Protein AF-A0A932LD20-F1 (afdb_monomer_lite)

Structure (mmCIF, N/CA/C/O backbone):
data_AF-A0A932LD20-F1
#
_entry.id   AF-A0A932LD20-F1
#
loop_
_atom_site.group_PDB
_atom_site.id
_atom_site.type_symbol
_atom_site.label_atom_id
_atom_site.label_alt_id
_atom_site.label_comp_id
_atom_site.label_asym_id
_atom_site.label_entity_id
_atom_site.label_seq_id
_atom_site.pdbx_PDB_ins_code
_atom_site.Cartn_x
_atom_site.Cartn_y
_atom_site.Cartn_z
_atom_site.occupancy
_atom_site.B_iso_or_equiv
_atom_site.auth_seq_id
_atom_site.auth_comp_id
_atom_site.auth_asym_id
_atom_site.auth_atom_id
_atom_site.pdbx_PDB_model_num
ATOM 1 N N . MET A 1 1 ? 28.870 -29.590 10.818 1.00 48.44 1 MET A N 1
ATOM 2 C CA . MET A 1 1 ? 28.335 -29.252 9.477 1.00 48.44 1 MET A CA 1
ATOM 3 C C . MET A 1 1 ? 27.866 -30.476 8.700 1.00 48.44 1 MET A C 1
ATOM 5 O O . MET A 1 1 ? 26.671 -30.563 8.490 1.00 48.44 1 MET A O 1
ATOM 9 N N . LYS A 1 2 ? 28.723 -31.451 8.339 1.00 45.91 2 LYS A N 1
ATOM 10 C CA . LYS A 1 2 ? 28.284 -32.659 7.595 1.00 45.91 2 LYS A CA 1
ATOM 11 C C . LYS A 1 2 ? 27.189 -33.480 8.302 1.00 45.91 2 LYS A C 1
ATOM 13 O O . LYS A 1 2 ? 26.287 -33.968 7.638 1.00 45.91 2 LYS A O 1
ATOM 18 N N . SER A 1 3 ? 27.247 -33.603 9.631 1.00 48.91 3 SER A N 1
ATOM 19 C CA . SER A 1 3 ? 26.226 -34.289 10.442 1.00 48.91 3 SER A CA 1
ATOM 20 C C . SER A 1 3 ? 24.898 -33.526 10.516 1.00 48.91 3 SER A C 1
ATOM 22 O O . SER A 1 3 ? 23.847 -34.132 10.358 1.00 48.91 3 SER A O 1
ATOM 24 N N . PHE A 1 4 ? 24.949 -32.200 10.691 1.00 53.12 4 PHE A N 1
ATOM 25 C CA . PHE A 1 4 ? 23.773 -31.322 10.639 1.00 53.12 4 PHE A CA 1
ATOM 26 C C . PHE A 1 4 ? 23.124 -31.344 9.248 1.00 53.12 4 PHE A C 1
ATOM 28 O O . PHE A 1 4 ? 21.914 -31.482 9.153 1.00 53.12 4 PHE A O 1
ATOM 35 N N . TRP A 1 5 ? 23.939 -31.305 8.184 1.00 52.16 5 TRP A N 1
ATOM 36 C CA . TRP A 1 5 ? 23.488 -31.414 6.796 1.00 52.16 5 TRP A CA 1
ATOM 37 C C . TRP A 1 5 ? 22.756 -32.728 6.557 1.00 52.16 5 TRP A C 1
ATOM 39 O O . TRP A 1 5 ? 21.576 -32.709 6.248 1.00 52.16 5 TRP A O 1
ATOM 49 N N . LYS A 1 6 ? 23.406 -33.864 6.826 1.00 54.16 6 LYS A N 1
ATOM 50 C CA . LYS A 1 6 ? 22.803 -35.186 6.626 1.00 54.16 6 LYS A CA 1
ATOM 51 C C . LYS A 1 6 ? 21.483 -35.344 7.396 1.00 54.16 6 LYS A C 1
ATOM 53 O O . LYS A 1 6 ? 20.482 -35.741 6.820 1.00 54.16 6 LYS A O 1
ATOM 58 N N . SER A 1 7 ? 21.448 -34.911 8.658 1.00 53.44 7 SER A N 1
ATOM 59 C CA . SER A 1 7 ? 20.243 -34.989 9.496 1.00 53.44 7 SER A CA 1
ATOM 60 C C . SER A 1 7 ? 19.108 -34.049 9.055 1.00 53.44 7 SER A C 1
ATOM 62 O O . SER A 1 7 ? 17.938 -34.351 9.289 1.00 53.44 7 SER A O 1
ATOM 64 N N . ALA A 1 8 ? 19.424 -32.908 8.440 1.00 48.00 8 ALA A N 1
ATOM 65 C CA . ALA A 1 8 ? 18.433 -31.958 7.935 1.00 48.00 8 ALA A CA 1
ATOM 66 C C . ALA A 1 8 ? 17.959 -32.301 6.504 1.00 48.00 8 ALA A C 1
ATOM 68 O O . ALA A 1 8 ? 16.807 -32.028 6.168 1.00 48.00 8 ALA A O 1
ATOM 69 N N . THR A 1 9 ? 18.788 -32.967 5.685 1.00 50.56 9 THR A N 1
ATOM 70 C CA . THR A 1 9 ? 18.402 -33.470 4.353 1.00 50.56 9 THR A CA 1
ATOM 71 C C . THR A 1 9 ? 17.476 -34.673 4.501 1.00 50.56 9 THR A C 1
ATOM 73 O O . THR A 1 9 ? 16.457 -34.746 3.823 1.00 50.56 9 THR A O 1
ATOM 76 N N . ASP A 1 10 ? 17.776 -35.560 5.455 1.00 48.78 10 ASP A N 1
ATOM 77 C CA . ASP A 1 10 ? 16.987 -36.766 5.729 1.00 48.78 10 ASP A CA 1
ATOM 78 C C . ASP A 1 10 ? 15.620 -36.459 6.384 1.00 48.78 10 ASP A C 1
ATOM 80 O O . ASP A 1 10 ? 14.705 -37.275 6.311 1.00 48.78 10 ASP A O 1
ATOM 84 N N . SER A 1 11 ? 15.453 -35.285 7.009 1.00 49.19 11 SER A N 1
ATOM 85 C CA . SER A 1 11 ? 14.200 -34.863 7.668 1.00 49.19 11 SER A CA 1
ATOM 86 C C . SER A 1 11 ? 13.316 -33.940 6.820 1.00 49.19 11 SER A C 1
ATOM 88 O O . SER A 1 11 ? 12.209 -33.613 7.242 1.00 49.19 11 SER A O 1
ATOM 90 N N . GLY A 1 12 ? 13.781 -33.496 5.644 1.00 43.22 12 GLY A N 1
ATOM 91 C CA . GLY A 1 12 ? 13.049 -32.564 4.774 1.00 43.22 12 GLY A CA 1
ATOM 92 C C . GLY A 1 12 ? 12.851 -31.158 5.361 1.00 43.22 12 GLY A C 1
ATOM 93 O O . GLY A 1 12 ? 12.130 -30.353 4.785 1.00 43.22 12 GLY A O 1
ATOM 94 N N . GLN A 1 13 ? 13.488 -30.834 6.491 1.00 49.88 13 GLN A N 1
ATOM 95 C CA . GLN A 1 13 ? 13.299 -29.575 7.225 1.00 49.88 13 GLN A CA 1
ATOM 96 C C . GLN A 1 13 ? 14.339 -28.498 6.870 1.00 49.88 13 GLN A C 1
ATOM 98 O O . GLN A 1 13 ? 14.758 -27.732 7.747 1.00 49.88 13 GLN A O 1
ATOM 103 N N . PHE A 1 14 ? 14.809 -28.462 5.621 1.00 53.81 14 PHE A N 1
ATOM 104 C CA . PHE A 1 14 ? 15.771 -27.449 5.162 1.00 53.81 14 PHE A CA 1
ATOM 105 C C . PHE A 1 14 ? 15.110 -26.139 4.741 1.00 53.81 14 PHE A C 1
ATOM 107 O O . PHE A 1 14 ? 15.659 -25.062 4.982 1.00 53.81 14 PHE A O 1
ATOM 114 N N . GLU A 1 15 ? 13.913 -26.250 4.184 1.00 48.50 15 GLU A N 1
ATOM 115 C CA . GLU A 1 15 ? 13.065 -25.143 3.782 1.00 48.50 15 GLU A CA 1
ATOM 116 C C . GLU A 1 15 ? 11.715 -25.335 4.463 1.00 48.50 15 GLU A C 1
ATOM 118 O O . GLU A 1 15 ? 11.069 -26.371 4.314 1.00 48.50 15 GLU A O 1
ATOM 123 N N . VAL A 1 16 ? 11.299 -24.348 5.248 1.00 46.00 16 VAL A N 1
ATOM 124 C CA . VAL A 1 16 ? 9.926 -24.259 5.752 1.00 46.00 16 VAL A CA 1
ATOM 125 C C . VAL A 1 16 ? 9.313 -23.069 5.033 1.00 46.00 16 VAL A C 1
ATOM 127 O O . VAL A 1 16 ? 9.874 -21.978 5.105 1.00 46.00 16 VAL A O 1
ATOM 130 N N . ASP A 1 17 ? 8.244 -23.302 4.266 1.00 41.03 17 ASP A N 1
ATOM 131 C CA . ASP A 1 17 ? 7.638 -22.296 3.377 1.00 41.03 17 ASP A CA 1
ATOM 132 C C . ASP A 1 17 ? 8.687 -21.532 2.537 1.00 41.03 17 ASP A C 1
ATOM 134 O O . ASP A 1 17 ? 8.712 -20.303 2.482 1.00 41.03 17 ASP A O 1
ATOM 138 N N . ASN A 1 18 ? 9.582 -22.275 1.869 1.00 41.72 18 ASN A N 1
ATOM 139 C CA . ASN A 1 18 ? 10.506 -21.733 0.863 1.00 41.72 18 ASN A CA 1
ATOM 140 C C . ASN A 1 18 ? 11.560 -20.735 1.412 1.00 41.72 18 ASN A C 1
ATOM 142 O O . ASN A 1 18 ? 12.103 -19.927 0.654 1.00 41.72 18 ASN A O 1
ATOM 146 N N . ARG A 1 19 ? 11.856 -20.778 2.725 1.00 48.31 19 ARG A N 1
ATOM 147 C CA . ARG A 1 19 ? 12.926 -20.002 3.382 1.00 48.31 19 ARG A CA 1
ATOM 148 C C . ARG A 1 19 ? 14.000 -20.927 3.960 1.00 48.31 19 ARG A C 1
ATOM 150 O O . ARG A 1 19 ? 13.699 -21.829 4.744 1.00 48.31 19 ARG A O 1
ATOM 157 N N . SER A 1 20 ? 15.259 -20.688 3.590 1.00 56.72 20 SER A N 1
ATOM 158 C CA . SER A 1 20 ? 16.406 -21.454 4.091 1.00 56.72 20 SER A CA 1
ATOM 159 C C . SER A 1 20 ? 16.676 -21.137 5.562 1.00 56.72 20 SER A C 1
ATOM 161 O O . SER A 1 20 ? 16.836 -19.980 5.946 1.00 56.72 20 SER A O 1
ATOM 163 N N . ARG A 1 21 ? 16.807 -22.175 6.394 1.00 65.44 21 ARG A N 1
ATOM 164 C CA . ARG A 1 21 ? 17.239 -22.052 7.803 1.00 65.44 21 ARG A CA 1
ATOM 165 C C . ARG A 1 21 ? 18.740 -21.771 7.956 1.00 65.44 21 ARG A C 1
ATOM 167 O O . ARG A 1 21 ? 19.246 -21.724 9.077 1.00 65.44 21 ARG A O 1
ATOM 174 N N . LEU A 1 22 ? 19.465 -21.647 6.845 1.00 68.62 22 LEU A N 1
ATOM 175 C CA . LEU A 1 22 ? 20.904 -21.433 6.800 1.00 68.62 22 LEU A CA 1
ATOM 176 C C . LEU A 1 22 ? 21.203 -20.028 6.270 1.00 68.62 22 LEU A C 1
ATOM 178 O O . LEU A 1 22 ? 20.947 -19.736 5.104 1.00 68.62 22 LEU A O 1
ATOM 182 N N . LEU A 1 23 ? 21.792 -19.184 7.117 1.00 72.69 23 LEU A N 1
ATOM 183 C CA . LEU A 1 23 ? 22.270 -17.862 6.720 1.00 72.69 23 LEU A CA 1
ATOM 184 C C . LEU A 1 23 ? 23.720 -17.959 6.236 1.00 72.69 23 LEU A C 1
ATOM 186 O O . LEU A 1 23 ? 24.591 -18.483 6.936 1.00 72.69 23 LEU A O 1
ATOM 190 N N . ASN A 1 24 ? 23.986 -17.441 5.039 1.00 78.31 24 ASN A N 1
ATOM 191 C CA . ASN A 1 24 ? 25.315 -17.444 4.440 1.00 78.31 24 ASN A CA 1
ATOM 192 C C . ASN A 1 24 ? 26.065 -16.149 4.779 1.00 78.31 24 ASN A C 1
ATOM 194 O O . ASN A 1 24 ? 25.955 -15.170 4.053 1.00 78.31 24 ASN A O 1
ATOM 198 N N . VAL A 1 25 ? 26.819 -16.128 5.878 1.00 82.94 25 VAL A N 1
ATOM 199 C CA . VAL A 1 25 ? 27.599 -14.949 6.296 1.00 82.94 25 VAL A CA 1
ATOM 200 C C . VAL A 1 25 ? 29.045 -15.060 5.820 1.00 82.94 25 VAL A C 1
ATOM 202 O O . VAL A 1 25 ? 29.770 -15.970 6.227 1.00 82.94 25 VAL A O 1
ATOM 205 N N . ILE A 1 26 ? 29.484 -14.117 4.983 1.00 81.69 26 ILE A N 1
ATOM 206 C CA . ILE A 1 26 ? 30.801 -14.132 4.342 1.00 81.69 26 ILE A CA 1
ATOM 207 C C . ILE A 1 26 ? 31.624 -12.936 4.816 1.00 81.69 26 ILE A C 1
ATOM 209 O O . ILE A 1 26 ? 31.438 -11.809 4.364 1.00 81.69 26 ILE A O 1
ATOM 213 N N . LYS A 1 27 ? 32.592 -13.203 5.698 1.00 79.19 27 LYS A N 1
ATOM 214 C CA . LYS A 1 27 ? 33.587 -12.208 6.128 1.00 79.19 27 LYS A CA 1
ATOM 215 C C . LYS A 1 27 ? 34.735 -12.059 5.130 1.00 79.19 27 LYS A C 1
ATOM 217 O O . LYS A 1 27 ? 35.137 -10.949 4.804 1.00 79.19 27 LYS A O 1
ATOM 222 N N . THR A 1 28 ? 35.223 -13.185 4.617 1.00 78.25 28 THR A N 1
ATOM 223 C CA . THR A 1 28 ? 36.258 -13.233 3.582 1.00 78.25 28 THR A CA 1
ATOM 224 C C . THR A 1 28 ? 35.813 -14.236 2.526 1.00 78.25 28 THR A C 1
ATOM 226 O O . THR A 1 28 ? 35.531 -15.383 2.884 1.00 78.25 28 THR A O 1
ATOM 229 N N . PRO A 1 29 ? 35.720 -13.844 1.245 1.00 75.56 29 PRO A N 1
ATOM 230 C CA . PRO A 1 29 ? 35.284 -14.758 0.205 1.00 75.56 29 PRO A CA 1
ATOM 231 C C . PRO A 1 29 ? 36.322 -15.863 0.004 1.00 75.56 29 PRO A C 1
ATOM 233 O O . PRO A 1 29 ? 37.531 -15.623 0.001 1.00 75.56 29 PRO A O 1
ATOM 236 N N . VAL A 1 30 ? 35.831 -17.086 -0.164 1.00 77.25 30 VAL A N 1
ATOM 237 C CA . VAL A 1 30 ? 36.640 -18.262 -0.483 1.00 77.25 30 VAL A CA 1
ATOM 238 C C . VAL A 1 30 ? 36.437 -18.575 -1.958 1.00 77.25 30 VAL A C 1
ATOM 240 O O . VAL A 1 30 ? 35.303 -18.565 -2.435 1.00 77.25 30 VAL A O 1
ATOM 243 N N . ASP A 1 31 ? 37.521 -18.864 -2.681 1.00 74.81 31 ASP A N 1
ATOM 244 C CA . ASP A 1 31 ? 37.426 -19.253 -4.089 1.00 74.81 31 ASP A CA 1
ATOM 245 C C . ASP A 1 31 ? 36.501 -20.462 -4.241 1.00 74.81 31 ASP A C 1
ATOM 247 O O . ASP A 1 31 ? 36.675 -21.476 -3.558 1.00 74.81 31 ASP A O 1
ATOM 251 N N . ALA A 1 32 ? 35.544 -20.373 -5.167 1.00 67.19 32 ALA A N 1
ATOM 252 C CA . ALA A 1 32 ? 34.554 -21.424 -5.384 1.00 67.19 32 ALA A CA 1
ATOM 253 C C . ALA A 1 32 ? 35.216 -22.787 -5.645 1.00 67.19 32 ALA A C 1
ATOM 255 O O . ALA A 1 32 ? 34.735 -23.805 -5.155 1.00 67.19 32 ALA A O 1
ATOM 256 N N . ASP A 1 33 ? 36.366 -22.802 -6.324 1.00 76.62 33 ASP A N 1
ATOM 257 C CA . ASP A 1 33 ? 37.132 -24.012 -6.639 1.00 76.62 33 ASP A CA 1
ATOM 258 C C . ASP A 1 33 ? 37.762 -24.702 -5.430 1.00 76.62 33 ASP A C 1
ATOM 260 O O . ASP A 1 33 ? 38.037 -25.900 -5.478 1.00 76.62 33 ASP A O 1
ATOM 264 N N . LYS A 1 34 ? 37.919 -23.978 -4.319 1.00 78.19 34 LYS A N 1
ATOM 265 C CA . LYS A 1 34 ? 38.377 -24.525 -3.038 1.00 78.19 34 LYS A CA 1
ATOM 266 C C . LYS A 1 34 ? 37.230 -25.097 -2.204 1.00 78.19 34 LYS A C 1
ATOM 268 O O . LYS A 1 34 ? 37.487 -25.779 -1.213 1.00 78.19 34 LYS A O 1
ATOM 273 N N . LEU A 1 35 ? 35.975 -24.844 -2.588 1.00 74.31 35 LEU A N 1
ATOM 274 C CA . LEU A 1 35 ? 34.811 -25.421 -1.925 1.00 74.31 35 LEU A CA 1
ATOM 275 C C . LEU A 1 35 ? 34.514 -26.820 -2.488 1.00 74.31 35 LEU A C 1
ATOM 277 O O . LEU A 1 35 ? 34.422 -26.980 -3.715 1.00 74.31 35 LEU A O 1
ATOM 281 N N . PRO A 1 36 ? 34.303 -27.824 -1.613 1.00 82.06 36 PRO A N 1
ATOM 282 C CA . PRO A 1 36 ? 33.769 -29.121 -2.011 1.00 82.06 36 PRO A CA 1
ATOM 283 C C . PRO A 1 36 ? 32.476 -28.968 -2.833 1.00 82.06 36 PRO A C 1
ATOM 285 O O . PRO A 1 36 ? 31.682 -28.080 -2.509 1.00 82.06 36 PRO A O 1
ATOM 288 N N . PRO A 1 37 ? 32.222 -29.825 -3.841 1.00 74.50 37 PRO A N 1
ATOM 289 C CA . PRO A 1 37 ? 31.077 -29.685 -4.749 1.00 74.50 37 PRO A CA 1
ATOM 290 C C . PRO A 1 37 ? 29.729 -29.535 -4.032 1.00 74.50 37 PRO A C 1
ATOM 292 O O . PRO A 1 37 ? 28.962 -28.631 -4.352 1.00 74.50 37 PRO A O 1
ATOM 295 N N . ASP A 1 38 ? 29.491 -30.345 -2.997 1.00 67.81 38 ASP A N 1
ATOM 296 C CA . ASP A 1 38 ? 28.244 -30.322 -2.220 1.00 67.81 38 ASP A CA 1
ATOM 297 C C . ASP A 1 38 ? 28.040 -28.993 -1.474 1.00 67.81 38 ASP A C 1
ATOM 299 O O . ASP A 1 38 ? 26.930 -28.473 -1.399 1.00 67.81 38 ASP A O 1
ATOM 303 N N . LEU A 1 39 ? 29.121 -28.409 -0.943 1.00 69.38 39 LEU A N 1
ATOM 304 C CA . LEU A 1 39 ? 29.068 -27.109 -0.266 1.00 69.38 39 LEU A CA 1
ATOM 305 C C . LEU A 1 39 ? 28.945 -25.964 -1.269 1.00 69.38 39 LEU A C 1
ATOM 307 O O . LEU A 1 39 ? 28.263 -24.985 -0.992 1.00 69.38 39 LEU A O 1
ATOM 311 N N . ARG A 1 40 ? 29.574 -26.085 -2.441 1.00 72.62 40 ARG A N 1
ATOM 312 C CA . ARG A 1 40 ? 29.444 -25.103 -3.520 1.00 72.62 40 ARG A CA 1
ATOM 313 C C . ARG A 1 40 ? 27.988 -24.985 -3.961 1.00 72.62 40 ARG A C 1
ATOM 315 O O . ARG A 1 40 ? 27.459 -23.882 -3.952 1.00 72.62 40 ARG A O 1
ATOM 322 N N . ALA A 1 41 ? 27.337 -26.114 -4.249 1.00 67.94 41 ALA A N 1
ATOM 323 C CA . ALA A 1 41 ? 25.922 -26.156 -4.612 1.00 67.94 41 ALA A CA 1
ATOM 324 C C . ALA A 1 41 ? 25.023 -25.557 -3.516 1.00 67.94 41 ALA A C 1
ATOM 326 O O . ALA A 1 41 ? 24.123 -24.779 -3.822 1.00 67.94 41 ALA A O 1
ATOM 327 N N . LEU A 1 42 ? 25.316 -25.856 -2.244 1.00 65.75 42 LEU A N 1
ATOM 328 C CA . LEU A 1 42 ? 24.611 -25.285 -1.096 1.00 65.75 42 LEU A CA 1
ATOM 329 C C . LEU A 1 42 ? 24.725 -23.756 -1.041 1.00 65.75 42 LEU A C 1
ATOM 331 O O . LEU A 1 42 ? 23.716 -23.069 -0.941 1.00 65.75 42 LEU A O 1
ATOM 335 N N . TYR A 1 43 ? 25.940 -23.212 -1.115 1.00 68.00 43 TYR A N 1
ATOM 336 C CA . TYR A 1 43 ? 26.156 -21.770 -0.994 1.00 68.00 43 TYR A CA 1
ATOM 337 C C . TYR A 1 43 ? 25.659 -20.978 -2.209 1.00 68.00 43 TYR A C 1
ATOM 339 O O . TYR A 1 43 ? 25.248 -19.835 -2.040 1.00 68.00 43 TYR A O 1
ATOM 347 N N . THR A 1 44 ? 25.646 -21.565 -3.413 1.00 66.38 44 THR A N 1
ATOM 348 C CA . THR A 1 44 ? 25.092 -20.916 -4.618 1.00 66.38 44 THR A CA 1
ATOM 349 C C . THR A 1 44 ? 23.585 -20.663 -4.512 1.00 66.38 44 THR A C 1
ATOM 351 O O . THR A 1 44 ? 23.092 -19.712 -5.109 1.00 66.38 44 THR A O 1
ATOM 354 N N . GLY A 1 45 ? 22.856 -21.476 -3.742 1.00 60.53 45 GLY A N 1
ATOM 355 C CA . GLY A 1 45 ? 21.420 -21.298 -3.512 1.00 60.53 45 GLY A CA 1
ATOM 356 C C . GLY A 1 45 ? 21.059 -20.288 -2.415 1.00 60.53 45 GLY A C 1
ATOM 357 O O . GLY A 1 45 ? 19.877 -20.035 -2.203 1.00 60.53 45 GLY A O 1
ATOM 358 N N . LEU A 1 46 ? 22.038 -19.722 -1.699 1.00 64.25 46 LEU A N 1
ATOM 359 C CA . LEU A 1 46 ? 21.804 -18.844 -0.548 1.00 64.25 46 LEU A CA 1
ATOM 360 C C . LEU A 1 46 ? 22.190 -17.404 -0.863 1.00 64.25 46 LEU A C 1
ATOM 362 O O . LEU A 1 46 ? 23.269 -17.147 -1.395 1.00 64.25 46 LEU A O 1
ATOM 366 N N . VAL A 1 47 ? 21.354 -16.458 -0.436 1.00 69.06 47 VAL A N 1
ATOM 367 C CA . VAL A 1 47 ? 21.695 -15.032 -0.467 1.00 69.06 47 VAL A CA 1
ATOM 368 C C . VAL A 1 47 ? 22.827 -14.773 0.541 1.00 69.06 47 VAL A C 1
ATOM 370 O O . VAL A 1 47 ? 22.667 -15.101 1.721 1.00 69.06 47 VAL A O 1
ATOM 373 N N . PRO A 1 48 ? 23.985 -14.240 0.107 1.00 76.56 48 PRO A N 1
ATOM 374 C CA . PRO A 1 48 ? 25.107 -13.997 0.998 1.00 76.56 48 PRO A CA 1
ATOM 375 C C . PRO A 1 48 ? 24.975 -12.664 1.745 1.00 76.56 48 PRO A C 1
ATOM 377 O O . PRO A 1 48 ? 24.701 -11.618 1.162 1.00 76.56 48 PRO A O 1
ATOM 380 N N . TYR A 1 49 ? 25.288 -12.695 3.035 1.00 79.00 49 TYR A N 1
ATOM 381 C CA . TYR A 1 49 ? 25.613 -11.533 3.849 1.00 79.00 49 TYR A CA 1
ATOM 382 C C . TYR A 1 49 ? 27.105 -11.240 3.720 1.00 79.00 49 TYR A C 1
ATOM 384 O O . TYR A 1 49 ? 27.929 -11.798 4.448 1.00 79.00 49 TYR A O 1
ATOM 392 N N . GLU A 1 50 ? 27.461 -10.393 2.759 1.00 84.31 50 GLU A N 1
ATOM 393 C CA . GLU A 1 50 ? 28.846 -9.996 2.510 1.00 84.31 50 GLU A CA 1
ATOM 394 C C . GLU A 1 50 ? 29.270 -8.885 3.482 1.00 84.31 50 GLU A C 1
ATOM 396 O O . GLU A 1 50 ? 28.742 -7.774 3.460 1.00 84.31 50 GLU A O 1
ATOM 401 N N . PHE A 1 51 ? 30.248 -9.186 4.338 1.00 85.38 51 PHE A N 1
ATOM 402 C CA . PHE A 1 51 ? 30.894 -8.228 5.246 1.00 85.38 51 PHE A CA 1
ATOM 403 C C . PHE A 1 51 ? 32.135 -7.600 4.600 1.00 85.38 51 PHE A C 1
ATOM 405 O O . PHE A 1 51 ? 33.149 -7.341 5.248 1.00 85.38 51 PHE A O 1
ATOM 412 N N . PHE A 1 52 ? 32.078 -7.408 3.290 1.00 82.81 52 PHE A N 1
ATOM 413 C CA . PHE A 1 52 ? 33.123 -6.792 2.497 1.00 82.81 52 PHE A CA 1
ATOM 414 C C . PHE A 1 52 ? 32.497 -6.118 1.280 1.00 82.81 52 PHE A C 1
ATOM 416 O O . PHE A 1 52 ? 31.399 -6.463 0.854 1.00 82.81 52 PHE A O 1
ATOM 423 N N . GLU A 1 53 ? 33.230 -5.194 0.677 1.00 80.12 53 GLU A N 1
ATOM 424 C CA . GLU A 1 53 ? 32.894 -4.616 -0.617 1.00 80.12 53 GLU A CA 1
ATOM 425 C C . GLU A 1 53 ? 34.035 -4.817 -1.610 1.00 80.12 53 GLU A C 1
ATOM 427 O O . GLU A 1 53 ? 35.201 -4.987 -1.240 1.00 80.12 53 GLU A O 1
ATOM 432 N N . ARG A 1 54 ? 33.707 -4.788 -2.900 1.00 80.12 54 ARG A N 1
ATOM 433 C CA . ARG A 1 54 ? 34.705 -4.693 -3.964 1.00 80.12 54 ARG A CA 1
ATOM 434 C C . ARG A 1 54 ? 34.853 -3.232 -4.341 1.00 80.12 54 ARG A C 1
ATOM 436 O O . ARG A 1 54 ? 33.883 -2.598 -4.741 1.00 80.12 54 ARG A O 1
ATOM 443 N N . ASP A 1 55 ? 36.072 -2.721 -4.238 1.00 74.50 55 ASP A N 1
ATOM 444 C CA . ASP A 1 55 ? 36.412 -1.404 -4.757 1.00 74.50 55 ASP A CA 1
ATOM 445 C C . ASP A 1 55 ? 36.146 -1.375 -6.278 1.00 74.50 55 ASP A C 1
ATOM 447 O O . ASP A 1 55 ? 36.773 -2.149 -7.009 1.00 74.50 55 ASP A O 1
ATOM 451 N N . PRO A 1 56 ? 35.251 -0.502 -6.777 1.00 68.25 56 PRO A N 1
ATOM 452 C CA . PRO A 1 56 ? 34.886 -0.461 -8.192 1.00 68.25 56 PRO A CA 1
ATOM 453 C C . PRO A 1 56 ? 36.050 -0.118 -9.130 1.00 68.25 56 PRO A C 1
ATOM 455 O O . PRO A 1 56 ? 35.997 -0.450 -10.310 1.00 68.25 56 PRO A O 1
ATOM 458 N N . GLN A 1 57 ? 37.088 0.561 -8.630 1.00 73.56 57 GLN A N 1
ATOM 459 C CA . GLN A 1 57 ? 38.225 1.015 -9.434 1.00 73.56 57 GLN A CA 1
ATOM 460 C C . GLN A 1 57 ? 39.386 0.025 -9.400 1.00 73.56 57 GLN A C 1
ATOM 462 O O . GLN A 1 57 ? 40.019 -0.229 -10.421 1.00 73.56 57 GLN A O 1
ATOM 467 N N . SER A 1 58 ? 39.686 -0.528 -8.222 1.00 79.69 58 SER A N 1
ATOM 468 C CA . SER A 1 58 ? 40.835 -1.424 -8.048 1.00 79.69 58 SER A CA 1
ATOM 469 C C . SER A 1 58 ? 40.472 -2.909 -8.074 1.00 79.69 58 SER A C 1
ATOM 471 O O . SER A 1 58 ? 41.366 -3.754 -8.123 1.00 79.69 58 SER A O 1
ATOM 473 N N . GLY A 1 59 ? 39.180 -3.247 -7.992 1.00 73.94 59 GLY A N 1
ATOM 474 C CA . GLY A 1 59 ? 38.687 -4.618 -7.849 1.00 73.94 59 GLY A CA 1
ATOM 475 C C . GLY A 1 59 ? 39.087 -5.282 -6.528 1.00 73.94 59 GLY A C 1
ATOM 476 O O . GLY A 1 59 ? 38.790 -6.459 -6.315 1.00 73.94 59 GLY A O 1
ATOM 477 N N . ARG A 1 60 ? 39.778 -4.556 -5.637 1.00 77.69 60 ARG A N 1
ATOM 478 C CA . ARG A 1 60 ? 40.254 -5.089 -4.363 1.00 77.69 60 ARG A CA 1
ATOM 479 C C . ARG A 1 60 ? 39.096 -5.249 -3.396 1.00 77.69 60 ARG A C 1
ATOM 481 O O . ARG A 1 60 ? 38.247 -4.371 -3.262 1.00 77.69 60 ARG A O 1
ATOM 488 N N . LEU A 1 61 ? 39.118 -6.369 -2.690 1.00 78.88 61 LEU A N 1
ATOM 489 C CA . LEU A 1 61 ? 38.200 -6.641 -1.597 1.00 78.88 61 LEU A CA 1
ATOM 490 C C . LEU A 1 61 ? 38.593 -5.796 -0.388 1.00 78.88 61 LEU A C 1
ATOM 492 O O . LEU A 1 61 ? 39.757 -5.789 0.019 1.00 78.88 61 LEU A O 1
ATOM 496 N N . ARG A 1 62 ? 37.615 -5.105 0.184 1.00 76.00 62 ARG A N 1
ATOM 497 C CA . ARG A 1 62 ? 37.744 -4.350 1.426 1.00 76.00 62 ARG A CA 1
ATOM 498 C C . ARG A 1 62 ? 36.763 -4.935 2.426 1.00 76.00 62 ARG A C 1
ATOM 500 O O . ARG A 1 62 ? 35.558 -4.811 2.239 1.00 76.00 62 ARG A O 1
ATOM 507 N N . ALA A 1 63 ? 37.275 -5.607 3.451 1.00 78.12 63 ALA A N 1
ATOM 508 C CA . ALA A 1 63 ? 36.437 -6.080 4.545 1.00 78.12 63 ALA A CA 1
ATOM 509 C C . ALA A 1 63 ? 35.882 -4.885 5.330 1.00 78.12 63 ALA A C 1
ATOM 511 O O . ALA A 1 63 ? 36.574 -3.880 5.505 1.00 78.12 63 ALA A O 1
ATOM 512 N N . PHE A 1 64 ? 34.648 -5.004 5.808 1.00 75.25 64 PHE A N 1
ATOM 513 C CA . PHE A 1 64 ? 34.120 -4.097 6.815 1.00 75.25 64 PHE A CA 1
ATOM 514 C C . PHE A 1 64 ? 34.788 -4.460 8.136 1.00 75.25 64 PHE A C 1
ATOM 516 O O . PHE A 1 64 ? 34.547 -5.527 8.703 1.00 75.25 64 PHE A O 1
ATOM 523 N N . ASP A 1 65 ? 35.698 -3.603 8.570 1.00 68.44 65 ASP A N 1
ATOM 524 C CA . ASP A 1 65 ? 36.462 -3.775 9.794 1.00 68.44 65 ASP A CA 1
ATOM 525 C C . ASP A 1 65 ? 36.444 -2.442 10.547 1.00 68.44 65 ASP A C 1
ATOM 527 O O . ASP A 1 65 ? 36.682 -1.372 9.976 1.00 68.44 65 ASP A O 1
ATOM 531 N N . GLU A 1 66 ? 36.096 -2.531 11.829 1.00 60.25 66 GLU A N 1
ATOM 532 C CA . GLU A 1 66 ? 35.921 -1.415 12.759 1.00 60.25 66 GLU A CA 1
ATOM 533 C C . GLU A 1 66 ? 37.194 -0.556 12.873 1.00 60.25 66 GLU A C 1
ATOM 535 O O . GLU A 1 66 ? 37.120 0.633 13.176 1.00 60.25 66 GLU A O 1
ATOM 540 N N . ALA A 1 67 ? 38.363 -1.125 12.558 1.00 62.12 67 ALA A N 1
ATOM 541 C CA . ALA A 1 67 ? 39.651 -0.442 12.602 1.00 62.12 67 ALA A CA 1
ATOM 542 C C . ALA A 1 67 ? 39.900 0.550 11.443 1.00 62.12 67 ALA A C 1
ATOM 544 O O . ALA A 1 67 ? 40.876 1.299 11.494 1.00 62.12 67 ALA A O 1
ATOM 545 N N . PHE A 1 68 ? 39.055 0.579 10.400 1.00 61.62 68 PHE A N 1
ATOM 546 C CA . PHE A 1 68 ? 39.274 1.390 9.185 1.00 61.62 68 PHE A CA 1
ATOM 547 C C . PHE A 1 68 ? 38.443 2.688 9.115 1.00 61.62 68 PHE A C 1
ATOM 549 O O . PHE A 1 68 ? 38.396 3.331 8.063 1.00 61.62 68 PHE A O 1
ATOM 556 N N . GLY A 1 69 ? 37.839 3.109 10.233 1.00 68.56 69 GLY A N 1
ATOM 557 C CA . GLY A 1 69 ? 37.158 4.402 10.389 1.00 68.56 69 GLY A CA 1
ATOM 558 C C . GLY A 1 69 ? 35.626 4.335 10.358 1.00 68.56 69 GLY A C 1
ATOM 559 O O . GLY A 1 69 ? 35.032 3.295 10.071 1.00 68.56 69 GLY A O 1
ATOM 560 N N . ASP A 1 70 ? 34.983 5.472 10.640 1.00 68.62 70 ASP A N 1
ATOM 561 C CA . ASP A 1 70 ? 33.544 5.566 10.951 1.00 68.62 70 ASP A CA 1
ATOM 562 C C . ASP A 1 70 ? 32.623 5.011 9.849 1.00 68.62 70 ASP A C 1
ATOM 564 O O . ASP A 1 70 ? 31.626 4.353 10.140 1.00 68.62 70 ASP A O 1
ATOM 568 N N . THR A 1 71 ? 32.976 5.194 8.573 1.00 69.44 71 THR A N 1
ATOM 569 C CA . THR A 1 71 ? 32.194 4.673 7.436 1.00 69.44 71 THR A CA 1
ATOM 570 C C . THR A 1 71 ? 32.220 3.143 7.354 1.00 69.44 71 THR A C 1
ATOM 572 O O . THR A 1 71 ? 31.218 2.521 7.002 1.00 69.44 71 THR A O 1
ATOM 575 N N . ALA A 1 72 ? 33.361 2.516 7.661 1.00 67.44 72 ALA A N 1
ATOM 576 C CA . ALA A 1 72 ? 33.486 1.058 7.664 1.00 67.44 72 ALA A CA 1
ATOM 577 C C . ALA A 1 72 ? 32.754 0.450 8.869 1.00 67.44 72 ALA A C 1
ATOM 579 O O . ALA A 1 72 ? 32.072 -0.564 8.720 1.00 67.44 72 ALA A O 1
ATOM 580 N N . LEU A 1 73 ? 32.826 1.122 10.024 1.00 69.50 73 LEU A N 1
ATOM 581 C CA . LEU A 1 73 ? 32.086 0.764 11.234 1.00 69.50 73 LEU A CA 1
ATOM 582 C C . LEU A 1 73 ? 30.568 0.843 11.022 1.00 69.50 73 LEU A C 1
ATOM 584 O O . LEU A 1 73 ? 29.844 -0.083 11.380 1.00 69.50 73 LEU A O 1
ATOM 588 N N . GLN A 1 74 ? 30.078 1.907 10.381 1.00 70.62 74 GLN A N 1
ATOM 589 C CA . GLN A 1 74 ? 28.656 2.042 10.065 1.00 70.62 74 GLN A CA 1
ATOM 590 C C . GLN A 1 74 ? 28.162 0.890 9.178 1.00 70.62 74 GLN A C 1
ATOM 592 O O . GLN A 1 74 ? 27.169 0.243 9.504 1.00 70.62 74 GLN A O 1
ATOM 597 N N . ARG A 1 75 ? 28.881 0.583 8.093 1.00 72.31 75 ARG A N 1
ATOM 598 C CA . ARG A 1 75 ? 28.532 -0.519 7.178 1.00 72.31 75 ARG A CA 1
ATOM 599 C C . ARG A 1 75 ? 28.588 -1.886 7.854 1.00 72.31 75 ARG A C 1
ATOM 601 O O . ARG A 1 75 ? 27.764 -2.753 7.570 1.00 72.31 75 ARG A O 1
ATOM 608 N N . PHE A 1 76 ? 29.542 -2.077 8.764 1.00 76.00 76 PHE A N 1
ATOM 609 C CA . PHE A 1 76 ? 29.610 -3.272 9.594 1.00 76.00 76 PHE A CA 1
ATOM 610 C C . PHE A 1 76 ? 28.352 -3.408 10.464 1.00 76.00 76 PHE A C 1
ATOM 612 O O . PHE A 1 76 ? 27.709 -4.455 10.434 1.00 76.00 76 PHE A O 1
ATOM 619 N N . HIS A 1 77 ? 27.948 -2.349 11.172 1.00 71.56 77 HIS A N 1
ATOM 620 C CA . HIS A 1 77 ? 26.737 -2.355 11.999 1.00 71.56 77 HIS A CA 1
ATOM 621 C C . HIS A 1 77 ? 25.455 -2.570 11.189 1.00 71.56 77 HIS A C 1
ATOM 623 O O . HIS A 1 77 ? 24.581 -3.307 11.641 1.00 71.56 77 HIS A O 1
ATOM 629 N N . GLU A 1 78 ? 25.352 -1.988 9.993 1.00 70.25 78 GLU A N 1
ATOM 630 C CA . GLU A 1 78 ? 24.235 -2.233 9.073 1.00 70.25 78 GLU A CA 1
ATOM 631 C C . GLU A 1 78 ? 24.139 -3.727 8.724 1.00 70.25 78 GLU A C 1
ATOM 633 O O . GLU A 1 78 ? 23.089 -4.338 8.905 1.00 70.25 78 GLU A O 1
ATOM 638 N N . ARG A 1 79 ? 25.257 -4.365 8.352 1.00 74.19 79 ARG A N 1
ATOM 639 C CA . ARG A 1 79 ? 25.289 -5.811 8.067 1.00 74.19 79 ARG A CA 1
ATOM 640 C C . ARG A 1 79 ? 25.018 -6.684 9.293 1.00 74.19 79 ARG A C 1
ATOM 642 O O . ARG A 1 79 ? 24.361 -7.714 9.166 1.00 74.19 79 ARG A O 1
ATOM 649 N N . VAL A 1 80 ? 25.505 -6.305 10.477 1.00 75.56 80 VAL A N 1
ATOM 650 C CA . VAL A 1 80 ? 25.187 -7.009 11.734 1.00 75.56 80 VAL A CA 1
ATOM 651 C C . VAL A 1 80 ? 23.691 -6.934 12.024 1.00 75.56 80 VAL A C 1
ATOM 653 O O . VAL A 1 80 ? 23.100 -7.944 12.406 1.00 75.56 80 VAL A O 1
ATOM 656 N N . TYR A 1 81 ? 23.079 -5.765 11.826 1.00 67.00 81 TYR A N 1
ATOM 657 C CA . TYR A 1 81 ? 21.645 -5.583 12.009 1.00 67.00 81 TYR A CA 1
ATOM 658 C C . TYR A 1 81 ? 20.847 -6.459 11.039 1.00 67.00 81 TYR A C 1
ATOM 660 O O . TYR A 1 81 ? 19.957 -7.179 11.488 1.00 67.00 81 TYR A O 1
ATOM 668 N N . ASP A 1 82 ? 21.218 -6.475 9.754 1.00 62.41 82 ASP A N 1
ATOM 669 C CA . ASP A 1 82 ? 20.579 -7.310 8.728 1.00 62.41 82 ASP A CA 1
ATOM 670 C C . ASP A 1 82 ? 20.609 -8.804 9.123 1.00 62.41 82 ASP A C 1
ATOM 672 O O . ASP A 1 82 ? 19.584 -9.488 9.126 1.00 62.41 82 ASP A O 1
ATOM 676 N N . VAL A 1 83 ? 21.771 -9.306 9.563 1.00 74.56 83 VAL A N 1
ATOM 677 C CA . VAL A 1 83 ? 21.927 -10.703 10.009 1.00 74.56 83 VAL A CA 1
ATOM 678 C C . VAL A 1 83 ? 21.117 -10.992 11.276 1.00 74.56 83 VAL A C 1
ATOM 680 O O . VAL A 1 83 ? 20.455 -12.027 11.370 1.00 74.56 83 VAL A O 1
ATOM 683 N N . ALA A 1 84 ? 21.169 -10.105 12.271 1.00 67.94 84 ALA A N 1
ATOM 684 C CA . ALA A 1 84 ? 20.442 -10.275 13.527 1.00 67.94 84 ALA A CA 1
ATOM 685 C C . ALA A 1 84 ? 18.923 -10.277 13.303 1.00 67.94 84 ALA A C 1
ATOM 687 O O . ALA A 1 84 ? 18.200 -11.061 13.927 1.00 67.94 84 ALA A O 1
ATOM 688 N N . TYR A 1 85 ? 18.452 -9.435 12.384 1.00 62.94 85 TYR A N 1
ATOM 689 C CA . TYR A 1 85 ? 17.057 -9.371 11.987 1.00 62.94 85 TYR A CA 1
ATOM 690 C C . TYR A 1 85 ? 16.593 -10.703 11.398 1.00 62.94 85 TYR A C 1
ATOM 692 O O . TYR A 1 85 ? 15.631 -11.288 11.902 1.00 62.94 85 TYR A O 1
ATOM 700 N N . ASP A 1 86 ? 17.317 -11.238 10.419 1.00 62.31 86 ASP A N 1
ATOM 701 C CA . ASP A 1 86 ? 16.964 -12.499 9.767 1.00 62.31 86 ASP A CA 1
ATOM 702 C C . ASP A 1 86 ? 17.029 -13.701 10.710 1.00 62.31 86 ASP A C 1
ATOM 704 O O . ASP A 1 86 ? 16.143 -14.559 10.689 1.00 62.31 86 ASP A O 1
ATOM 708 N N . ILE A 1 87 ? 18.014 -13.738 11.613 1.00 70.56 87 ILE A N 1
ATOM 709 C CA . ILE A 1 87 ? 18.062 -14.743 12.683 1.00 70.56 87 ILE A CA 1
ATOM 710 C C . ILE A 1 87 ? 16.807 -14.648 13.554 1.00 70.56 87 ILE A C 1
ATOM 712 O O . ILE A 1 87 ? 16.206 -15.674 13.874 1.00 70.56 87 ILE A O 1
ATOM 716 N N . SER A 1 88 ? 16.372 -13.439 13.918 1.00 62.88 88 SER A N 1
ATOM 717 C CA . SER A 1 88 ? 15.166 -13.255 14.732 1.00 62.88 88 SER A CA 1
ATOM 718 C C . SER A 1 88 ? 13.903 -13.750 14.023 1.00 62.88 88 SER A C 1
ATOM 720 O O . SER A 1 88 ? 13.031 -14.328 14.671 1.00 62.88 88 SER A O 1
ATOM 722 N N . GLN A 1 89 ? 13.816 -13.578 12.700 1.00 59.91 89 GLN A N 1
ATOM 723 C CA . GLN A 1 89 ? 12.709 -14.104 11.907 1.00 59.91 89 GLN A CA 1
ATOM 724 C C . GLN A 1 89 ? 12.741 -15.629 11.927 1.00 59.91 89 GLN A C 1
ATOM 726 O O . GLN A 1 89 ? 11.762 -16.249 12.333 1.00 59.91 89 GLN A O 1
ATOM 731 N N . VAL A 1 90 ? 13.882 -16.241 11.592 1.00 65.19 90 VAL A N 1
ATOM 732 C CA . VAL A 1 90 ? 14.046 -17.704 11.607 1.00 65.19 90 VAL A CA 1
ATOM 733 C C . VAL A 1 90 ? 13.715 -18.290 12.985 1.00 65.19 90 VAL A C 1
ATOM 735 O O . VAL A 1 90 ? 13.037 -19.310 13.063 1.00 65.19 90 VAL A O 1
ATOM 738 N N . LEU A 1 91 ? 14.125 -17.643 14.079 1.00 64.56 91 LEU A N 1
ATOM 739 C CA . LEU A 1 91 ? 13.825 -18.098 15.439 1.00 64.56 91 LEU A CA 1
ATOM 740 C C . LEU A 1 91 ? 12.344 -17.962 15.813 1.00 64.56 91 LEU A C 1
ATOM 742 O O . LEU A 1 91 ? 11.824 -18.859 16.472 1.00 64.56 91 LEU A O 1
ATOM 746 N N . LYS A 1 92 ? 11.652 -16.902 15.376 1.00 59.72 92 LYS A N 1
ATOM 747 C CA . LYS A 1 92 ? 10.193 -16.772 15.550 1.00 59.72 92 LYS A CA 1
ATOM 748 C C . LYS A 1 92 ? 9.460 -17.900 14.822 1.00 59.72 92 LYS A C 1
ATOM 750 O O . LYS A 1 92 ? 8.668 -18.601 15.439 1.00 59.72 92 LYS A O 1
ATOM 755 N N . TYR A 1 93 ? 9.832 -18.168 13.569 1.00 53.19 93 TYR A N 1
ATOM 756 C CA . TYR A 1 93 ? 9.269 -19.280 12.794 1.00 53.19 93 TYR A CA 1
ATOM 757 C C . TYR A 1 93 ? 9.565 -20.658 13.409 1.00 53.19 93 TYR A C 1
ATOM 759 O O . TYR A 1 93 ? 8.742 -21.564 13.314 1.00 53.19 93 TYR A O 1
ATOM 767 N N . LEU A 1 94 ? 10.723 -20.841 14.055 1.00 58.06 94 LEU A N 1
ATOM 768 C CA . LEU A 1 94 ? 11.055 -22.086 14.758 1.00 58.06 94 LEU A CA 1
ATOM 769 C C . LEU A 1 94 ? 10.355 -22.219 16.118 1.00 58.06 94 LEU A C 1
ATOM 771 O O . LEU A 1 94 ? 10.097 -23.343 16.543 1.00 58.06 94 LEU A O 1
ATOM 775 N N . GLY A 1 95 ? 10.029 -21.106 16.779 1.00 49.34 95 GLY A N 1
ATOM 776 C CA . GLY A 1 95 ? 9.193 -21.083 17.984 1.00 49.34 95 GLY A CA 1
ATOM 777 C C . GLY A 1 95 ? 7.743 -21.501 17.717 1.00 49.34 95 GLY A C 1
ATOM 778 O O . GLY A 1 95 ? 7.111 -22.088 18.591 1.00 49.34 95 GLY A O 1
ATOM 779 N N . ASP A 1 96 ? 7.267 -21.293 16.487 1.00 48.09 96 ASP A N 1
ATOM 780 C CA . ASP A 1 96 ? 5.921 -21.655 16.025 1.00 48.09 96 ASP A CA 1
ATOM 781 C C . ASP A 1 96 ? 5.825 -23.083 15.444 1.00 48.09 96 ASP A C 1
ATOM 783 O O . ASP A 1 96 ? 4.755 -23.521 15.014 1.00 48.09 96 ASP A O 1
ATOM 787 N N . ALA A 1 97 ? 6.919 -23.856 15.446 1.00 42.62 97 ALA A N 1
ATOM 788 C CA . ALA A 1 97 ? 6.961 -25.215 14.906 1.00 42.62 97 ALA A CA 1
ATOM 789 C C . ALA A 1 97 ? 6.344 -26.257 15.864 1.00 42.62 97 ALA A C 1
ATOM 791 O O . ALA A 1 97 ? 7.018 -27.164 16.355 1.00 42.62 97 ALA A O 1
ATOM 792 N N . SER A 1 98 ? 5.030 -26.166 16.081 1.00 34.25 98 SER A N 1
ATOM 793 C CA . SER A 1 98 ? 4.192 -27.318 16.426 1.00 34.25 98 SER A CA 1
ATOM 794 C C . SER A 1 98 ? 3.335 -27.676 15.201 1.00 34.25 98 SER A C 1
ATOM 796 O O . SER A 1 98 ? 2.598 -26.823 14.704 1.00 34.25 98 SER A O 1
ATOM 798 N N . PRO A 1 99 ? 3.424 -28.902 14.651 1.00 44.47 99 PRO A N 1
ATOM 799 C CA . PRO A 1 99 ? 2.769 -29.241 13.395 1.00 44.47 99 PRO A CA 1
ATOM 800 C C . PRO A 1 99 ? 1.311 -29.659 13.636 1.00 44.47 99 PRO A C 1
ATOM 802 O O . PRO A 1 99 ? 1.020 -30.840 13.801 1.00 44.47 99 PRO A O 1
ATOM 805 N N . ALA A 1 100 ? 0.386 -28.695 13.634 1.00 38.34 100 ALA A N 1
ATOM 806 C CA . ALA A 1 100 ? -1.048 -28.933 13.431 1.00 38.34 100 ALA A CA 1
ATOM 807 C C . ALA A 1 100 ? -1.776 -27.637 13.014 1.00 38.34 100 ALA A C 1
ATOM 809 O O . ALA A 1 100 ? -2.122 -26.812 13.852 1.00 38.34 100 ALA A O 1
ATOM 810 N N . GLY A 1 101 ? -2.040 -27.497 11.708 1.00 39.56 101 GLY A N 1
ATOM 811 C CA . GLY A 1 101 ? -2.966 -26.517 11.125 1.00 39.56 101 GLY A CA 1
ATOM 812 C C . GLY A 1 101 ? -2.402 -25.103 10.949 1.00 39.56 101 GLY A C 1
ATOM 813 O O . GLY A 1 101 ? -2.374 -24.329 11.901 1.00 39.56 101 GLY A O 1
ATOM 814 N N . LYS A 1 102 ? -2.055 -24.711 9.709 1.00 44.00 102 LYS A N 1
ATOM 815 C CA . LYS A 1 102 ? -1.986 -23.283 9.343 1.00 44.00 102 LYS A CA 1
ATOM 816 C C . LYS A 1 102 ? -3.348 -22.676 9.714 1.00 44.00 102 LYS A C 1
ATOM 818 O O . LYS A 1 102 ? -4.348 -22.978 9.060 1.00 44.00 102 LYS A O 1
ATOM 823 N N . LYS A 1 103 ? -3.412 -21.886 10.792 1.00 49.41 103 LYS A N 1
ATOM 824 C CA . LYS A 1 103 ? -4.602 -21.104 11.139 1.00 49.41 103 LYS A CA 1
ATOM 825 C C . LYS A 1 103 ? -4.778 -20.065 10.033 1.00 49.41 103 LYS A C 1
ATOM 827 O O . LYS A 1 103 ? -4.142 -19.019 10.067 1.00 49.41 103 LYS A O 1
ATOM 832 N N . ARG A 1 104 ? -5.598 -20.376 9.024 1.00 57.72 104 ARG A N 1
ATOM 833 C CA . ARG A 1 104 ? -6.172 -19.343 8.153 1.00 57.72 104 ARG A CA 1
ATOM 834 C C . ARG A 1 104 ? -6.812 -18.292 9.056 1.00 57.72 104 ARG A C 1
ATOM 836 O O . ARG A 1 104 ? -7.432 -18.664 10.055 1.00 57.72 104 ARG A O 1
ATOM 843 N N . THR A 1 105 ? -6.636 -17.018 8.719 1.00 65.50 105 THR A N 1
ATOM 844 C CA . THR A 1 105 ? -7.278 -15.922 9.446 1.00 65.50 105 THR A CA 1
ATOM 845 C C . THR A 1 105 ? -8.774 -16.205 9.589 1.00 65.50 105 THR A C 1
ATOM 847 O O . THR A 1 105 ? -9.427 -16.661 8.647 1.00 65.50 105 THR A O 1
ATOM 850 N N . THR A 1 106 ? -9.320 -15.961 10.777 1.00 70.31 106 THR A N 1
ATOM 851 C CA . THR A 1 106 ? -10.766 -16.030 11.032 1.00 70.31 106 THR A CA 1
ATOM 852 C C . THR A 1 106 ? -11.499 -14.824 10.443 1.00 70.31 106 THR A C 1
ATOM 854 O O . THR A 1 106 ? -12.718 -14.864 10.305 1.00 70.31 106 THR A O 1
ATOM 857 N N . ASN A 1 107 ? -10.758 -13.782 10.046 1.00 80.25 107 ASN A N 1
ATOM 858 C CA . ASN A 1 107 ? -11.269 -12.561 9.438 1.00 80.25 107 ASN A CA 1
ATOM 859 C C . ASN A 1 107 ? -10.571 -12.309 8.083 1.00 80.25 107 ASN A C 1
ATOM 861 O O . ASN A 1 107 ? -9.551 -11.605 8.033 1.00 80.25 107 ASN A O 1
ATOM 865 N N . PRO A 1 108 ? -11.028 -12.955 6.991 1.00 87.25 108 PRO A N 1
ATOM 866 C CA . PRO A 1 108 ? -10.469 -12.740 5.662 1.00 87.25 108 PRO A CA 1
ATOM 867 C C . PRO A 1 108 ? -10.731 -11.301 5.212 1.00 87.25 108 PRO A C 1
ATOM 869 O O . PRO A 1 108 ? -11.785 -10.738 5.484 1.00 87.25 108 PRO A O 1
ATOM 872 N N . LYS A 1 109 ? -9.755 -10.719 4.512 1.00 90.06 109 LYS A N 1
ATOM 873 C CA . LYS A 1 109 ? -9.832 -9.354 3.978 1.00 90.06 109 LYS A CA 1
ATOM 874 C C . LYS A 1 109 ? -9.554 -9.365 2.485 1.00 90.06 109 LYS A C 1
ATOM 876 O O . LYS A 1 109 ? -8.732 -10.169 2.040 1.00 90.06 109 LYS A O 1
ATOM 881 N N . THR A 1 110 ? -10.164 -8.450 1.750 1.00 95.19 110 THR A N 1
ATOM 882 C CA . THR A 1 110 ? -9.840 -8.144 0.359 1.00 95.19 110 THR A CA 1
ATOM 883 C C . THR A 1 110 ? -8.795 -7.037 0.323 1.00 95.19 110 THR A C 1
ATOM 885 O O . THR A 1 110 ? -9.010 -5.928 0.804 1.00 95.19 110 THR A O 1
ATOM 888 N N . ILE A 1 111 ? -7.633 -7.335 -0.241 1.00 97.00 111 ILE A N 1
ATOM 889 C CA . ILE A 1 111 ? -6.472 -6.452 -0.262 1.00 97.00 111 ILE A CA 1
ATOM 890 C C . ILE A 1 111 ? -6.223 -6.025 -1.701 1.00 97.00 111 ILE A C 1
ATOM 892 O O . ILE A 1 111 ? -5.869 -6.848 -2.549 1.00 97.00 111 ILE A O 1
ATOM 896 N N . PHE A 1 112 ? -6.362 -4.729 -1.971 1.00 98.31 112 PHE A N 1
ATOM 897 C CA . PHE A 1 112 ? -5.860 -4.156 -3.211 1.00 98.31 112 PHE A CA 1
ATOM 898 C C . PHE A 1 112 ? -4.338 -4.044 -3.118 1.00 98.31 112 PHE A C 1
ATOM 900 O O . PHE A 1 112 ? -3.815 -3.217 -2.378 1.00 98.31 112 PHE A O 1
ATOM 907 N N . LEU A 1 113 ? -3.618 -4.887 -3.850 1.00 97.44 113 LEU A N 1
ATOM 908 C CA . LEU A 1 113 ? -2.164 -4.854 -3.946 1.00 97.44 113 LEU A CA 1
ATOM 909 C C . LEU A 1 113 ? -1.778 -4.273 -5.305 1.00 97.44 113 LEU A C 1
ATOM 911 O O . LEU A 1 113 ? -1.894 -4.944 -6.333 1.00 97.44 113 LEU A O 1
ATOM 915 N N . ALA A 1 114 ? -1.345 -3.014 -5.301 1.00 97.81 114 ALA A N 1
ATOM 916 C CA . ALA A 1 114 ? -1.073 -2.261 -6.517 1.00 97.81 114 ALA A CA 1
ATOM 917 C C . ALA A 1 114 ? 0.034 -2.910 -7.362 1.00 97.81 114 ALA A C 1
ATOM 919 O O . ALA A 1 114 ? 1.005 -3.461 -6.835 1.00 97.81 114 ALA A O 1
ATOM 920 N N . ALA A 1 115 ? -0.082 -2.793 -8.686 1.00 93.31 115 ALA A N 1
ATOM 921 C CA . ALA A 1 115 ? 0.983 -3.185 -9.601 1.00 93.31 115 ALA A CA 1
ATOM 922 C C . ALA A 1 115 ? 2.232 -2.315 -9.389 1.00 93.31 115 ALA A C 1
ATOM 924 O O . ALA A 1 115 ? 2.121 -1.123 -9.087 1.00 93.31 115 ALA A O 1
ATOM 925 N N . THR A 1 116 ? 3.401 -2.919 -9.591 1.00 93.06 116 THR A N 1
ATOM 926 C CA . THR A 1 116 ? 4.722 -2.340 -9.316 1.00 93.06 116 THR A CA 1
ATOM 927 C C . THR A 1 116 ? 5.585 -2.256 -10.562 1.00 93.06 116 THR A C 1
ATOM 929 O O . THR A 1 116 ? 5.229 -2.754 -11.628 1.00 93.06 116 THR A O 1
ATOM 932 N N . THR A 1 117 ? 6.732 -1.601 -10.421 1.00 90.19 117 THR A N 1
ATOM 933 C CA . THR A 1 117 ? 7.843 -1.701 -11.361 1.00 90.19 117 THR A CA 1
ATOM 934 C C . THR A 1 117 ? 8.668 -2.963 -11.101 1.00 90.19 117 THR A C 1
ATOM 936 O O . THR A 1 117 ? 8.610 -3.557 -10.023 1.00 90.19 117 THR A O 1
ATOM 939 N N . SER A 1 118 ? 9.467 -3.360 -12.092 1.00 83.25 118 SER A N 1
ATOM 940 C CA . SER A 1 118 ? 10.227 -4.616 -12.082 1.00 83.25 118 SER A CA 1
ATOM 941 C C . SER A 1 118 ? 11.217 -4.757 -10.922 1.00 83.25 118 SER A C 1
ATOM 943 O O . SER A 1 118 ? 11.545 -5.871 -10.532 1.00 83.25 118 SER A O 1
ATOM 945 N N . ASP A 1 119 ? 11.702 -3.646 -10.366 1.00 86.75 119 ASP A N 1
ATOM 946 C CA . ASP A 1 119 ? 12.592 -3.622 -9.199 1.00 86.75 119 ASP A CA 1
ATOM 947 C C . ASP A 1 119 ? 11.905 -4.052 -7.895 1.00 86.75 119 ASP A C 1
ATOM 949 O O . ASP A 1 119 ? 12.587 -4.527 -6.988 1.00 86.75 119 ASP A O 1
ATOM 953 N N . LEU A 1 120 ? 10.574 -3.929 -7.810 1.00 90.19 120 LEU A N 1
ATOM 954 C CA . LEU A 1 120 ? 9.784 -4.307 -6.632 1.00 90.19 120 LEU A CA 1
ATOM 955 C C . LEU A 1 120 ? 8.836 -5.491 -6.871 1.00 90.19 120 LEU A C 1
ATOM 957 O O . LEU A 1 120 ? 8.164 -5.930 -5.935 1.00 90.19 120 LEU A O 1
ATOM 961 N N . ASP A 1 121 ? 8.777 -6.028 -8.092 1.00 80.50 121 ASP A N 1
ATOM 962 C CA . ASP A 1 121 ? 7.947 -7.193 -8.418 1.00 80.50 121 ASP A CA 1
ATOM 963 C C . ASP A 1 121 ? 8.228 -8.412 -7.516 1.00 80.50 121 ASP A C 1
ATOM 965 O O . ASP A 1 121 ? 7.258 -8.993 -7.020 1.00 80.50 121 ASP A O 1
ATOM 969 N N . PRO A 1 122 ? 9.492 -8.787 -7.215 1.00 81.06 122 PRO A N 1
ATOM 970 C CA . PRO A 1 122 ? 9.769 -9.903 -6.307 1.00 81.06 122 PRO A CA 1
ATOM 971 C C . PRO A 1 122 ? 9.178 -9.698 -4.904 1.00 81.06 122 PRO A C 1
ATOM 973 O O . PRO A 1 122 ? 8.578 -10.612 -4.339 1.00 81.06 122 PRO A O 1
ATOM 976 N N . GLN A 1 123 ? 9.305 -8.487 -4.356 1.00 85.62 123 GLN A N 1
ATOM 977 C CA . GLN A 1 123 ? 8.800 -8.094 -3.041 1.00 85.62 123 GLN A CA 1
ATOM 978 C C . GLN A 1 123 ? 7.268 -8.082 -3.017 1.00 85.62 123 GLN A C 1
ATOM 980 O O . GLN A 1 123 ? 6.657 -8.584 -2.069 1.00 85.62 123 GLN A O 1
ATOM 985 N N . ARG A 1 124 ? 6.638 -7.551 -4.074 1.00 92.44 124 ARG A N 1
ATOM 986 C CA . ARG A 1 124 ? 5.179 -7.551 -4.228 1.00 92.44 124 ARG A CA 1
ATOM 987 C C . ARG A 1 124 ? 4.639 -8.976 -4.308 1.00 92.44 124 ARG A C 1
ATOM 989 O O . ARG A 1 124 ? 3.666 -9.299 -3.629 1.00 92.44 124 ARG A O 1
ATOM 996 N N . ASP A 1 125 ? 5.262 -9.837 -5.108 1.00 77.88 125 ASP A N 1
ATOM 997 C CA . ASP A 1 125 ? 4.832 -11.227 -5.278 1.00 77.88 125 ASP A CA 1
ATOM 998 C C . ASP A 1 125 ? 5.050 -12.058 -4.011 1.00 77.88 125 ASP A C 1
ATOM 1000 O O . ASP A 1 125 ? 4.214 -12.903 -3.682 1.00 77.88 125 ASP A O 1
ATOM 1004 N N . GLN A 1 126 ? 6.123 -11.790 -3.263 1.00 80.00 126 GLN A N 1
ATOM 1005 C CA . GLN A 1 126 ? 6.330 -12.378 -1.944 1.00 80.00 126 GLN A CA 1
ATOM 1006 C C . GLN A 1 126 ? 5.191 -11.997 -0.991 1.00 80.00 126 GLN A C 1
ATOM 1008 O O . GLN A 1 126 ? 4.566 -12.886 -0.411 1.00 80.00 126 GLN A O 1
ATOM 1013 N N . LEU A 1 127 ? 4.876 -10.701 -0.867 1.00 83.38 127 LEU A N 1
ATOM 1014 C CA . LEU A 1 127 ? 3.770 -10.249 -0.022 1.00 83.38 127 LEU A CA 1
ATOM 1015 C C . LEU A 1 127 ? 2.442 -10.862 -0.486 1.00 83.38 127 LEU A C 1
ATOM 1017 O O . LEU A 1 127 ? 1.696 -11.388 0.328 1.00 83.38 127 LEU A O 1
ATOM 1021 N N . ARG A 1 128 ? 2.166 -10.880 -1.795 1.00 84.31 128 ARG A N 1
ATOM 1022 C CA . ARG A 1 128 ? 0.956 -11.494 -2.361 1.00 84.31 128 ARG A CA 1
ATOM 1023 C C . ARG A 1 128 ? 0.775 -12.945 -1.914 1.00 84.31 128 ARG A C 1
ATOM 1025 O O . ARG A 1 128 ? -0.330 -13.312 -1.523 1.00 84.31 128 ARG A O 1
ATOM 1032 N N . ARG A 1 129 ? 1.825 -13.770 -1.996 1.00 79.12 129 ARG A N 1
ATOM 1033 C CA . ARG A 1 129 ? 1.769 -15.185 -1.585 1.00 79.12 129 ARG A CA 1
ATOM 1034 C C . ARG A 1 129 ? 1.477 -15.312 -0.095 1.00 79.12 129 ARG A C 1
ATOM 1036 O O . ARG A 1 129 ? 0.555 -16.032 0.265 1.00 79.12 129 ARG A O 1
ATOM 1043 N N . GLU A 1 130 ? 2.184 -14.550 0.737 1.00 80.12 130 GLU A N 1
ATOM 1044 C CA . GLU A 1 130 ? 1.983 -14.540 2.191 1.00 80.12 130 GLU A CA 1
ATOM 1045 C C . GLU A 1 130 ? 0.542 -14.142 2.562 1.00 80.12 130 GLU A C 1
ATOM 1047 O O . GLU A 1 130 ? -0.101 -14.815 3.364 1.00 80.12 130 GLU A O 1
ATOM 1052 N N . LEU A 1 131 ? -0.016 -13.109 1.920 1.00 83.94 131 LEU A N 1
ATOM 1053 C CA . LEU A 1 131 ? -1.403 -12.679 2.136 1.00 83.94 131 LEU A CA 1
ATOM 1054 C C . LEU A 1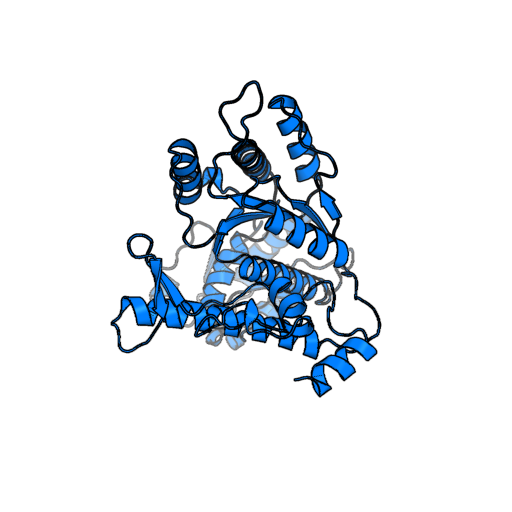 131 ? -2.422 -13.766 1.764 1.00 83.94 131 LEU A C 1
ATOM 1056 O O . LEU A 1 131 ? -3.361 -14.017 2.520 1.00 83.94 131 LEU A O 1
ATOM 1060 N N . ILE A 1 132 ? -2.224 -14.435 0.625 1.00 80.69 132 ILE A N 1
ATOM 1061 C CA . ILE A 1 132 ? -3.094 -15.529 0.172 1.00 80.69 132 ILE A CA 1
ATOM 1062 C C . ILE A 1 132 ? -2.992 -16.734 1.115 1.00 80.69 132 ILE A C 1
ATOM 1064 O O . ILE A 1 132 ? -4.009 -17.341 1.453 1.00 80.69 132 ILE A O 1
ATOM 1068 N N . GLU A 1 133 ? -1.785 -17.082 1.566 1.00 77.00 133 GLU A N 1
ATOM 1069 C CA . GLU A 1 133 ? -1.561 -18.185 2.506 1.00 77.00 133 GLU A CA 1
ATOM 1070 C C . GLU A 1 133 ? -2.225 -17.946 3.863 1.00 77.00 133 GLU A C 1
ATOM 1072 O O . GLU A 1 133 ? -2.795 -18.876 4.441 1.00 77.00 133 GLU A O 1
ATOM 1077 N N . LEU A 1 134 ? -2.218 -16.697 4.334 1.00 77.69 134 LEU A N 1
ATOM 1078 C CA . LEU A 1 134 ? -2.936 -16.278 5.536 1.00 77.69 134 LEU A CA 1
ATOM 1079 C C . LEU A 1 134 ? -4.462 -16.320 5.364 1.00 77.69 134 LEU A C 1
ATOM 1081 O O . LEU A 1 134 ? -5.176 -16.330 6.363 1.00 77.69 134 LEU A O 1
ATOM 1085 N N . GLY A 1 135 ? -4.969 -16.425 4.131 1.00 80.00 135 GLY A N 1
ATOM 1086 C CA . GLY A 1 135 ? -6.395 -16.536 3.816 1.00 80.00 135 GLY A CA 1
ATOM 1087 C C . GLY A 1 135 ? -7.053 -15.233 3.358 1.00 80.00 135 GLY A C 1
ATOM 1088 O O . GLY A 1 135 ? -8.279 -15.182 3.288 1.00 80.00 135 GLY A O 1
ATOM 1089 N N . HIS A 1 136 ? -6.273 -14.197 3.042 1.00 88.12 136 HIS A N 1
ATOM 1090 C CA . HIS A 1 136 ? -6.784 -12.961 2.449 1.00 88.12 136 HIS A CA 1
ATOM 1091 C C . HIS A 1 136 ? -6.987 -13.106 0.936 1.00 88.12 136 HIS A C 1
ATOM 1093 O O . HIS A 1 136 ? -6.299 -13.871 0.254 1.00 88.12 136 HIS A O 1
ATOM 1099 N N . GLU A 1 137 ? -7.918 -12.332 0.390 1.00 90.69 137 GLU A N 1
ATOM 1100 C CA . GLU A 1 137 ? -8.103 -12.189 -1.047 1.00 90.69 137 GLU A CA 1
ATOM 1101 C C . GLU A 1 137 ? -7.238 -11.036 -1.562 1.00 90.69 137 GLU A C 1
ATOM 1103 O O . GLU A 1 137 ? -7.252 -9.951 -0.995 1.00 90.69 137 GLU A O 1
ATOM 1108 N N . VAL A 1 138 ? -6.481 -11.249 -2.644 1.00 89.88 138 VAL A N 1
ATOM 1109 C CA . VAL A 1 138 ? -5.647 -10.200 -3.251 1.00 89.88 138 VAL A CA 1
ATOM 1110 C C . VAL A 1 138 ? -6.180 -9.835 -4.633 1.00 89.88 138 VAL A C 1
ATOM 1112 O O . VAL A 1 138 ? -6.304 -10.695 -5.511 1.00 89.88 138 VAL A O 1
ATOM 1115 N N . VAL A 1 139 ? -6.451 -8.546 -4.830 1.00 90.88 139 VAL A N 1
ATOM 1116 C CA . VAL A 1 139 ? -6.894 -7.933 -6.091 1.00 90.88 139 VAL A CA 1
ATOM 1117 C C . VAL A 1 139 ? -5.880 -6.869 -6.546 1.00 90.88 139 VAL A C 1
ATOM 1119 O O . VAL A 1 139 ? -5.182 -6.316 -5.699 1.00 90.88 139 VAL A O 1
ATOM 1122 N N . PRO A 1 140 ? -5.755 -6.557 -7.850 1.00 89.69 140 PRO A N 1
ATOM 1123 C CA . PRO A 1 140 ? -6.458 -7.156 -8.983 1.00 89.69 140 PRO A CA 1
ATOM 1124 C C . PRO A 1 140 ? -5.972 -8.582 -9.307 1.00 89.69 140 PRO A C 1
ATOM 1126 O O . PRO A 1 140 ? -4.804 -8.944 -9.133 1.00 89.69 140 PRO A O 1
ATOM 1129 N N . LYS A 1 141 ? -6.891 -9.419 -9.806 1.00 79.62 141 LYS A N 1
ATOM 1130 C CA . LYS A 1 141 ? -6.602 -10.807 -10.228 1.00 79.62 141 LYS A CA 1
ATOM 1131 C C . LYS A 1 141 ? -6.127 -10.919 -11.678 1.00 79.62 141 LYS A C 1
ATOM 1133 O O . LYS A 1 141 ? -5.617 -11.965 -12.065 1.00 79.62 141 LYS A O 1
ATOM 1138 N N . GLN A 1 142 ? -6.285 -9.850 -12.452 1.00 74.81 142 GLN A N 1
ATOM 1139 C CA . GLN A 1 142 ? -5.910 -9.760 -13.860 1.00 74.81 142 GLN A CA 1
ATOM 1140 C C . GLN A 1 142 ? -4.835 -8.684 -14.067 1.00 74.81 142 GLN A C 1
ATOM 1142 O O . GLN A 1 142 ? -4.755 -7.755 -13.257 1.00 74.81 142 GLN A O 1
ATOM 1147 N N . PRO A 1 143 ? -4.021 -8.784 -15.134 1.00 78.38 143 PRO A N 1
ATOM 1148 C CA . PRO A 1 143 ? -3.131 -7.703 -15.539 1.00 78.38 143 PRO A CA 1
ATOM 1149 C C . PRO A 1 143 ? -3.902 -6.398 -15.753 1.00 78.38 143 PRO A C 1
ATOM 1151 O O . PRO A 1 143 ? -5.049 -6.414 -16.205 1.00 78.38 143 PRO A O 1
ATOM 1154 N N . LEU A 1 144 ? -3.270 -5.268 -15.437 1.00 85.12 144 LEU A N 1
ATOM 1155 C CA . LEU A 1 144 ? -3.883 -3.962 -15.654 1.00 85.12 144 LEU A CA 1
ATOM 1156 C C . LEU A 1 144 ? -3.860 -3.590 -17.148 1.00 85.12 144 LEU A C 1
ATOM 1158 O O . LEU A 1 144 ? -2.834 -3.804 -17.801 1.00 85.12 144 LEU A O 1
ATOM 1162 N N . PRO A 1 145 ? -4.952 -3.015 -17.686 1.00 86.38 145 PRO A N 1
ATOM 1163 C CA . PRO A 1 145 ? -4.981 -2.475 -19.041 1.00 86.38 145 PRO A CA 1
ATOM 1164 C C . PRO A 1 145 ? -3.922 -1.393 -19.266 1.00 86.38 145 PRO A C 1
ATOM 1166 O O . PRO A 1 145 ? -3.530 -0.683 -18.339 1.00 86.38 145 PRO A O 1
ATOM 1169 N N . LEU A 1 146 ? -3.501 -1.229 -20.521 1.00 90.69 146 LEU A N 1
ATOM 1170 C CA . LEU A 1 146 ? -2.528 -0.205 -20.918 1.00 90.69 146 LEU A CA 1
ATOM 1171 C C . LEU A 1 146 ? -3.172 1.103 -21.386 1.00 90.69 146 LEU A C 1
ATOM 1173 O O . LEU A 1 146 ? -2.458 2.016 -21.779 1.00 90.69 146 LEU A O 1
ATOM 1177 N N . VAL A 1 147 ? -4.497 1.219 -21.305 1.00 96.44 147 VAL A N 1
ATOM 1178 C CA . VAL A 1 147 ? -5.244 2.448 -21.590 1.00 96.44 147 VAL A CA 1
ATOM 1179 C C . VAL A 1 147 ? -5.680 3.071 -20.267 1.00 96.44 147 VAL A C 1
ATOM 1181 O O . VAL A 1 147 ? -6.280 2.389 -19.432 1.00 96.44 147 VAL A O 1
ATOM 1184 N N . ALA A 1 148 ? -5.402 4.363 -20.060 1.00 97.62 148 ALA A N 1
ATOM 1185 C CA . ALA A 1 148 ? -5.621 5.019 -18.770 1.00 97.62 148 ALA A CA 1
ATOM 1186 C C . ALA A 1 148 ? -7.066 4.902 -18.259 1.00 97.62 148 ALA A C 1
ATOM 1188 O O . ALA A 1 148 ? -7.270 4.578 -17.092 1.00 97.62 148 ALA A O 1
ATOM 1189 N N . SER A 1 149 ? -8.071 5.120 -19.112 1.00 97.94 149 SER A N 1
ATOM 1190 C CA . SER A 1 149 ? -9.485 5.042 -18.717 1.00 97.94 149 SER A CA 1
ATOM 1191 C C . SER A 1 149 ? -9.899 3.645 -18.251 1.00 97.94 149 SER A C 1
ATOM 1193 O O . SER A 1 149 ? -10.621 3.513 -17.266 1.00 97.94 149 SER A O 1
ATOM 1195 N N . GLU A 1 150 ? -9.421 2.600 -18.927 1.00 97.62 150 GLU A N 1
ATOM 1196 C CA . GLU A 1 150 ? -9.714 1.208 -18.571 1.00 97.62 150 GLU A CA 1
ATOM 1197 C C . GLU A 1 150 ? -8.991 0.797 -17.287 1.00 97.62 150 GLU A C 1
ATOM 1199 O O . GLU A 1 150 ? -9.585 0.165 -16.415 1.00 97.62 150 GLU A O 1
ATOM 1204 N N . LEU A 1 151 ? -7.727 1.208 -17.130 1.00 97.44 151 LEU A N 1
ATOM 1205 C CA . LEU A 1 151 ? -6.970 1.000 -15.899 1.00 97.44 151 LEU A CA 1
ATOM 1206 C C . LEU A 1 151 ? -7.678 1.658 -14.712 1.00 97.44 151 LEU A C 1
ATOM 1208 O O . LEU A 1 151 ? -7.868 1.003 -13.688 1.00 97.44 151 LEU A O 1
ATOM 1212 N N . ILE A 1 152 ? -8.104 2.920 -14.853 1.00 98.44 152 ILE A N 1
ATOM 1213 C CA . ILE A 1 152 ? -8.845 3.646 -13.811 1.00 98.44 152 ILE A CA 1
ATOM 1214 C C . ILE A 1 152 ? -10.100 2.865 -13.411 1.00 98.44 152 ILE A C 1
ATOM 1216 O O . ILE A 1 152 ? -10.300 2.643 -12.219 1.00 98.44 152 ILE A O 1
ATOM 1220 N N . ALA A 1 153 ? -10.895 2.398 -14.378 1.00 97.19 153 ALA A N 1
ATOM 1221 C CA . ALA A 1 153 ? -12.113 1.637 -14.102 1.00 97.19 153 ALA A CA 1
ATOM 1222 C C . ALA A 1 153 ? -11.826 0.327 -13.344 1.00 97.19 153 ALA A C 1
ATOM 1224 O O . ALA A 1 153 ? -12.502 0.017 -12.363 1.00 97.19 153 ALA A O 1
ATOM 1225 N N . VAL A 1 154 ? -10.789 -0.420 -13.747 1.00 94.62 154 VAL A N 1
ATOM 1226 C CA . VAL A 1 154 ? -10.376 -1.654 -13.055 1.00 94.62 154 VAL A CA 1
ATOM 1227 C C . VAL A 1 154 ? -9.925 -1.362 -11.625 1.00 94.62 154 VAL A C 1
ATOM 1229 O O . VAL A 1 154 ? -10.318 -2.075 -10.701 1.00 94.62 154 VAL A O 1
ATOM 1232 N N . VAL A 1 155 ? -9.113 -0.322 -11.425 1.00 97.81 155 VAL A N 1
ATOM 1233 C CA . VAL A 1 155 ? -8.615 0.058 -10.096 1.00 97.81 155 VAL A CA 1
ATOM 1234 C C . VAL A 1 155 ? -9.763 0.519 -9.202 1.00 97.81 155 VAL A C 1
ATOM 1236 O O . VAL A 1 155 ? -9.856 0.042 -8.077 1.00 97.81 155 VAL A O 1
ATOM 1239 N N . GLN A 1 156 ? -10.670 1.369 -9.692 1.00 97.75 156 GLN A N 1
ATOM 1240 C CA . GLN A 1 156 ? -11.847 1.811 -8.935 1.00 97.75 156 GLN A CA 1
ATOM 1241 C C . GLN A 1 156 ? -12.713 0.630 -8.489 1.00 97.75 156 GLN A C 1
ATOM 1243 O O . GLN A 1 156 ? -12.986 0.508 -7.298 1.00 97.75 156 GLN A O 1
ATOM 1248 N N . GLY A 1 157 ? -13.044 -0.290 -9.402 1.00 95.69 157 GLY A N 1
ATOM 1249 C CA . GLY A 1 157 ? -13.836 -1.474 -9.059 1.00 95.69 157 GLY A CA 1
ATOM 1250 C C . GLY A 1 157 ? -13.150 -2.394 -8.039 1.00 95.69 157 GLY A C 1
ATOM 1251 O O . GLY A 1 157 ? -13.820 -2.999 -7.203 1.00 95.69 157 GLY A O 1
ATOM 1252 N N . CYS A 1 158 ? -11.813 -2.479 -8.057 1.00 95.12 158 CYS A N 1
ATOM 1253 C CA . CYS A 1 158 ? -11.072 -3.208 -7.024 1.00 95.12 158 CYS A CA 1
ATOM 1254 C C . CYS A 1 158 ? -11.109 -2.492 -5.667 1.00 95.12 158 CYS A C 1
ATOM 1256 O O . CYS A 1 158 ? -11.260 -3.154 -4.645 1.00 95.12 158 CYS A O 1
ATOM 1258 N N . LEU A 1 159 ? -10.957 -1.163 -5.649 1.00 96.75 159 LEU A N 1
ATOM 1259 C CA . LEU A 1 159 ? -10.935 -0.366 -4.419 1.00 96.75 159 LEU A CA 1
ATOM 1260 C C . LEU A 1 159 ? -12.294 -0.347 -3.711 1.00 96.75 159 LEU A C 1
ATOM 1262 O O . LEU A 1 159 ? -12.320 -0.400 -2.489 1.00 96.75 159 LEU A O 1
ATOM 1266 N N . GLU A 1 160 ? -13.403 -0.344 -4.459 1.00 96.00 160 GLU A N 1
ATOM 1267 C CA . GLU A 1 160 ? -14.771 -0.405 -3.911 1.00 96.00 160 GLU A CA 1
ATOM 1268 C C . GLU A 1 160 ? -15.024 -1.621 -3.009 1.00 96.00 160 GLU A C 1
ATOM 1270 O O . GLU A 1 160 ? -15.855 -1.557 -2.108 1.00 96.00 160 GLU A O 1
ATOM 1275 N N . HIS A 1 161 ? -14.306 -2.721 -3.243 1.00 91.31 161 HIS A N 1
ATOM 1276 C CA . HIS A 1 161 ? -14.477 -3.983 -2.524 1.00 91.31 161 HIS A CA 1
ATOM 1277 C C . HIS A 1 161 ? -13.284 -4.323 -1.620 1.00 91.31 161 HIS A C 1
ATOM 1279 O O . HIS A 1 161 ? -13.258 -5.400 -1.026 1.00 91.31 161 HIS A O 1
ATOM 1285 N N . ALA A 1 162 ? -12.274 -3.452 -1.551 1.00 95.31 162 ALA A N 1
ATOM 1286 C CA . ALA A 1 162 ? -11.077 -3.680 -0.755 1.00 95.31 162 ALA A CA 1
ATOM 1287 C C . ALA A 1 162 ? -11.264 -3.183 0.685 1.00 95.31 162 ALA A C 1
ATOM 1289 O O . ALA A 1 162 ? -11.798 -2.106 0.922 1.00 95.31 162 ALA A O 1
ATOM 1290 N N . ASP A 1 163 ? -10.737 -3.930 1.653 1.00 94.31 163 ASP A N 1
ATOM 1291 C CA . ASP A 1 163 ? -10.635 -3.504 3.054 1.00 94.31 163 ASP A CA 1
ATOM 1292 C C . ASP A 1 163 ? -9.394 -2.633 3.299 1.00 94.31 163 ASP A C 1
ATOM 1294 O O . ASP A 1 163 ? -9.329 -1.841 4.246 1.00 94.31 163 ASP A O 1
ATOM 1298 N N . ILE A 1 164 ? -8.361 -2.823 2.475 1.00 95.31 164 ILE A N 1
ATOM 1299 C CA . ILE A 1 164 ? -7.097 -2.091 2.533 1.00 95.31 164 ILE A CA 1
ATOM 1300 C C . ILE A 1 164 ? -6.432 -2.071 1.155 1.00 95.31 164 ILE A C 1
ATOM 1302 O O . ILE A 1 164 ? -6.473 -3.051 0.409 1.00 95.31 164 ILE A O 1
ATOM 1306 N N . ALA A 1 165 ? -5.782 -0.956 0.836 1.00 97.81 165 ALA A N 1
ATOM 1307 C CA . ALA A 1 165 ? -4.989 -0.790 -0.375 1.00 97.81 165 ALA A CA 1
ATOM 1308 C C . ALA A 1 165 ? -3.504 -0.608 -0.039 1.00 97.81 165 ALA A C 1
ATOM 1310 O O . ALA A 1 165 ? -3.135 0.216 0.792 1.00 97.81 165 ALA A O 1
ATOM 1311 N N . ILE A 1 166 ? -2.637 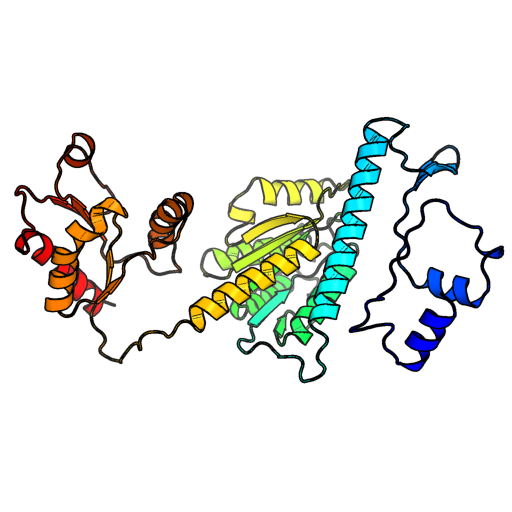-1.377 -0.690 1.00 97.94 166 ILE A N 1
ATOM 1312 C CA . ILE A 1 166 ? -1.192 -1.385 -0.469 1.00 97.94 166 ILE A CA 1
ATOM 1313 C C . ILE A 1 166 ? -0.503 -1.017 -1.779 1.00 97.94 166 ILE A C 1
ATOM 1315 O O . ILE A 1 166 ? -0.645 -1.702 -2.794 1.00 97.94 166 ILE A O 1
ATOM 1319 N N . HIS A 1 167 ? 0.262 0.066 -1.739 1.00 98.25 167 HIS A N 1
ATOM 1320 C CA . HIS A 1 167 ? 1.054 0.582 -2.844 1.00 98.25 167 HIS A CA 1
ATOM 1321 C C . HIS A 1 167 ? 2.541 0.452 -2.538 1.00 98.25 167 HIS A C 1
ATOM 1323 O O . HIS A 1 167 ? 2.975 0.548 -1.393 1.00 98.25 167 HIS A O 1
ATOM 1329 N N . PHE A 1 168 ? 3.317 0.263 -3.594 1.00 97.19 168 PHE A N 1
ATOM 1330 C CA . PHE A 1 168 ? 4.764 0.111 -3.564 1.00 97.19 168 PHE A CA 1
ATOM 1331 C C . PHE A 1 168 ? 5.348 1.134 -4.536 1.00 97.19 168 PHE A C 1
ATOM 1333 O O . PHE A 1 168 ? 4.905 1.210 -5.685 1.00 97.19 168 PHE A O 1
ATOM 1340 N N . VAL A 1 169 ? 6.329 1.913 -4.089 1.00 96.69 169 VAL A N 1
ATOM 1341 C CA . VAL A 1 169 ? 6.989 2.934 -4.910 1.00 96.69 169 VAL A CA 1
ATOM 1342 C C . VAL A 1 169 ? 8.481 2.638 -4.952 1.00 96.69 169 VAL A C 1
ATOM 1344 O O . VAL A 1 169 ? 9.164 2.699 -3.934 1.00 96.69 169 VAL A O 1
ATOM 1347 N N . GLY A 1 170 ? 8.957 2.263 -6.139 1.00 92.06 170 GLY A N 1
ATOM 1348 C CA . GLY A 1 170 ? 10.332 1.830 -6.389 1.00 92.06 170 GLY A CA 1
ATOM 1349 C C . GLY A 1 170 ? 11.211 2.900 -7.023 1.00 92.06 170 GLY A C 1
ATOM 1350 O O . GLY A 1 170 ? 10.852 4.076 -7.092 1.00 92.06 170 GLY A O 1
ATOM 1351 N N . GLU A 1 171 ? 12.380 2.484 -7.500 1.00 93.38 171 GLU A N 1
ATOM 1352 C CA . GLU A 1 171 ? 13.395 3.382 -8.068 1.00 93.38 171 GLU A CA 1
ATOM 1353 C C . GLU A 1 171 ? 12.969 3.937 -9.430 1.00 93.38 171 GLU A C 1
ATOM 1355 O O . GLU A 1 171 ? 13.319 5.064 -9.799 1.00 93.38 171 GLU A O 1
ATOM 1360 N N . HIS A 1 172 ? 12.217 3.142 -10.185 1.00 91.94 172 HIS A N 1
ATOM 1361 C CA . HIS A 1 172 ? 11.853 3.447 -11.557 1.00 91.94 172 HIS A CA 1
ATOM 1362 C C . HIS A 1 172 ? 10.499 4.152 -11.645 1.00 91.94 172 HIS A C 1
ATOM 1364 O O . HIS A 1 172 ? 9.563 3.822 -10.922 1.00 91.94 172 HIS A O 1
ATOM 1370 N N . PHE A 1 173 ? 10.364 5.069 -12.610 1.00 93.12 173 PHE A N 1
ATOM 1371 C CA . PHE A 1 173 ? 9.071 5.695 -12.905 1.00 93.12 173 PHE A CA 1
ATOM 1372 C C . PHE A 1 173 ? 8.042 4.674 -13.404 1.00 93.12 173 PHE A C 1
ATOM 1374 O O . PHE A 1 173 ? 6.879 4.712 -13.011 1.00 93.12 173 PHE A O 1
ATOM 1381 N N . GLY A 1 174 ? 8.486 3.720 -14.227 1.00 91.94 174 GLY A N 1
ATOM 1382 C CA . GLY A 1 174 ? 7.658 2.637 -14.749 1.00 91.94 174 GLY A CA 1
ATOM 1383 C C . GLY A 1 174 ? 6.939 2.960 -16.060 1.00 91.94 174 GLY A C 1
ATOM 1384 O O . GLY A 1 174 ? 7.189 3.976 -16.709 1.00 91.94 174 GLY A O 1
ATOM 1385 N N . LEU A 1 175 ? 6.061 2.039 -16.460 1.00 91.31 175 LEU A N 1
ATOM 1386 C CA . LEU A 1 175 ? 5.262 2.124 -17.681 1.00 91.31 175 LEU A CA 1
ATOM 1387 C C . LEU A 1 175 ? 4.225 3.249 -17.581 1.00 91.31 175 LEU A C 1
ATOM 1389 O O . LEU A 1 175 ? 3.568 3.379 -16.551 1.00 91.31 175 LEU A O 1
ATOM 1393 N N . VAL A 1 176 ? 4.041 4.004 -18.664 1.00 96.75 176 VAL A N 1
ATOM 1394 C CA . VAL A 1 176 ? 3.000 5.033 -18.806 1.00 96.75 176 VAL A CA 1
ATOM 1395 C C . VAL A 1 176 ? 1.892 4.483 -19.715 1.00 96.75 176 VAL A C 1
ATOM 1397 O O . VAL A 1 176 ? 2.196 4.144 -20.860 1.00 96.75 176 VAL A O 1
ATOM 1400 N N . PRO A 1 177 ? 0.644 4.342 -19.229 1.00 91.81 177 PRO A N 1
ATOM 1401 C CA . PRO A 1 177 ? -0.501 3.966 -20.057 1.00 91.81 177 PRO A CA 1
ATOM 1402 C C . PRO A 1 177 ? -0.804 5.002 -21.146 1.00 91.81 177 PRO A C 1
ATOM 1404 O O . PRO A 1 177 ? -0.452 6.175 -21.035 1.00 91.81 177 PRO A O 1
ATOM 1407 N N . GLU A 1 178 ? -1.524 4.590 -22.183 1.00 96.75 178 GLU A N 1
ATOM 1408 C CA . GLU A 1 178 ? -2.025 5.489 -23.218 1.00 96.75 178 GLU A CA 1
ATOM 1409 C C . GLU A 1 178 ? -2.977 6.544 -22.635 1.00 96.75 178 GLU A C 1
ATOM 1411 O O . GLU A 1 178 ? -3.731 6.276 -21.695 1.00 96.75 178 GLU A O 1
ATOM 1416 N N . ALA A 1 179 ? -2.966 7.738 -23.237 1.00 96.19 179 ALA A N 1
ATOM 1417 C CA . ALA A 1 179 ? -3.789 8.889 -22.854 1.00 96.19 179 ALA A CA 1
ATOM 1418 C C . ALA A 1 179 ? -3.538 9.434 -21.430 1.00 96.19 179 ALA A C 1
ATOM 1420 O O . ALA A 1 179 ? -4.417 10.054 -20.831 1.00 96.19 179 ALA A O 1
ATOM 1421 N N . THR A 1 180 ? -2.330 9.247 -20.891 1.00 97.31 180 THR A N 1
ATOM 1422 C CA . THR A 1 180 ? -1.866 9.904 -19.662 1.00 97.31 180 THR A CA 1
ATOM 1423 C C . THR A 1 180 ? -0.349 10.104 -19.681 1.00 97.31 180 THR A C 1
ATOM 1425 O O . THR A 1 180 ? 0.357 9.499 -20.482 1.00 97.31 180 THR A O 1
ATOM 1428 N N . GLU A 1 181 ? 0.159 10.954 -18.791 1.00 96.62 181 GLU A N 1
ATOM 1429 C CA . GLU A 1 181 ? 1.598 11.116 -18.527 1.00 96.62 181 GLU A CA 1
ATOM 1430 C C . GLU A 1 181 ? 2.032 10.425 -17.224 1.00 96.62 181 GLU A C 1
ATOM 1432 O O . GLU A 1 181 ? 3.224 10.328 -16.921 1.00 96.62 181 GLU A O 1
ATOM 1437 N N . LEU A 1 182 ? 1.066 9.938 -16.439 1.00 97.56 182 LEU A N 1
ATOM 1438 C CA . LEU A 1 182 ? 1.321 9.248 -15.182 1.00 97.56 182 LEU A CA 1
ATOM 1439 C C . LEU A 1 182 ? 1.749 7.808 -15.443 1.00 97.56 182 LEU A C 1
ATOM 1441 O O . LEU A 1 182 ? 1.166 7.118 -16.278 1.00 97.56 182 LEU A O 1
ATOM 1445 N N . SER A 1 183 ? 2.722 7.319 -14.678 1.00 97.81 183 SER A N 1
ATOM 1446 C CA . SER A 1 183 ? 3.016 5.890 -14.684 1.00 97.81 183 SER A CA 1
ATOM 1447 C C . SER A 1 183 ? 1.861 5.078 -14.099 1.00 97.81 183 SER A C 1
ATOM 1449 O O . SER A 1 183 ? 1.031 5.600 -13.354 1.00 97.81 183 SER A O 1
ATOM 1451 N N . VAL A 1 184 ? 1.827 3.774 -14.376 1.00 97.56 184 VAL A N 1
ATOM 1452 C CA . VAL A 1 184 ? 0.865 2.832 -13.780 1.00 97.56 184 VAL A CA 1
ATOM 1453 C C . VAL A 1 184 ? 0.850 2.946 -12.249 1.00 97.56 184 VAL A C 1
ATOM 1455 O O . VAL A 1 184 ? -0.219 2.933 -11.640 1.00 97.56 184 VAL A O 1
ATOM 1458 N N . VAL A 1 185 ? 2.013 3.100 -11.608 1.00 97.75 185 VAL A N 1
ATOM 1459 C CA . VAL A 1 185 ? 2.127 3.254 -10.145 1.00 97.75 185 VAL A CA 1
ATOM 1460 C C . VAL A 1 185 ? 1.524 4.586 -9.687 1.00 97.75 185 VAL A C 1
ATOM 1462 O O . VAL A 1 185 ? 0.682 4.603 -8.786 1.00 97.75 185 VAL A O 1
ATOM 1465 N N . ALA A 1 186 ? 1.899 5.693 -10.335 1.00 98.06 186 ALA A N 1
ATOM 1466 C CA . ALA A 1 186 ? 1.403 7.024 -9.990 1.00 98.06 186 ALA A CA 1
ATOM 1467 C C . ALA A 1 186 ? -0.110 7.163 -10.229 1.00 98.06 186 ALA A C 1
ATOM 1469 O O . ALA A 1 186 ? -0.824 7.732 -9.400 1.00 98.06 186 ALA A O 1
ATOM 1470 N N . LEU A 1 187 ? -0.621 6.590 -11.321 1.00 98.44 187 LEU A N 1
ATOM 1471 C CA . LEU A 1 187 ? -2.041 6.601 -11.655 1.00 98.44 187 LEU A CA 1
ATOM 1472 C C . LEU A 1 187 ? -2.862 5.790 -10.646 1.00 98.44 187 LEU A C 1
ATOM 1474 O O . LEU A 1 187 ? -3.865 6.293 -10.146 1.00 98.44 187 LEU A O 1
ATOM 1478 N N . GLN A 1 188 ? -2.418 4.582 -10.274 1.00 98.38 188 GLN A N 1
ATOM 1479 C CA . GLN A 1 188 ? -3.064 3.801 -9.210 1.00 98.38 188 GLN A CA 1
ATOM 1480 C C . GLN A 1 188 ? -3.102 4.572 -7.884 1.00 98.38 188 GLN A C 1
ATOM 1482 O O . GLN A 1 188 ? -4.130 4.570 -7.209 1.00 98.38 188 GLN A O 1
ATOM 1487 N N . ASN A 1 189 ? -2.008 5.253 -7.514 1.00 98.31 189 ASN A N 1
ATOM 1488 C CA . ASN A 1 189 ? -1.965 6.085 -6.310 1.00 98.31 189 ASN A CA 1
ATOM 1489 C C . ASN A 1 189 ? -2.982 7.234 -6.370 1.00 98.31 189 ASN A C 1
ATOM 1491 O O . ASN A 1 189 ? -3.718 7.447 -5.410 1.00 98.31 189 ASN A O 1
ATOM 1495 N N . GLN A 1 190 ? -3.054 7.944 -7.500 1.00 98.19 190 GLN A N 1
ATOM 1496 C CA . GLN A 1 190 ? -4.000 9.044 -7.689 1.00 98.19 190 GLN A CA 1
ATOM 1497 C C . GLN A 1 190 ? -5.456 8.568 -7.605 1.00 98.19 190 GLN A C 1
ATOM 1499 O O . GLN A 1 190 ? -6.276 9.212 -6.953 1.00 98.19 190 GLN A O 1
ATOM 1504 N N . VAL A 1 191 ? -5.785 7.445 -8.250 1.00 98.31 191 VAL A N 1
ATOM 1505 C CA . VAL A 1 191 ? -7.138 6.870 -8.210 1.00 98.31 191 VAL A CA 1
ATOM 1506 C C . VAL A 1 191 ? -7.509 6.466 -6.783 1.00 98.31 191 VAL A C 1
ATOM 1508 O O . VAL A 1 191 ? -8.601 6.794 -6.325 1.00 98.31 191 VAL A O 1
ATOM 1511 N N . ALA A 1 192 ? -6.592 5.821 -6.059 1.00 97.88 192 ALA A N 1
ATOM 1512 C CA . ALA A 1 192 ? -6.822 5.420 -4.677 1.00 97.88 192 ALA A CA 1
ATOM 1513 C C . ALA A 1 192 ? -6.957 6.619 -3.722 1.00 97.88 192 ALA A C 1
ATOM 1515 O O . ALA A 1 192 ? -7.816 6.598 -2.846 1.00 97.88 192 ALA A O 1
ATOM 1516 N N . ALA A 1 193 ? -6.183 7.691 -3.921 1.00 96.69 193 ALA A N 1
ATOM 1517 C CA . ALA A 1 193 ? -6.306 8.921 -3.136 1.00 96.69 193 ALA A CA 1
ATOM 1518 C C . ALA A 1 193 ? -7.676 9.582 -3.309 1.00 96.69 193 ALA A C 1
ATOM 1520 O O . ALA A 1 193 ? -8.323 9.902 -2.315 1.00 96.69 193 ALA A O 1
ATOM 1521 N N . ARG A 1 194 ? -8.147 9.702 -4.557 1.00 96.50 194 ARG A N 1
ATOM 1522 C CA . ARG A 1 194 ? -9.487 10.228 -4.864 1.00 96.50 194 ARG A CA 1
ATOM 1523 C C . ARG A 1 194 ? -10.598 9.350 -4.301 1.00 96.50 194 ARG A C 1
ATOM 1525 O O . ARG A 1 194 ? -11.594 9.866 -3.813 1.00 96.50 194 ARG A O 1
ATOM 1532 N N . HIS A 1 195 ? -10.437 8.028 -4.352 1.00 95.50 195 HIS A N 1
ATOM 1533 C CA . HIS A 1 195 ? -11.407 7.112 -3.755 1.00 95.50 195 HIS A CA 1
ATOM 1534 C C . HIS A 1 195 ? -11.556 7.371 -2.245 1.00 95.50 195 HIS A C 1
ATOM 1536 O O . HIS A 1 195 ? -12.674 7.470 -1.747 1.00 95.50 195 HIS A O 1
ATOM 1542 N N . CYS A 1 196 ? -10.444 7.578 -1.533 1.00 94.06 196 CYS A N 1
ATOM 1543 C CA . CYS A 1 196 ? -10.434 7.880 -0.098 1.00 94.06 196 CYS A CA 1
ATOM 1544 C C . CYS A 1 196 ? -10.983 9.265 0.281 1.00 94.06 196 CYS A C 1
ATOM 1546 O O . CYS A 1 196 ? -11.228 9.498 1.458 1.00 94.06 196 CYS A O 1
ATOM 1548 N N . GLU A 1 197 ? -11.214 10.184 -0.662 1.00 92.25 197 GLU A N 1
ATOM 1549 C CA . GLU A 1 197 ? -11.907 11.447 -0.349 1.00 92.25 197 GLU A CA 1
ATOM 1550 C C . GLU A 1 197 ? -13.356 11.200 0.100 1.00 92.25 197 GLU A C 1
ATOM 1552 O O . GLU A 1 197 ? -13.894 11.963 0.897 1.00 92.25 197 GLU A O 1
ATOM 1557 N N . ASN A 1 198 ? -13.970 10.113 -0.382 1.00 89.81 198 ASN A N 1
ATOM 1558 C CA . ASN A 1 198 ? -15.363 9.753 -0.106 1.00 89.81 198 ASN A CA 1
ATOM 1559 C C . ASN A 1 198 ? -15.506 8.354 0.521 1.00 89.81 198 ASN A C 1
ATOM 1561 O O . ASN A 1 198 ? -16.605 7.809 0.571 1.00 89.81 198 ASN A O 1
ATOM 1565 N N . SER A 1 199 ? -14.402 7.753 0.970 1.00 89.44 199 SER A N 1
ATOM 1566 C CA . SER A 1 199 ? -14.352 6.382 1.484 1.00 89.44 199 SER A CA 1
ATOM 1567 C C . SER A 1 199 ? -13.449 6.306 2.709 1.00 89.44 199 SER A C 1
ATOM 1569 O O . SER A 1 199 ? -12.418 6.972 2.774 1.00 89.44 199 SER A O 1
ATOM 1571 N N . SER A 1 200 ? -13.801 5.450 3.666 1.00 87.06 200 SER A N 1
ATOM 1572 C CA . SER A 1 200 ? -12.957 5.130 4.822 1.00 87.06 200 SER A CA 1
ATOM 1573 C C . SER A 1 200 ? -11.855 4.110 4.500 1.00 87.06 200 SER A C 1
ATOM 1575 O O . SER A 1 200 ? -11.165 3.654 5.415 1.00 87.06 200 SER A O 1
ATOM 1577 N N . LEU A 1 201 ? -11.668 3.752 3.219 1.00 91.31 201 LEU A N 1
ATOM 1578 C CA . LEU A 1 201 ? -10.614 2.844 2.772 1.00 91.31 201 LEU A CA 1
ATOM 1579 C C . LEU A 1 201 ? -9.251 3.295 3.302 1.00 91.31 201 LEU A C 1
ATOM 1581 O O . LEU A 1 201 ? -8.834 4.443 3.139 1.00 91.31 201 LEU A O 1
ATOM 1585 N N . ARG A 1 202 ? -8.531 2.350 3.903 1.00 90.50 202 ARG A N 1
ATOM 1586 C CA . ARG A 1 202 ? -7.214 2.597 4.487 1.00 90.50 202 ARG A CA 1
ATOM 1587 C C . ARG A 1 202 ? -6.152 2.197 3.483 1.00 90.50 202 ARG A C 1
ATOM 1589 O O . ARG A 1 202 ? -6.247 1.150 2.839 1.00 90.50 202 ARG A O 1
ATOM 1596 N N . ARG A 1 203 ? -5.141 3.043 3.338 1.00 96.06 203 ARG A N 1
ATOM 1597 C CA . ARG A 1 203 ? -4.075 2.859 2.362 1.00 96.06 203 ARG A CA 1
ATOM 1598 C C . ARG A 1 203 ? -2.717 2.805 3.048 1.00 96.06 203 ARG A C 1
ATOM 1600 O O . ARG A 1 203 ? -2.486 3.475 4.049 1.00 96.06 203 ARG A O 1
ATOM 1607 N N . LEU A 1 204 ? -1.808 2.026 2.484 1.00 95.44 204 LEU A N 1
ATOM 1608 C CA . LEU A 1 204 ? -0.393 2.014 2.833 1.00 95.44 204 LEU A CA 1
ATOM 1609 C C . LEU A 1 204 ? 0.408 2.285 1.568 1.00 95.44 204 LEU A C 1
ATOM 1611 O O . LEU A 1 204 ? 0.144 1.679 0.530 1.00 95.44 204 LEU A O 1
ATOM 1615 N N . ILE A 1 205 ? 1.383 3.181 1.651 1.00 96.62 205 ILE A N 1
ATOM 1616 C CA . ILE A 1 205 ? 2.324 3.452 0.567 1.00 96.62 205 ILE A CA 1
ATOM 1617 C C . ILE A 1 205 ? 3.710 3.137 1.104 1.00 96.62 205 ILE A C 1
ATOM 1619 O O . ILE A 1 205 ? 4.221 3.836 1.973 1.00 96.62 205 ILE A O 1
ATOM 1623 N N . TRP A 1 206 ? 4.309 2.064 0.605 1.00 96.00 206 TRP A N 1
ATOM 1624 C CA . TRP A 1 206 ? 5.636 1.639 1.013 1.00 96.00 206 TRP A CA 1
ATOM 1625 C C . TRP A 1 206 ? 6.697 2.105 0.018 1.00 96.00 206 TRP A C 1
ATOM 1627 O O . TRP A 1 206 ? 6.567 1.897 -1.192 1.00 96.00 206 TRP A O 1
ATOM 1637 N N . ILE A 1 207 ? 7.756 2.711 0.552 1.00 91.56 207 ILE A N 1
ATOM 1638 C CA . ILE A 1 207 ? 8.947 3.148 -0.174 1.00 91.56 207 ILE A CA 1
ATOM 1639 C C . ILE A 1 207 ? 10.164 2.466 0.468 1.00 91.56 207 ILE A C 1
ATOM 1641 O O . ILE A 1 207 ? 10.335 2.572 1.686 1.00 91.56 207 ILE A O 1
ATOM 1645 N N . PRO A 1 208 ? 11.034 1.786 -0.301 1.00 82.12 208 PRO A N 1
ATOM 1646 C CA . PRO A 1 208 ? 12.267 1.232 0.239 1.00 82.12 208 PRO A CA 1
ATOM 1647 C C . PRO A 1 208 ? 13.114 2.304 0.936 1.00 82.12 208 PRO A C 1
ATOM 1649 O O . PRO A 1 208 ? 13.361 3.384 0.392 1.00 82.12 208 PRO A O 1
ATOM 1652 N N . LYS A 1 209 ? 13.615 1.998 2.134 1.00 80.06 209 LYS A N 1
ATOM 1653 C CA . LYS A 1 209 ? 14.535 2.896 2.841 1.00 80.06 209 LYS A CA 1
ATOM 1654 C C . LYS A 1 209 ? 15.786 3.172 2.004 1.00 80.06 209 LYS A C 1
ATOM 1656 O O . LYS A 1 209 ? 16.418 2.252 1.495 1.00 80.06 209 LYS A O 1
ATOM 1661 N N . GLY A 1 210 ? 16.176 4.443 1.920 1.00 79.31 210 GLY A N 1
ATOM 1662 C CA . GLY A 1 210 ? 17.393 4.853 1.216 1.00 79.31 210 GLY A CA 1
ATOM 1663 C C . GLY A 1 210 ? 17.279 4.825 -0.309 1.00 79.31 210 GLY A C 1
ATOM 1664 O O . GLY A 1 210 ? 18.303 4.935 -0.980 1.00 79.31 210 GLY A O 1
ATOM 1665 N N . LEU A 1 211 ? 16.063 4.707 -0.852 1.00 82.19 211 LEU A N 1
ATOM 1666 C CA . LEU A 1 211 ? 15.810 4.761 -2.287 1.00 82.19 211 LEU A CA 1
ATOM 1667 C C . LEU A 1 211 ? 16.450 6.008 -2.916 1.00 82.19 211 LEU A C 1
ATOM 1669 O O . LEU A 1 211 ? 16.238 7.130 -2.459 1.00 82.19 211 LEU A O 1
ATOM 1673 N N . GLN A 1 212 ? 17.229 5.808 -3.977 1.00 83.31 212 GLN A N 1
ATOM 1674 C CA . GLN A 1 212 ? 17.805 6.877 -4.787 1.00 83.31 212 GLN A CA 1
ATOM 1675 C C . GLN A 1 212 ? 17.296 6.707 -6.210 1.00 83.31 212 GLN A C 1
ATOM 1677 O O . GLN A 1 212 ? 17.496 5.651 -6.795 1.00 83.31 212 GLN A O 1
ATOM 1682 N N . THR A 1 213 ? 16.666 7.732 -6.779 1.00 86.44 213 THR A N 1
ATOM 1683 C CA . THR A 1 213 ? 16.209 7.692 -8.173 1.00 86.44 213 THR A CA 1
ATOM 1684 C C . THR A 1 213 ? 16.956 8.711 -9.021 1.00 86.44 213 THR A C 1
ATOM 1686 O O . THR A 1 213 ? 17.274 9.814 -8.574 1.00 86.44 213 THR A O 1
ATOM 1689 N N . ARG A 1 214 ? 17.256 8.323 -10.262 1.00 86.38 214 ARG A N 1
ATOM 1690 C CA . ARG A 1 214 ? 17.903 9.183 -11.264 1.00 86.38 214 ARG A CA 1
ATOM 1691 C C . ARG A 1 214 ? 16.903 9.792 -12.250 1.00 86.38 214 ARG A C 1
ATOM 1693 O O . ARG A 1 214 ? 17.253 10.740 -12.948 1.00 86.38 214 ARG A O 1
ATOM 1700 N N . ASP A 1 215 ? 15.684 9.252 -12.328 1.00 91.88 215 ASP A N 1
ATOM 1701 C CA . ASP A 1 215 ? 14.632 9.764 -13.211 1.00 91.88 215 ASP A CA 1
ATOM 1702 C C . ASP A 1 215 ? 13.949 10.970 -12.545 1.00 91.88 215 ASP A C 1
ATOM 1704 O O . ASP A 1 215 ? 13.420 10.879 -11.436 1.00 91.88 215 ASP A O 1
ATOM 1708 N N . ALA A 1 216 ? 13.947 12.115 -13.232 1.00 95.75 216 ALA A N 1
ATOM 1709 C CA . ALA A 1 216 ? 13.360 13.352 -12.723 1.00 95.75 216 ALA A CA 1
ATOM 1710 C C . ALA A 1 216 ? 11.841 13.251 -12.489 1.00 95.75 216 ALA A C 1
ATOM 1712 O O . ALA A 1 216 ? 11.329 13.867 -11.554 1.00 95.75 216 ALA A O 1
ATOM 1713 N N . ARG A 1 217 ? 11.118 12.461 -13.294 1.00 96.81 217 ARG A N 1
ATOM 1714 C CA . ARG A 1 217 ? 9.677 12.220 -13.119 1.00 96.81 217 ARG A CA 1
ATOM 1715 C C . ARG A 1 217 ? 9.421 11.396 -11.866 1.00 96.81 217 ARG A C 1
ATOM 1717 O O . ARG A 1 217 ? 8.534 11.744 -11.093 1.00 96.81 217 ARG A O 1
ATOM 1724 N N . GLN A 1 218 ? 10.235 10.367 -11.622 1.00 96.44 218 GLN A N 1
ATOM 1725 C CA . GLN A 1 218 ? 10.115 9.569 -10.401 1.00 96.44 218 GLN A CA 1
ATOM 1726 C C . GLN A 1 218 ? 10.489 10.373 -9.159 1.00 96.44 218 GLN A C 1
ATOM 1728 O O . GLN A 1 218 ? 9.769 10.329 -8.165 1.00 96.44 218 GLN A O 1
ATOM 1733 N N . ALA A 1 219 ? 11.555 11.173 -9.231 1.00 95.31 219 ALA A N 1
ATOM 1734 C CA . ALA A 1 219 ? 11.919 12.083 -8.150 1.00 95.31 219 ALA A CA 1
ATOM 1735 C C . ALA A 1 219 ? 10.788 13.077 -7.844 1.00 95.31 219 ALA A C 1
ATOM 1737 O O . ALA A 1 219 ? 10.510 13.362 -6.681 1.00 95.31 219 ALA A O 1
ATOM 1738 N N . SER A 1 220 ? 10.117 13.591 -8.881 1.00 96.00 220 SER A N 1
ATOM 1739 C CA . SER A 1 220 ? 8.963 14.475 -8.714 1.00 96.00 220 SER A CA 1
ATOM 1740 C C . SER A 1 220 ? 7.783 13.757 -8.065 1.00 96.00 220 SER A C 1
ATOM 1742 O O . SER A 1 220 ? 7.158 14.325 -7.177 1.00 96.00 220 SER A O 1
ATOM 1744 N N . PHE A 1 221 ? 7.489 12.521 -8.474 1.00 96.56 221 PHE A N 1
ATOM 1745 C CA . PHE A 1 221 ? 6.401 11.730 -7.899 1.00 96.56 221 PHE A CA 1
ATOM 1746 C C . PHE A 1 221 ? 6.647 11.397 -6.420 1.00 96.56 221 PHE A C 1
ATOM 1748 O O . PHE A 1 221 ? 5.760 11.601 -5.598 1.00 96.56 221 PHE A O 1
ATOM 1755 N N . ILE A 1 222 ? 7.858 10.968 -6.051 1.00 93.75 222 ILE A N 1
ATOM 1756 C CA . ILE A 1 222 ? 8.214 10.710 -4.645 1.00 93.75 222 ILE A CA 1
ATOM 1757 C C . ILE A 1 222 ? 8.095 11.993 -3.817 1.00 93.75 222 ILE A C 1
ATOM 1759 O O . ILE A 1 222 ? 7.458 11.988 -2.769 1.00 93.75 222 ILE A O 1
ATOM 1763 N N . ARG A 1 223 ? 8.623 13.117 -4.320 1.00 93.75 223 ARG A N 1
ATOM 1764 C CA . ARG A 1 223 ? 8.496 14.410 -3.635 1.00 93.75 223 ARG A CA 1
ATOM 1765 C C . ARG A 1 223 ? 7.031 14.802 -3.446 1.00 93.75 223 ARG A C 1
ATOM 1767 O O . ARG A 1 223 ? 6.675 15.321 -2.396 1.00 93.75 223 ARG A O 1
ATOM 1774 N N . GLN A 1 224 ? 6.185 14.526 -4.439 1.00 93.94 224 GLN A N 1
ATOM 1775 C CA . GLN A 1 224 ? 4.749 14.759 -4.347 1.00 93.94 224 GLN A CA 1
ATOM 1776 C C . GLN A 1 224 ? 4.138 13.997 -3.165 1.00 93.94 224 GLN A C 1
ATOM 1778 O O . GLN A 1 224 ? 3.455 14.610 -2.350 1.00 93.94 224 GLN A O 1
ATOM 1783 N N . LEU A 1 225 ? 4.447 12.703 -3.030 1.00 92.50 225 LEU A N 1
ATOM 1784 C CA . LEU A 1 225 ? 3.991 11.867 -1.911 1.00 92.50 225 LEU A CA 1
ATOM 1785 C C . LEU A 1 225 ? 4.440 12.400 -0.545 1.00 92.50 225 LEU A C 1
ATOM 1787 O O . LEU A 1 225 ? 3.700 12.301 0.429 1.00 92.50 225 LEU A O 1
ATOM 1791 N N . GLU A 1 226 ? 5.638 12.975 -0.468 1.00 89.00 226 GLU A N 1
ATOM 1792 C CA . GLU A 1 226 ? 6.195 13.513 0.776 1.00 89.00 226 GLU A CA 1
ATOM 1793 C C . GLU A 1 226 ? 5.634 14.895 1.140 1.00 89.00 226 GLU A C 1
ATOM 1795 O O . GLU A 1 226 ? 5.504 15.213 2.322 1.00 89.00 226 GLU A O 1
ATOM 1800 N N . SER A 1 227 ? 5.322 15.735 0.146 1.00 87.81 227 SER A N 1
ATOM 1801 C CA . SER A 1 227 ? 4.975 17.145 0.373 1.00 87.81 227 SER A CA 1
ATOM 1802 C C . SER A 1 227 ? 3.501 17.495 0.183 1.00 87.81 227 SER A C 1
ATOM 1804 O O . SER A 1 227 ? 3.061 18.522 0.697 1.00 87.81 227 SER A O 1
ATOM 1806 N N . GLU A 1 228 ? 2.732 16.691 -0.558 1.00 91.38 228 GLU A N 1
ATOM 1807 C CA . GLU A 1 228 ? 1.340 16.996 -0.900 1.00 91.38 228 GLU A CA 1
ATOM 1808 C C . GLU A 1 228 ? 0.359 16.075 -0.159 1.00 91.38 228 GLU A C 1
ATOM 1810 O O . GLU A 1 228 ? 0.199 14.916 -0.552 1.00 91.38 228 GLU A O 1
ATOM 1815 N N . PRO A 1 229 ? -0.393 16.579 0.841 1.00 87.19 229 PRO A N 1
ATOM 1816 C CA . PRO A 1 229 ? -1.342 15.766 1.606 1.00 87.19 229 PRO A CA 1
ATOM 1817 C C . PRO A 1 229 ? -2.394 15.061 0.739 1.00 87.19 229 PRO A C 1
ATOM 1819 O O . PRO A 1 229 ? -2.761 13.924 1.017 1.00 87.19 229 PRO A O 1
ATOM 1822 N N . ALA A 1 230 ? -2.836 15.705 -0.347 1.00 88.31 230 ALA A N 1
ATOM 1823 C CA . ALA A 1 230 ? -3.823 15.145 -1.271 1.00 88.31 230 ALA A CA 1
ATOM 1824 C C . ALA A 1 230 ? -3.332 13.869 -1.982 1.00 88.31 230 ALA A C 1
ATOM 1826 O O . ALA A 1 230 ? -4.125 13.000 -2.334 1.00 88.31 230 ALA A O 1
ATOM 1827 N N . SER A 1 231 ? -2.019 13.730 -2.192 1.00 85.62 231 SER A N 1
ATOM 1828 C CA . SER A 1 231 ? -1.429 12.559 -2.854 1.00 85.62 231 SER A CA 1
ATOM 1829 C C . SER A 1 231 ? -1.407 11.309 -1.961 1.00 85.62 231 SER A C 1
ATOM 1831 O O . SER A 1 231 ? -1.362 10.182 -2.467 1.00 85.62 231 SER A O 1
ATOM 1833 N N . VAL A 1 232 ? -1.510 11.511 -0.643 1.00 91.06 232 VAL A N 1
ATOM 1834 C CA . VAL A 1 232 ? -1.509 10.481 0.402 1.00 91.06 232 VAL A CA 1
ATOM 1835 C C . VAL A 1 232 ? -2.834 10.444 1.174 1.00 91.06 232 VAL A C 1
ATOM 1837 O O . VAL A 1 232 ? -2.893 9.891 2.267 1.00 91.06 232 VAL A O 1
ATOM 1840 N N . THR A 1 233 ? -3.924 10.990 0.620 1.00 91.25 233 THR A N 1
ATOM 1841 C CA . THR A 1 233 ? -5.259 10.929 1.242 1.00 91.25 233 THR A CA 1
ATOM 1842 C C . THR A 1 233 ? -5.628 9.489 1.602 1.00 91.25 233 THR A C 1
ATOM 1844 O O . THR A 1 233 ? -5.579 8.592 0.751 1.00 91.25 233 THR A O 1
ATOM 1847 N N . GLY A 1 234 ? -5.969 9.269 2.875 1.00 86.00 234 GLY A N 1
ATOM 1848 C CA . GLY A 1 234 ? -6.287 7.948 3.428 1.00 86.00 234 GLY A CA 1
ATOM 1849 C C . GLY A 1 234 ? -5.090 6.999 3.571 1.00 86.00 234 GLY A C 1
ATOM 1850 O O . GLY A 1 234 ? -5.295 5.832 3.905 1.00 86.00 234 GLY A O 1
ATOM 1851 N N . ALA A 1 235 ? -3.861 7.464 3.315 1.00 90.06 235 ALA A N 1
ATOM 1852 C CA . ALA A 1 235 ? -2.658 6.645 3.274 1.00 90.06 235 ALA A CA 1
ATOM 1853 C C . ALA A 1 235 ? -1.652 6.950 4.386 1.00 90.06 235 ALA A C 1
ATOM 1855 O O . ALA A 1 235 ? -1.407 8.099 4.742 1.00 90.06 235 ALA A O 1
ATOM 1856 N N . GLU A 1 236 ? -1.007 5.894 4.872 1.00 88.25 236 GLU A N 1
ATOM 1857 C CA . GLU A 1 236 ? 0.208 5.977 5.677 1.00 88.25 236 GLU A CA 1
ATOM 1858 C C . GLU A 1 236 ? 1.427 5.736 4.777 1.00 88.25 236 GLU A C 1
ATOM 1860 O O . GLU A 1 236 ? 1.514 4.708 4.096 1.00 88.25 236 GLU A O 1
ATOM 1865 N N . LEU A 1 237 ? 2.351 6.700 4.749 1.00 88.88 237 LEU A N 1
ATOM 1866 C CA . LEU A 1 237 ? 3.593 6.619 3.982 1.00 88.88 237 LEU A CA 1
ATOM 1867 C C . LEU A 1 237 ? 4.696 5.993 4.844 1.00 88.88 237 LEU A C 1
ATOM 1869 O O . LEU A 1 237 ? 5.057 6.537 5.886 1.00 88.88 237 LEU A O 1
ATOM 1873 N N . ILE A 1 238 ? 5.243 4.861 4.400 1.00 83.88 238 ILE A N 1
ATOM 1874 C CA . ILE A 1 238 ? 6.220 4.060 5.146 1.00 83.88 238 ILE A CA 1
ATOM 1875 C C . ILE A 1 238 ? 7.513 3.974 4.336 1.00 83.88 238 ILE A C 1
ATOM 1877 O O . ILE A 1 238 ? 7.584 3.249 3.345 1.00 83.88 238 ILE A O 1
ATOM 1881 N N . ALA A 1 239 ? 8.544 4.690 4.783 1.00 83.00 239 ALA A N 1
ATOM 1882 C CA . ALA A 1 239 ? 9.887 4.645 4.207 1.00 83.00 239 ALA A CA 1
ATOM 1883 C C . ALA A 1 239 ? 10.791 3.696 5.017 1.00 83.00 239 ALA A C 1
ATOM 1885 O O . ALA A 1 239 ? 11.550 4.131 5.886 1.00 83.00 239 ALA A O 1
ATOM 1886 N N . ASP A 1 240 ? 10.679 2.388 4.777 1.00 77.75 240 ASP A N 1
ATOM 1887 C CA . ASP A 1 240 ? 11.359 1.367 5.586 1.00 77.75 240 ASP A CA 1
ATOM 1888 C C . ASP A 1 240 ? 11.640 0.074 4.791 1.00 77.75 240 ASP A C 1
ATOM 1890 O O . ASP A 1 240 ? 11.481 0.013 3.573 1.00 77.75 240 ASP A O 1
ATOM 1894 N N . THR A 1 241 ? 12.083 -0.983 5.466 1.00 76.56 241 THR A N 1
ATOM 1895 C CA . THR A 1 241 ? 12.213 -2.335 4.919 1.00 76.56 241 THR A CA 1
ATOM 1896 C C . THR A 1 241 ? 10.845 -2.988 4.700 1.00 76.56 241 THR A C 1
ATOM 1898 O O . THR A 1 241 ? 9.860 -2.670 5.373 1.00 76.56 241 THR A O 1
ATOM 1901 N N . LEU A 1 242 ? 10.779 -3.948 3.771 1.00 75.31 242 LEU A N 1
ATOM 1902 C CA . LEU A 1 242 ? 9.556 -4.713 3.506 1.00 75.31 242 LEU A CA 1
ATOM 1903 C C . LEU A 1 242 ? 9.105 -5.509 4.738 1.00 75.31 242 LEU A C 1
ATOM 1905 O O . LEU A 1 242 ? 7.914 -5.647 5.000 1.00 75.31 242 LEU A O 1
ATOM 1909 N N . GLU A 1 243 ? 10.048 -6.041 5.508 1.00 74.69 243 GLU A N 1
ATOM 1910 C CA . GLU A 1 243 ? 9.716 -6.842 6.682 1.00 74.69 243 GLU A CA 1
ATOM 1911 C C . GLU A 1 243 ? 9.091 -5.982 7.793 1.00 74.69 243 GLU A C 1
ATOM 1913 O O . GLU A 1 243 ? 8.139 -6.420 8.440 1.00 74.69 243 GLU A O 1
ATOM 1918 N N . ASN A 1 244 ? 9.508 -4.719 7.944 1.00 62.06 244 ASN A N 1
ATOM 1919 C CA . ASN A 1 244 ? 8.832 -3.784 8.848 1.00 62.06 244 ASN A CA 1
ATOM 1920 C C . ASN A 1 244 ? 7.401 -3.468 8.385 1.00 62.06 244 ASN A C 1
ATOM 1922 O O . ASN A 1 244 ? 6.494 -3.457 9.218 1.00 62.06 244 ASN A O 1
ATOM 1926 N N . LEU A 1 245 ? 7.154 -3.323 7.076 1.00 75.62 245 LEU A N 1
ATOM 1927 C CA . LEU A 1 245 ? 5.789 -3.212 6.539 1.00 75.62 245 LEU A CA 1
ATOM 1928 C C . LEU A 1 245 ? 4.929 -4.429 6.923 1.00 75.62 245 LEU A C 1
ATOM 1930 O O . LEU A 1 245 ? 3.783 -4.274 7.343 1.00 75.62 245 LEU A O 1
ATOM 1934 N N . LYS A 1 246 ? 5.476 -5.645 6.818 1.00 75.75 246 LYS A N 1
ATOM 1935 C CA . LYS A 1 246 ? 4.762 -6.877 7.194 1.00 75.75 246 LYS A CA 1
ATOM 1936 C C . LYS A 1 246 ? 4.448 -6.934 8.684 1.00 75.75 246 LYS A C 1
ATOM 1938 O O . LYS A 1 246 ? 3.348 -7.332 9.064 1.00 75.75 246 LYS A O 1
ATOM 1943 N N . VAL A 1 247 ? 5.394 -6.525 9.531 1.00 70.19 247 VAL A N 1
ATOM 1944 C CA . VAL A 1 247 ? 5.165 -6.413 10.978 1.00 70.19 247 VAL A CA 1
ATOM 1945 C C . VAL A 1 247 ? 4.029 -5.427 11.255 1.00 70.19 247 VAL A C 1
ATOM 1947 O O . VAL A 1 247 ? 3.123 -5.771 12.007 1.00 70.19 247 VAL A O 1
ATOM 1950 N N . LEU A 1 248 ? 4.028 -4.257 10.605 1.00 71.06 248 LEU A N 1
ATOM 1951 C CA . LEU A 1 248 ? 2.967 -3.254 10.745 1.00 71.06 248 LEU A CA 1
ATOM 1952 C C . LEU A 1 248 ? 1.594 -3.800 10.333 1.00 71.06 248 LEU A C 1
ATOM 1954 O O . LEU A 1 248 ? 0.628 -3.638 11.079 1.00 71.06 248 LEU A O 1
ATOM 1958 N N . LEU A 1 249 ? 1.509 -4.489 9.189 1.00 79.44 249 LEU A N 1
ATOM 1959 C CA . LEU A 1 249 ? 0.277 -5.135 8.723 1.00 79.44 249 LEU A CA 1
ATOM 1960 C C . LEU A 1 249 ? -0.257 -6.136 9.751 1.00 79.44 249 LEU A C 1
ATOM 1962 O O . LEU A 1 249 ? -1.423 -6.059 10.140 1.00 79.44 249 LEU A O 1
ATOM 1966 N N . ARG A 1 250 ? 0.608 -7.030 10.242 1.00 72.56 250 ARG A N 1
ATOM 1967 C CA . ARG A 1 250 ? 0.233 -8.031 11.245 1.00 72.56 250 ARG A CA 1
ATOM 1968 C C . ARG A 1 250 ? -0.232 -7.377 12.544 1.00 72.56 250 ARG A C 1
ATOM 1970 O O . ARG A 1 250 ? -1.324 -7.684 13.004 1.00 72.56 250 ARG A O 1
ATOM 1977 N N . THR A 1 251 ? 0.541 -6.445 13.100 1.00 69.81 251 THR A N 1
ATOM 1978 C CA . THR A 1 251 ? 0.182 -5.758 14.351 1.00 69.81 251 THR A CA 1
ATOM 1979 C C . THR A 1 251 ? -1.140 -5.003 14.223 1.00 69.81 251 THR A C 1
ATOM 1981 O O . THR A 1 251 ? -1.938 -4.990 15.158 1.00 69.81 251 THR A O 1
ATOM 1984 N N . ARG A 1 252 ? -1.410 -4.396 13.062 1.00 76.62 252 ARG A N 1
ATOM 1985 C CA . ARG A 1 252 ? -2.685 -3.724 12.794 1.00 76.62 252 ARG A CA 1
ATOM 1986 C C . ARG A 1 252 ? -3.851 -4.710 12.773 1.00 76.62 252 ARG A C 1
ATOM 1988 O O . ARG A 1 252 ? -4.863 -4.458 13.417 1.00 76.62 252 ARG A O 1
ATOM 1995 N N . TRP A 1 253 ? -3.707 -5.839 12.086 1.00 81.31 253 TRP A N 1
ATOM 1996 C CA . TRP A 1 253 ? -4.760 -6.854 12.029 1.00 81.31 253 TRP A CA 1
ATOM 1997 C C . TRP A 1 253 ? -4.966 -7.595 13.344 1.00 81.31 253 TRP A C 1
ATOM 1999 O O . TRP A 1 253 ? -6.096 -7.963 13.644 1.00 81.31 253 TRP A O 1
ATOM 2009 N N . GLU A 1 254 ? -3.917 -7.803 14.136 1.00 74.38 254 GLU A N 1
ATOM 2010 C CA . GLU A 1 254 ? -4.022 -8.351 15.491 1.00 74.38 254 GLU A CA 1
ATOM 2011 C C . GLU A 1 254 ? -4.785 -7.395 16.409 1.00 74.38 254 GLU A C 1
ATOM 2013 O O . GLU A 1 254 ? -5.643 -7.839 17.165 1.00 74.38 254 GLU A O 1
ATOM 2018 N N . ARG A 1 255 ? -4.533 -6.082 16.312 1.00 72.12 255 ARG A N 1
ATOM 2019 C CA . ARG A 1 255 ? -5.299 -5.070 17.056 1.00 72.12 255 ARG A CA 1
ATOM 2020 C C . ARG A 1 255 ? -6.763 -5.044 16.639 1.00 72.12 255 ARG A C 1
ATOM 2022 O O . ARG A 1 255 ? -7.623 -5.094 17.506 1.00 72.12 255 ARG A O 1
ATOM 2029 N N . GLU A 1 256 ? -7.046 -5.040 15.338 1.00 72.12 256 GLU A N 1
ATOM 2030 C CA . GLU A 1 256 ? -8.422 -5.102 14.825 1.00 72.12 256 GLU A CA 1
ATOM 2031 C C . GLU A 1 256 ? -9.147 -6.375 15.266 1.00 72.12 256 GLU A C 1
ATOM 2033 O O . GLU A 1 256 ? -10.313 -6.323 15.644 1.00 72.12 256 GLU A O 1
ATOM 2038 N N . GLN A 1 257 ? -8.462 -7.521 15.246 1.00 68.38 257 GLN A N 1
ATOM 2039 C CA . GLN A 1 257 ? -9.019 -8.777 15.742 1.00 68.38 257 GLN A CA 1
ATOM 2040 C C . GLN A 1 257 ? -9.249 -8.720 17.249 1.00 68.38 257 GLN A C 1
ATOM 2042 O O . GLN A 1 257 ? -10.342 -9.042 17.685 1.00 68.38 257 GLN A O 1
ATOM 2047 N N . ALA A 1 258 ? -8.296 -8.233 18.043 1.00 65.62 258 ALA A N 1
ATOM 2048 C CA . ALA A 1 258 ? -8.469 -8.079 19.486 1.00 65.62 258 ALA A CA 1
ATOM 2049 C C . ALA A 1 258 ? -9.599 -7.093 19.842 1.00 65.62 258 ALA A C 1
ATOM 2051 O O . ALA A 1 258 ? -10.296 -7.280 20.837 1.00 65.62 258 ALA A O 1
ATOM 2052 N N . GLU A 1 259 ? -9.809 -6.052 19.035 1.00 63.25 259 GLU A N 1
ATOM 2053 C CA . GLU A 1 259 ? -10.936 -5.123 19.169 1.00 63.25 259 GLU A CA 1
ATOM 2054 C C . GLU A 1 259 ? -12.270 -5.754 18.748 1.00 63.25 259 GLU A C 1
ATOM 2056 O O . GLU A 1 259 ? -13.285 -5.484 19.386 1.00 63.25 259 GLU A O 1
ATOM 2061 N N . SER A 1 260 ? -12.265 -6.630 17.739 1.00 60.38 260 SER A N 1
ATOM 2062 C CA . SER A 1 260 ? -13.436 -7.398 17.295 1.00 60.38 260 SER A CA 1
ATOM 2063 C C . SER A 1 260 ? -13.771 -8.595 18.200 1.00 60.38 260 SER A C 1
ATOM 2065 O O . SER A 1 260 ? -14.923 -9.025 18.226 1.00 60.38 260 SER A O 1
ATOM 2067 N N . GLU A 1 261 ? -12.781 -9.168 18.891 1.00 53.75 261 GLU A N 1
ATOM 2068 C CA . GLU A 1 261 ? -12.900 -10.328 19.789 1.00 53.75 261 GLU A CA 1
ATOM 2069 C C . GLU A 1 261 ? -13.125 -9.922 21.247 1.00 53.75 261 GLU A C 1
ATOM 2071 O O . GLU A 1 261 ? -13.645 -10.719 22.034 1.00 53.75 261 GLU A O 1
ATOM 2076 N N . LYS A 1 262 ? -12.804 -8.673 21.623 1.00 46.94 262 LYS A N 1
ATOM 2077 C CA . LYS A 1 262 ? -13.391 -8.074 22.825 1.00 46.94 262 LYS A CA 1
ATOM 2078 C C . LYS A 1 262 ? -14.900 -8.214 22.671 1.00 46.94 262 LYS A C 1
ATOM 2080 O O . LYS A 1 262 ? -15.432 -7.741 21.668 1.00 46.94 262 LYS A O 1
ATOM 2085 N N . PRO A 1 263 ? -15.601 -8.867 23.616 1.00 37.75 263 PRO A N 1
ATOM 2086 C CA . PRO A 1 263 ? -17.025 -9.061 23.473 1.00 37.75 263 PRO A CA 1
ATOM 2087 C C . PRO A 1 263 ? -17.637 -7.681 23.299 1.00 37.75 263 PRO A C 1
ATOM 2089 O O . PRO A 1 263 ? -17.580 -6.845 24.206 1.00 37.75 263 PRO A O 1
ATOM 2092 N N . ALA A 1 264 ? -18.222 -7.449 22.124 1.00 39.78 264 ALA A N 1
ATOM 2093 C CA . ALA A 1 264 ? -19.296 -6.498 22.003 1.00 39.78 264 ALA A CA 1
ATOM 2094 C C . ALA A 1 264 ? -20.273 -6.910 23.102 1.00 39.78 264 ALA A C 1
ATOM 2096 O O . ALA A 1 264 ? -20.965 -7.922 22.976 1.00 39.78 264 ALA A O 1
ATOM 2097 N N . ARG A 1 265 ? -20.259 -6.198 24.238 1.00 34.25 265 ARG A N 1
ATOM 2098 C CA . ARG A 1 265 ? -21.371 -6.230 25.183 1.00 34.25 265 ARG A CA 1
ATOM 2099 C C . ARG A 1 265 ? -22.566 -5.973 24.293 1.00 34.25 265 ARG A C 1
ATOM 2101 O O . ARG A 1 265 ? -22.607 -4.912 23.667 1.00 34.25 265 ARG A O 1
ATOM 2108 N N . ALA A 1 266 ? -23.357 -7.028 24.107 1.00 34.47 266 ALA A N 1
ATOM 2109 C CA . ALA A 1 266 ? -24.231 -7.172 22.966 1.00 34.47 266 ALA A CA 1
ATOM 2110 C C . ALA A 1 266 ? -24.938 -5.846 22.719 1.00 34.47 266 ALA A C 1
ATOM 2112 O O . ALA A 1 266 ? -25.535 -5.286 23.642 1.00 34.47 266 ALA A O 1
ATOM 2113 N N . SER A 1 267 ? -24.878 -5.351 21.485 1.00 36.03 267 SER A N 1
ATOM 2114 C CA . SER A 1 267 ? -25.939 -4.498 20.984 1.00 36.03 267 SER A CA 1
ATOM 2115 C C . SER A 1 267 ? -27.206 -5.351 21.014 1.00 36.03 267 SER A C 1
ATOM 2117 O O . SER A 1 267 ? -27.622 -5.951 20.026 1.00 36.03 267 SER A O 1
ATOM 2119 N N . ALA A 1 268 ? -27.800 -5.473 22.202 1.00 33.91 268 ALA A N 1
ATOM 2120 C CA . ALA A 1 268 ? -29.174 -5.877 22.333 1.00 33.91 268 ALA A CA 1
ATOM 2121 C C . ALA A 1 268 ? -29.932 -4.906 21.437 1.00 33.91 268 ALA A C 1
ATOM 2123 O O . ALA A 1 268 ? -29.846 -3.690 21.617 1.00 33.91 268 ALA A O 1
ATOM 2124 N N . ALA A 1 269 ? -30.592 -5.438 20.417 1.00 37.19 269 ALA A N 1
ATOM 2125 C CA . ALA A 1 269 ? -31.578 -4.704 19.656 1.00 37.19 269 ALA A CA 1
ATOM 2126 C C . ALA A 1 269 ? -32.540 -4.057 20.676 1.00 37.19 269 ALA A C 1
ATOM 2128 O O . ALA A 1 269 ? -33.276 -4.762 21.364 1.00 37.19 269 ALA A O 1
ATOM 2129 N N . GLY A 1 270 ? -32.410 -2.734 20.858 1.00 46.72 270 GLY A N 1
ATOM 2130 C CA . GLY A 1 270 ? -33.028 -1.946 21.940 1.00 46.72 270 GLY A CA 1
ATOM 2131 C C . GLY A 1 270 ? -32.066 -1.211 22.902 1.00 46.72 270 GLY A C 1
ATOM 2132 O O . GLY A 1 270 ? -32.535 -0.535 23.813 1.00 46.72 270 GLY A O 1
ATOM 2133 N N . GLY A 1 271 ? -30.745 -1.320 22.725 1.00 44.72 271 GLY A N 1
ATOM 2134 C CA . GLY A 1 271 ? -29.719 -0.915 23.699 1.00 44.72 271 GLY A CA 1
ATOM 2135 C C . GLY A 1 271 ? -29.734 0.562 24.106 1.00 44.72 271 GLY A C 1
ATOM 2136 O O . GLY A 1 271 ? -29.928 1.442 23.272 1.00 44.72 271 GLY A O 1
ATOM 2137 N N . ALA A 1 272 ? -29.543 0.814 25.402 1.00 57.88 272 ALA A N 1
ATOM 2138 C CA . ALA A 1 272 ? -29.379 2.110 26.066 1.00 57.88 272 ALA A CA 1
ATOM 2139 C C . ALA A 1 272 ? -28.466 3.094 25.301 1.00 57.88 272 ALA A C 1
ATOM 2141 O O . ALA A 1 272 ? -27.528 2.677 24.627 1.00 57.88 272 ALA A O 1
ATOM 2142 N N . ALA A 1 273 ? -28.732 4.408 25.386 1.00 68.38 273 ALA A N 1
ATOM 2143 C CA . ALA A 1 273 ? -27.790 5.402 24.846 1.00 68.38 273 ALA A CA 1
ATOM 2144 C C . ALA A 1 273 ? -26.430 5.257 25.554 1.00 68.38 273 ALA A C 1
ATOM 2146 O O . ALA A 1 273 ? -26.401 4.850 26.709 1.00 68.38 273 ALA A O 1
ATOM 2147 N N . ARG A 1 274 ? -25.307 5.559 24.896 1.00 69.19 274 ARG A N 1
ATOM 2148 C CA . ARG A 1 274 ? -23.971 5.400 25.494 1.00 69.19 274 ARG A CA 1
ATOM 2149 C C . ARG A 1 274 ? -23.208 6.720 25.483 1.00 69.19 274 ARG A C 1
ATOM 2151 O O . ARG A 1 274 ? -23.233 7.432 24.484 1.00 69.19 274 ARG A O 1
ATOM 2158 N N . VAL A 1 275 ? -22.518 7.025 26.579 1.00 76.38 275 VAL A N 1
ATOM 2159 C CA . VAL A 1 275 ? -21.663 8.207 26.744 1.00 76.38 275 VAL A CA 1
ATOM 2160 C C . VAL A 1 275 ? -20.244 7.761 27.098 1.00 76.38 275 VAL A C 1
ATOM 2162 O O . VAL A 1 275 ? -20.039 6.885 27.937 1.00 76.38 275 VAL A O 1
ATOM 2165 N N . TYR A 1 276 ? -19.254 8.376 26.453 1.00 71.19 276 TYR A N 1
ATOM 2166 C CA . TYR A 1 276 ? -17.848 8.241 26.828 1.00 71.19 276 TYR A CA 1
ATOM 2167 C C . TYR A 1 276 ? -17.480 9.363 27.792 1.00 71.19 276 TYR A C 1
ATOM 2169 O O . TYR A 1 276 ? -17.611 10.538 27.445 1.00 71.19 276 TYR A O 1
ATOM 2177 N N . LEU A 1 277 ? -17.019 9.002 28.988 1.00 73.62 277 LEU A N 1
ATOM 2178 C CA . LEU A 1 277 ? -16.596 9.958 30.003 1.00 73.62 277 LEU A CA 1
ATOM 2179 C C . LEU A 1 277 ? -15.070 9.948 30.074 1.00 73.62 277 LEU A C 1
ATOM 2181 O O . LEU A 1 277 ? -14.456 8.916 30.323 1.00 73.62 277 LEU A O 1
ATOM 2185 N N . ILE A 1 278 ? -14.461 11.102 29.800 1.00 71.06 278 ILE A N 1
ATOM 2186 C CA . ILE A 1 278 ? -13.010 11.293 29.854 1.00 71.06 278 ILE A CA 1
ATOM 2187 C C . ILE A 1 278 ? -12.702 12.134 31.091 1.00 71.06 278 ILE A C 1
ATOM 2189 O O . ILE A 1 278 ? -13.145 13.280 31.180 1.00 71.06 278 ILE A O 1
ATOM 2193 N N . CYS A 1 279 ? -11.930 11.579 32.017 1.00 70.06 279 CYS A N 1
ATOM 2194 C CA . CYS A 1 279 ? -11.405 12.273 33.188 1.00 70.06 279 CYS A CA 1
ATOM 2195 C C . CYS A 1 279 ? -9.942 11.880 33.416 1.00 70.06 279 CYS A C 1
ATOM 2197 O O . CYS A 1 279 ? -9.472 10.880 32.868 1.00 70.06 279 CYS A O 1
ATOM 2199 N N . ASP A 1 280 ? -9.222 12.668 34.213 1.00 65.56 280 ASP A N 1
ATOM 2200 C CA . ASP A 1 280 ? -7.896 12.274 34.684 1.00 65.56 280 ASP A CA 1
ATOM 2201 C C . ASP A 1 280 ? -8.027 11.179 35.753 1.00 65.56 280 ASP A C 1
ATOM 2203 O O . ASP A 1 280 ? -9.038 11.093 36.452 1.00 65.56 280 ASP A O 1
ATOM 2207 N N . GLN A 1 281 ? -6.983 10.365 35.927 1.00 64.69 281 GLN A N 1
ATOM 2208 C CA . GLN A 1 281 ? -6.963 9.286 36.927 1.00 64.69 281 GLN A CA 1
ATOM 2209 C C . GLN A 1 281 ? -7.223 9.801 38.355 1.00 64.69 281 GLN A C 1
ATOM 2211 O O . GLN A 1 281 ? -7.812 9.117 39.182 1.00 64.69 281 GLN A O 1
ATOM 2216 N N . GLN A 1 282 ? -6.809 11.036 38.651 1.00 69.88 282 GLN A N 1
ATOM 2217 C CA . GLN A 1 282 ? -7.021 11.670 39.958 1.00 69.88 282 GLN A CA 1
ATOM 2218 C C . GLN A 1 282 ? -8.495 12.009 40.230 1.00 69.88 282 GLN A C 1
ATOM 2220 O O . GLN A 1 282 ? -8.875 12.169 41.388 1.00 69.88 282 GLN A O 1
ATOM 2225 N N . ASP A 1 283 ? -9.312 12.109 39.179 1.00 72.56 283 ASP A N 1
ATOM 2226 C CA . ASP A 1 283 ? -10.722 12.488 39.250 1.00 72.56 283 ASP A CA 1
ATOM 2227 C C . ASP A 1 283 ? -11.661 11.263 39.260 1.00 72.56 283 ASP A C 1
ATOM 2229 O O . ASP A 1 283 ? -12.874 11.435 39.337 1.00 72.56 283 ASP A O 1
ATOM 2233 N N . GLU A 1 284 ? -11.135 10.031 39.231 1.00 71.19 284 GLU A N 1
ATOM 2234 C CA . GLU A 1 284 ? -11.921 8.784 39.153 1.00 71.19 284 GLU A CA 1
ATOM 2235 C C . GLU A 1 284 ? -12.989 8.690 40.262 1.00 71.19 284 GLU A C 1
ATOM 2237 O O . GLU A 1 284 ? -14.158 8.430 39.988 1.00 71.19 284 GLU A O 1
ATOM 2242 N N . GLN A 1 285 ? -12.632 9.025 41.508 1.00 75.19 285 GLN A N 1
ATOM 2243 C CA . GLN A 1 285 ? -13.585 9.050 42.630 1.00 75.19 285 GLN A CA 1
ATOM 2244 C C . GLN A 1 285 ? -14.644 10.156 42.504 1.00 75.19 285 GLN A C 1
ATOM 2246 O O . GLN A 1 285 ? -15.769 10.002 42.969 1.00 75.19 285 GLN A O 1
ATOM 2251 N N . ALA A 1 286 ? -14.302 11.294 41.894 1.00 77.69 286 ALA A N 1
ATOM 2252 C CA . ALA A 1 286 ? -15.231 12.411 41.719 1.00 77.69 286 ALA A CA 1
ATOM 2253 C C . ALA A 1 286 ? -16.234 12.168 40.577 1.00 77.69 286 ALA A C 1
ATOM 2255 O O . ALA A 1 286 ? -17.242 12.871 40.474 1.00 77.69 286 ALA A O 1
ATOM 2256 N N . VAL A 1 287 ? -15.951 11.183 39.724 1.00 80.62 287 VAL A N 1
ATOM 2257 C CA . VAL A 1 287 ? -16.740 10.820 38.546 1.00 80.62 287 VAL A CA 1
ATOM 2258 C C . VAL A 1 287 ? -17.808 9.772 38.850 1.00 80.62 287 VAL A C 1
ATOM 2260 O O . VAL A 1 287 ? -18.842 9.778 38.185 1.00 80.62 287 VAL A O 1
ATOM 2263 N N . GLU A 1 288 ? -17.637 8.957 39.891 1.00 80.25 288 GLU A N 1
ATOM 2264 C CA . GLU A 1 288 ? -18.610 7.937 40.321 1.00 80.25 288 GLU A CA 1
ATOM 2265 C C . GLU A 1 288 ? -20.068 8.466 40.398 1.00 80.25 288 GLU A C 1
ATOM 2267 O O . GLU A 1 288 ? -20.951 7.869 39.776 1.00 80.25 288 GLU A O 1
ATOM 2272 N N . PRO A 1 289 ? -20.366 9.648 40.989 1.00 82.88 289 PRO A N 1
ATOM 2273 C CA . PRO A 1 289 ? -21.735 10.184 41.009 1.00 82.88 289 PRO A CA 1
ATOM 2274 C C . PRO A 1 289 ? -22.296 10.548 39.623 1.00 82.88 289 PRO A C 1
ATOM 2276 O O . PRO A 1 289 ? -23.514 10.578 39.424 1.00 82.88 289 PRO A O 1
ATOM 2279 N N . ILE A 1 290 ? -21.418 10.868 38.668 1.00 84.12 290 ILE A N 1
ATOM 2280 C CA . ILE A 1 290 ? -21.778 11.189 37.282 1.00 84.12 290 ILE A CA 1
ATOM 2281 C C . ILE A 1 290 ? -22.113 9.897 36.528 1.00 84.12 290 ILE A C 1
ATOM 2283 O O . ILE A 1 290 ? -23.070 9.868 35.753 1.00 84.12 290 ILE A O 1
ATOM 2287 N N . GLU A 1 291 ? -21.372 8.818 36.777 1.00 78.94 291 GLU A N 1
ATOM 2288 C CA . GLU A 1 291 ? -21.666 7.499 36.213 1.00 78.94 291 GLU A CA 1
ATOM 2289 C C . GLU A 1 291 ? -23.025 6.994 36.669 1.00 78.94 291 GLU A C 1
ATOM 2291 O O . GLU A 1 291 ? -23.880 6.681 35.835 1.00 78.94 291 GLU A O 1
ATOM 2296 N N . ASP A 1 292 ? -23.255 7.006 37.982 1.00 78.62 292 ASP A N 1
ATOM 2297 C CA . ASP A 1 292 ? -24.520 6.607 38.592 1.00 78.62 292 ASP A CA 1
ATOM 2298 C C . ASP A 1 292 ? -25.701 7.390 38.008 1.00 78.62 292 ASP A C 1
ATOM 2300 O O . ASP A 1 292 ? -26.767 6.832 37.731 1.00 78.62 292 ASP A O 1
ATOM 2304 N N . PHE A 1 293 ? -25.512 8.688 37.754 1.00 83.62 293 PHE A N 1
ATOM 2305 C CA . PHE A 1 293 ? -26.527 9.547 37.149 1.00 83.62 293 PHE A CA 1
ATOM 2306 C C . PHE A 1 293 ? -26.936 9.107 35.738 1.00 83.62 293 PHE A C 1
ATOM 2308 O O . PHE A 1 293 ? -28.134 9.120 35.416 1.00 83.62 293 PHE A O 1
ATOM 2315 N N . PHE A 1 294 ? -25.965 8.748 34.897 1.00 81.69 294 PHE A N 1
ATOM 2316 C CA . PHE A 1 294 ? -26.217 8.277 33.536 1.00 81.69 294 PHE A CA 1
ATOM 2317 C C . PHE A 1 294 ? -26.798 6.859 33.544 1.00 81.69 294 PHE A C 1
ATOM 2319 O O . PHE A 1 294 ? -27.814 6.622 32.881 1.00 81.69 294 PHE A O 1
ATOM 2326 N N . TYR A 1 295 ? -26.259 5.959 34.371 1.00 76.25 295 TYR A N 1
ATOM 2327 C CA . TYR A 1 295 ? -26.792 4.606 34.539 1.00 76.25 295 TYR A CA 1
ATOM 2328 C C . TYR A 1 295 ? -28.254 4.619 34.998 1.00 76.25 295 TYR A C 1
ATOM 2330 O O . TYR A 1 295 ? -29.091 3.939 34.400 1.00 76.25 295 TYR A O 1
ATOM 2338 N N . ALA A 1 296 ? -28.607 5.462 35.975 1.00 78.06 296 ALA A N 1
ATOM 2339 C CA . ALA A 1 296 ? -29.985 5.626 36.450 1.00 78.06 296 ALA A CA 1
ATOM 2340 C C . ALA A 1 296 ? -30.959 6.113 35.359 1.00 78.06 296 ALA A C 1
ATOM 2342 O O . ALA A 1 296 ? -32.171 5.924 35.470 1.00 78.06 296 ALA A O 1
ATOM 2343 N N . ARG A 1 297 ? -30.448 6.730 34.287 1.00 79.88 297 ARG A N 1
ATOM 2344 C CA . ARG A 1 297 ? -31.224 7.209 33.130 1.00 79.88 297 ARG A CA 1
ATOM 2345 C C . ARG A 1 297 ? -31.212 6.235 31.951 1.00 79.88 297 ARG A C 1
ATOM 2347 O O . ARG A 1 297 ? -31.703 6.596 30.875 1.00 79.88 297 ARG A O 1
ATOM 2354 N N . GLY A 1 298 ? -30.696 5.022 32.158 1.00 71.81 298 GLY A N 1
ATOM 2355 C CA . GLY A 1 298 ? -30.558 4.006 31.120 1.00 71.81 298 GLY A CA 1
ATOM 2356 C C . GLY A 1 298 ? -29.556 4.424 30.051 1.00 71.81 298 GLY A C 1
ATOM 2357 O O . GLY A 1 298 ? -29.800 4.181 28.871 1.00 71.81 298 GLY A O 1
ATOM 2358 N N . ILE A 1 299 ? -28.488 5.120 30.453 1.00 78.44 299 ILE A N 1
ATOM 2359 C CA . ILE A 1 299 ? -27.372 5.506 29.595 1.00 78.44 299 ILE A CA 1
ATOM 2360 C C . ILE A 1 299 ? -26.125 4.769 30.082 1.00 78.44 299 ILE A C 1
ATOM 2362 O O . ILE A 1 299 ? -25.747 4.883 31.243 1.00 78.44 299 ILE A O 1
ATOM 2366 N N . GLU A 1 300 ? -25.490 4.001 29.206 1.00 73.06 300 GLU A N 1
ATOM 2367 C CA . GLU A 1 300 ? -24.243 3.311 29.525 1.00 73.06 300 GLU A CA 1
ATOM 2368 C C . GLU A 1 300 ? -23.069 4.293 29.524 1.00 73.06 300 GLU A C 1
ATOM 2370 O O . GLU A 1 300 ? -22.899 5.054 28.570 1.00 73.06 300 GLU A O 1
ATOM 2375 N N . VAL A 1 301 ? -22.223 4.241 30.553 1.00 75.25 301 VAL A N 1
ATOM 2376 C CA . VAL A 1 301 ? -20.993 5.041 30.623 1.00 75.25 301 VAL A CA 1
ATOM 2377 C C . VAL A 1 301 ? -19.779 4.159 30.362 1.00 75.25 301 VAL A C 1
ATOM 2379 O O . VAL A 1 301 ? -19.691 3.035 30.854 1.00 75.25 301 VAL A O 1
ATOM 2382 N N . SER A 1 302 ? -18.851 4.651 29.544 1.00 67.62 302 SER A N 1
ATOM 2383 C CA . SER A 1 302 ? -17.555 4.014 29.295 1.00 67.62 302 SER A CA 1
ATOM 2384 C C . SER A 1 302 ? -16.419 4.963 29.669 1.00 67.62 302 SER A C 1
ATOM 2386 O O . SER A 1 302 ? -16.320 6.051 29.098 1.00 67.62 302 SER A O 1
ATOM 2388 N N . LEU A 1 303 ? -15.559 4.523 30.591 1.00 60.62 303 LEU A N 1
ATOM 2389 C CA . LEU A 1 303 ? -14.308 5.187 30.961 1.00 60.62 303 LEU A CA 1
ATOM 2390 C C . LEU A 1 303 ? -13.140 4.697 30.086 1.00 60.62 303 LEU A C 1
ATOM 2392 O O . LEU A 1 303 ? -13.155 3.547 29.627 1.00 60.62 303 LEU A O 1
ATOM 2396 N N . PRO A 1 304 ? -12.104 5.521 29.854 1.00 58.25 304 PRO A N 1
ATOM 2397 C CA . PRO A 1 304 ? -10.832 5.033 29.335 1.00 58.25 304 PRO A CA 1
ATOM 2398 C C . PRO A 1 304 ? -10.187 4.061 30.338 1.00 58.25 304 PRO A C 1
ATOM 2400 O O . PRO A 1 304 ? -10.267 4.256 31.547 1.00 58.25 304 PRO A O 1
ATOM 2403 N N . GLY A 1 305 ? -9.535 3.003 29.847 1.00 49.53 305 GLY A N 1
ATOM 2404 C CA . GLY A 1 305 ? -8.723 2.140 30.708 1.00 49.53 305 GLY A CA 1
ATOM 2405 C C . GLY A 1 305 ? -7.481 2.901 31.169 1.00 49.53 305 GLY A C 1
ATOM 2406 O O . GLY A 1 305 ? -6.681 3.306 30.331 1.00 49.53 305 GLY A O 1
ATOM 2407 N N . PHE A 1 306 ? -7.316 3.101 32.476 1.00 46.03 30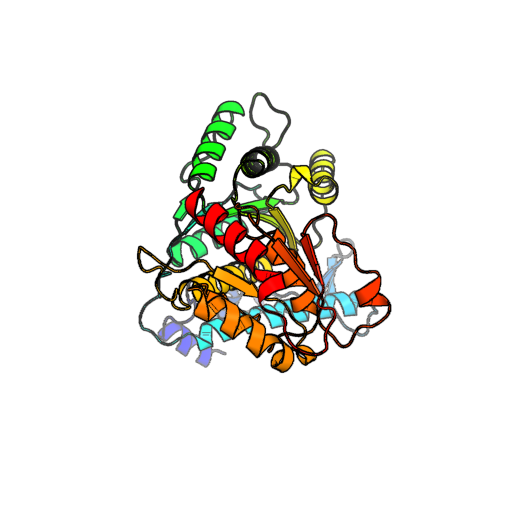6 PHE A N 1
ATOM 2408 C CA . PHE A 1 306 ? -6.235 3.912 33.059 1.00 46.03 306 PHE A CA 1
ATOM 2409 C C . PHE A 1 306 ? -4.843 3.234 33.088 1.00 46.03 306 PHE A C 1
ATOM 2411 O O . PHE A 1 306 ? -3.933 3.746 33.729 1.00 46.03 306 PHE A O 1
ATOM 2418 N N . ASP A 1 307 ? -4.631 2.136 32.352 1.00 42.12 307 ASP A N 1
ATOM 2419 C CA . ASP A 1 307 ? -3.337 1.423 32.237 1.00 42.12 307 ASP A CA 1
ATOM 2420 C C . ASP A 1 307 ? -2.444 1.949 31.090 1.00 42.12 307 ASP A C 1
ATOM 2422 O O . ASP A 1 307 ? -1.635 1.231 30.500 1.00 42.12 307 ASP A O 1
ATOM 2426 N N . ALA A 1 308 ? -2.595 3.225 30.753 1.00 34.47 308 ALA A N 1
ATOM 2427 C CA . ALA A 1 308 ? -2.052 3.827 29.548 1.00 34.47 308 ALA A CA 1
ATOM 2428 C C . ALA A 1 308 ? -1.174 5.044 29.877 1.00 34.47 308 ALA A C 1
ATOM 2430 O O . ALA A 1 308 ? -1.612 5.973 30.554 1.00 34.47 308 ALA A O 1
ATOM 2431 N N . ASN A 1 309 ? 0.069 5.055 29.378 1.00 36.50 309 ASN A N 1
ATOM 2432 C CA . ASN A 1 309 ? 0.995 6.185 29.523 1.00 36.50 309 ASN A CA 1
ATOM 2433 C C . ASN A 1 309 ? 0.347 7.496 29.029 1.00 36.50 309 ASN A C 1
ATOM 2435 O O . ASN A 1 309 ? -0.386 7.482 28.042 1.00 36.50 309 ASN A O 1
ATOM 2439 N N . GLU A 1 310 ? 0.677 8.637 29.652 1.00 38.97 310 GLU A N 1
ATOM 2440 C CA . GLU A 1 310 ? 0.112 9.986 29.401 1.00 38.97 310 GLU A CA 1
ATOM 2441 C C . GLU A 1 310 ? -0.018 10.398 27.912 1.00 38.97 310 GLU A C 1
ATOM 2443 O O . GLU A 1 310 ? -0.843 11.244 27.559 1.00 38.97 310 GLU A O 1
ATOM 2448 N N . SER A 1 311 ? 0.751 9.783 27.009 1.00 37.09 311 SER A N 1
ATOM 2449 C CA . SER A 1 311 ? 0.649 9.949 25.554 1.00 37.09 311 SER A CA 1
ATOM 2450 C C . SER A 1 311 ? -0.644 9.401 24.926 1.00 37.09 311 SER A C 1
ATOM 2452 O O . SER A 1 311 ? -1.053 9.885 23.871 1.00 37.09 311 SER A O 1
ATOM 2454 N N . GLU A 1 312 ? -1.309 8.427 25.549 1.00 38.34 312 GLU A N 1
ATOM 2455 C CA . GLU A 1 312 ? -2.541 7.813 25.036 1.00 38.34 312 GLU A CA 1
ATOM 2456 C C . GLU A 1 312 ? -3.792 8.633 25.386 1.00 38.34 312 GLU A C 1
ATOM 2458 O O . GLU A 1 312 ? -4.720 8.699 24.585 1.00 38.34 312 GLU A O 1
ATOM 2463 N N . VAL A 1 313 ? -3.804 9.374 26.500 1.00 39.34 313 VAL A N 1
ATOM 2464 C CA . VAL A 1 313 ? -4.943 10.238 26.884 1.00 39.34 313 VAL A CA 1
ATOM 2465 C C . VAL A 1 313 ? -5.128 11.393 25.887 1.00 39.34 313 VAL A C 1
ATOM 2467 O O . VAL A 1 313 ? -6.249 11.694 25.465 1.00 39.34 313 VAL A O 1
ATOM 2470 N N . GLN A 1 314 ? -4.026 11.982 25.405 1.00 38.72 314 GLN A N 1
ATOM 2471 C CA . GLN A 1 314 ? -4.064 12.970 24.315 1.00 38.72 314 GLN A CA 1
ATOM 2472 C C . GLN A 1 314 ? -4.460 12.346 22.969 1.00 38.72 314 GLN A C 1
ATOM 2474 O O . GLN A 1 314 ? -5.073 13.014 22.130 1.00 38.72 314 GLN A O 1
ATOM 2479 N N . GLN A 1 315 ? -4.138 11.067 22.755 1.00 39.91 315 GLN A N 1
ATOM 2480 C CA . GLN A 1 315 ? -4.591 10.327 21.582 1.00 39.91 315 GLN A CA 1
ATOM 2481 C C . GLN A 1 315 ? -6.074 9.967 21.672 1.00 39.91 315 GLN A C 1
ATOM 2483 O O . GLN A 1 315 ? -6.720 9.998 20.638 1.00 39.91 315 GLN A O 1
ATOM 2488 N N . ILE A 1 316 ? -6.653 9.742 22.856 1.00 43.03 316 ILE A N 1
ATOM 2489 C CA . ILE A 1 316 ? -8.092 9.482 23.041 1.00 43.03 316 ILE A CA 1
ATOM 2490 C C . ILE A 1 316 ? -8.924 10.750 22.806 1.00 43.03 316 ILE A C 1
ATOM 2492 O O . ILE A 1 316 ? -9.952 10.679 22.134 1.00 43.03 316 ILE A O 1
ATOM 2496 N N . GLN A 1 317 ? -8.457 11.927 23.244 1.00 39.75 317 GLN A N 1
ATOM 2497 C CA . GLN A 1 317 ? -9.097 13.208 22.894 1.00 39.75 317 GLN A CA 1
ATOM 2498 C C . GLN A 1 317 ? -9.080 13.476 21.381 1.00 39.75 317 GLN A C 1
ATOM 2500 O O . GLN A 1 317 ? -10.040 14.023 20.838 1.00 39.75 317 GLN A O 1
ATOM 2505 N N . LYS A 1 318 ? -8.020 13.048 20.683 1.00 41.84 318 LYS A N 1
ATOM 2506 C CA . LYS A 1 318 ? -7.953 13.088 19.214 1.00 41.84 318 LYS A CA 1
ATOM 2507 C C . LYS A 1 318 ? -8.761 11.964 18.551 1.00 41.84 318 LYS A C 1
ATOM 2509 O O . LYS A 1 318 ? -9.359 12.203 17.509 1.00 41.84 318 LYS A O 1
ATOM 2514 N N . ALA A 1 319 ? -8.825 10.776 19.152 1.00 39.25 319 ALA A N 1
ATOM 2515 C CA . ALA A 1 319 ? -9.472 9.583 18.606 1.00 39.25 319 ALA A CA 1
ATOM 2516 C C . ALA A 1 319 ? -10.993 9.598 18.774 1.00 39.25 319 ALA A C 1
ATOM 2518 O O . ALA A 1 319 ? -11.689 9.056 17.924 1.00 39.25 319 ALA A O 1
ATOM 2519 N N . ALA A 1 320 ? -11.534 10.261 19.799 1.00 41.88 320 ALA A N 1
ATOM 2520 C CA . ALA A 1 320 ? -12.973 10.496 19.886 1.00 41.88 320 ALA A CA 1
ATOM 2521 C C . ALA A 1 320 ? -13.458 11.365 18.706 1.00 41.88 320 ALA A C 1
ATOM 2523 O O . ALA A 1 320 ? -14.508 11.094 18.138 1.00 41.88 320 ALA A O 1
ATOM 2524 N N . GLY A 1 321 ? -12.652 12.342 18.267 1.00 39.69 321 GLY A N 1
ATOM 2525 C CA . GLY A 1 321 ? -12.943 13.179 17.096 1.00 39.69 321 GLY A CA 1
ATOM 2526 C C . GLY A 1 321 ? -12.586 12.575 15.728 1.00 39.69 321 GLY A C 1
ATOM 2527 O O . GLY A 1 321 ? -12.926 13.177 14.716 1.00 39.69 321 GLY A O 1
ATOM 2528 N N . TYR A 1 322 ? -11.906 11.423 15.676 1.00 38.84 322 TYR A N 1
ATOM 2529 C CA . TYR A 1 322 ? -11.410 10.802 14.432 1.00 38.84 322 TYR A CA 1
ATOM 2530 C C . TYR A 1 322 ? -11.683 9.290 14.341 1.00 38.84 322 TYR A C 1
ATOM 2532 O O . TYR A 1 322 ? -11.056 8.584 13.549 1.00 38.84 322 TYR A O 1
ATOM 2540 N N . ARG A 1 323 ? -12.622 8.761 15.130 1.00 39.69 323 ARG A N 1
ATOM 2541 C CA . ARG A 1 323 ? -13.158 7.417 14.897 1.00 39.69 323 ARG A CA 1
ATOM 2542 C C . ARG A 1 323 ? -14.112 7.475 13.706 1.00 39.69 323 ARG A C 1
ATOM 2544 O O . ARG A 1 323 ? -15.203 8.014 13.809 1.00 39.69 323 ARG A O 1
ATOM 2551 N N . GLU A 1 324 ? -13.646 6.948 12.579 1.00 45.97 324 GLU A N 1
ATOM 2552 C CA . GLU A 1 324 ? -14.454 6.275 11.555 1.00 45.97 324 GLU A CA 1
ATOM 2553 C C . GLU A 1 324 ? -15.839 6.885 11.268 1.00 45.97 324 GLU A C 1
ATOM 2555 O O . GLU A 1 324 ? -16.857 6.455 11.800 1.00 45.97 324 GLU A O 1
ATOM 2560 N N . SER A 1 325 ? -15.904 7.802 10.298 1.00 43.28 325 SER A N 1
ATOM 2561 C CA . SER A 1 325 ? -17.103 8.047 9.465 1.00 43.28 325 SER A CA 1
ATOM 2562 C C . SER A 1 325 ? -18.441 8.396 10.154 1.00 43.28 325 SER A C 1
ATOM 2564 O O . SER A 1 325 ? -19.444 8.498 9.457 1.00 43.28 325 SER A O 1
ATOM 2566 N N . HIS A 1 326 ? -18.486 8.664 11.463 1.00 41.50 326 HIS A N 1
ATOM 2567 C CA . HIS A 1 326 ? -19.649 9.253 12.137 1.00 41.50 326 HIS A CA 1
ATOM 2568 C C . HIS A 1 326 ? -19.178 10.417 13.021 1.00 41.50 326 HIS A C 1
ATOM 2570 O O . HIS A 1 326 ? -18.418 10.187 13.962 1.00 41.50 326 HIS A O 1
ATOM 2576 N N . PRO A 1 327 ? -19.579 11.673 12.746 1.00 53.84 327 PRO A N 1
ATOM 2577 C CA . PRO A 1 327 ? -19.281 12.778 13.652 1.00 53.84 327 PRO A CA 1
ATOM 2578 C C . PRO A 1 327 ? -19.904 12.487 15.023 1.00 53.84 327 PRO A C 1
ATOM 2580 O O . PRO A 1 327 ? -21.019 11.970 15.081 1.00 53.84 327 PRO A O 1
ATOM 2583 N N . ILE A 1 328 ? -19.211 12.818 16.122 1.00 61.94 328 ILE A N 1
ATOM 2584 C CA . ILE A 1 328 ? -19.818 12.753 17.460 1.00 61.94 328 ILE A CA 1
ATOM 2585 C C . ILE A 1 328 ? -21.066 13.648 17.428 1.00 61.94 328 ILE A C 1
ATOM 2587 O O . ILE A 1 328 ? -20.919 14.861 17.268 1.00 61.94 328 ILE A O 1
ATOM 2591 N N . PRO A 1 329 ? -22.282 13.092 17.575 1.00 65.50 329 PRO A N 1
ATOM 2592 C CA . PRO A 1 329 ? -23.494 13.881 17.396 1.00 65.50 329 PRO A CA 1
ATOM 2593 C C . PRO A 1 329 ? -23.719 14.846 18.566 1.00 65.50 329 PRO A C 1
ATOM 2595 O O . PRO A 1 329 ? -24.355 15.881 18.395 1.00 65.50 329 PRO A O 1
ATOM 2598 N N . VAL A 1 330 ? -23.191 14.519 19.754 1.00 75.75 330 VAL A N 1
ATOM 2599 C CA . VAL A 1 330 ? -23.356 15.308 20.981 1.00 75.75 330 VAL A CA 1
ATOM 2600 C C . VAL A 1 330 ? -22.089 15.229 21.831 1.00 75.75 330 VAL A C 1
ATOM 2602 O O . VAL A 1 330 ? -21.640 14.139 22.180 1.00 75.75 330 VAL A O 1
ATOM 2605 N N . SER A 1 331 ? -21.524 16.378 22.208 1.00 77.44 331 SER A N 1
ATOM 2606 C CA . SER A 1 331 ? -20.363 16.451 23.105 1.00 77.44 331 SER A CA 1
ATOM 2607 C C . SER A 1 331 ? -20.481 17.610 24.089 1.00 77.44 331 SER A C 1
ATOM 2609 O O . SER A 1 331 ? -20.840 18.720 23.694 1.00 77.44 331 SER A O 1
ATOM 2611 N N . ALA A 1 332 ? -20.124 17.367 25.351 1.00 77.94 332 ALA A N 1
ATOM 2612 C CA . ALA A 1 332 ? -20.067 18.386 26.392 1.00 77.94 332 ALA A CA 1
ATOM 2613 C C . ALA A 1 332 ? -18.827 18.207 27.279 1.00 77.94 332 ALA A C 1
ATOM 2615 O O . ALA A 1 332 ? -18.323 17.100 27.456 1.00 77.94 332 ALA A O 1
ATOM 2616 N N . VAL A 1 333 ? -18.349 19.308 27.855 1.00 79.31 333 VAL A N 1
ATOM 2617 C CA . VAL A 1 333 ? -17.288 19.345 28.862 1.00 79.31 333 VAL A CA 1
ATOM 2618 C C . VAL A 1 333 ? -17.910 19.703 30.204 1.00 79.31 333 VAL A C 1
ATOM 2620 O O . VAL A 1 333 ? -18.382 20.826 30.393 1.00 79.31 333 VAL A O 1
ATOM 2623 N N . TYR A 1 334 ? -17.885 18.760 31.145 1.00 80.38 334 TYR A N 1
ATOM 2624 C CA . TYR A 1 334 ? -18.308 18.988 32.522 1.00 80.38 334 TYR A CA 1
ATOM 2625 C C . TYR A 1 334 ? -17.129 19.484 33.360 1.00 80.38 334 TYR A C 1
ATOM 2627 O O . TYR A 1 334 ? -16.108 18.812 33.476 1.00 80.38 334 TYR A O 1
ATOM 2635 N N . VAL A 1 335 ? -17.251 20.676 33.938 1.00 81.06 335 VAL A N 1
ATOM 2636 C CA . VAL A 1 335 ? -16.217 21.269 34.789 1.00 81.06 335 VAL A CA 1
ATOM 2637 C C . VAL A 1 335 ? -16.642 21.160 36.247 1.00 81.06 335 VAL A C 1
ATOM 2639 O O . VAL A 1 335 ? -17.516 21.904 36.701 1.00 81.06 335 VAL A O 1
ATOM 2642 N N . ALA A 1 336 ? -15.989 20.237 36.955 1.00 80.94 336 ALA A N 1
ATOM 2643 C CA . ALA A 1 336 ? -16.198 19.948 38.369 1.00 80.94 336 ALA A CA 1
ATOM 2644 C C . ALA A 1 336 ? -15.095 20.558 39.270 1.00 80.94 336 ALA A C 1
ATOM 2646 O O . ALA A 1 336 ? -13.964 20.787 38.803 1.00 80.94 336 ALA A O 1
ATOM 2647 N N . PRO A 1 337 ? -15.393 20.807 40.562 1.00 75.44 337 PRO A N 1
ATOM 2648 C CA . PRO A 1 337 ? -14.403 21.155 41.579 1.00 75.44 337 PRO A CA 1
ATOM 2649 C C . PRO A 1 337 ? -13.287 20.095 41.725 1.00 75.44 337 PRO A C 1
ATOM 2651 O O . PRO A 1 337 ? -13.469 18.965 41.285 1.00 75.44 337 PRO A O 1
ATOM 2654 N N . PRO A 1 338 ? -12.131 20.432 42.330 1.00 76.44 338 PRO A N 1
ATOM 2655 C CA . PRO A 1 338 ? -11.764 21.757 42.816 1.00 76.4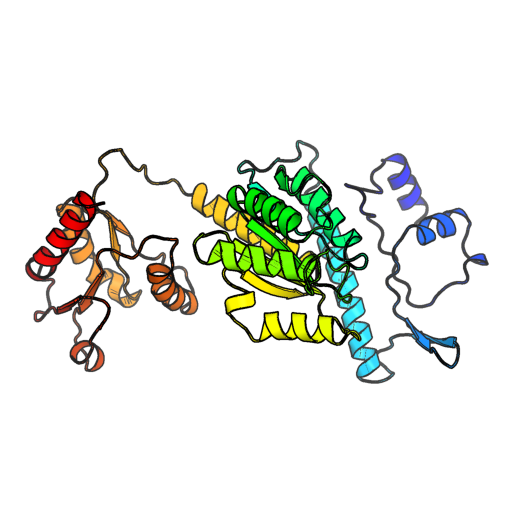4 338 PRO A CA 1
ATOM 2656 C C . PRO A 1 338 ? -11.570 22.731 41.650 1.00 76.44 338 PRO A C 1
ATOM 2658 O O . PRO A 1 338 ? -10.935 22.413 40.639 1.00 76.44 338 PRO A O 1
ATOM 2661 N N . ILE A 1 339 ? -12.164 23.918 41.781 1.00 75.38 339 ILE A N 1
ATOM 2662 C CA . ILE A 1 339 ? -12.080 2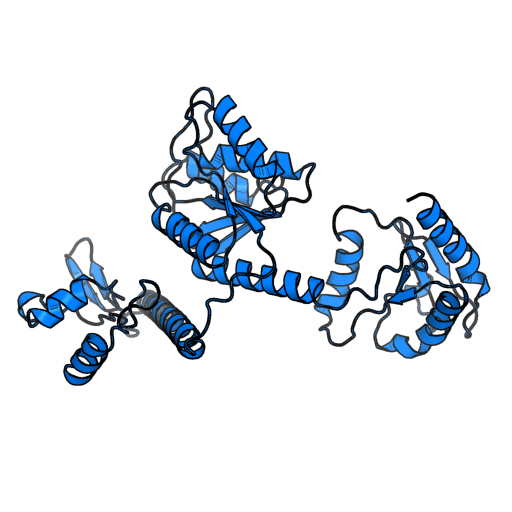4.966 40.766 1.00 75.38 339 ILE A CA 1
ATOM 2663 C C . ILE A 1 339 ? -10.703 25.620 40.860 1.00 75.38 339 ILE A C 1
ATOM 2665 O O . ILE A 1 339 ? -10.251 26.019 41.929 1.00 75.38 339 ILE A O 1
ATOM 2669 N N . ASN A 1 340 ? -10.027 25.725 39.720 1.00 74.19 340 ASN A N 1
ATOM 2670 C CA . ASN A 1 340 ? -8.776 26.457 39.584 1.00 74.19 340 ASN A CA 1
ATOM 2671 C C . ASN A 1 340 ? -8.897 27.474 38.440 1.00 74.19 340 ASN A C 1
ATOM 2673 O O . ASN A 1 340 ? -9.798 27.386 37.603 1.00 74.19 340 ASN A O 1
ATOM 2677 N N . HIS A 1 341 ? -7.952 28.412 38.354 1.00 67.69 341 HIS A N 1
ATOM 2678 C CA . HIS A 1 341 ? -7.975 29.463 37.330 1.00 67.69 341 HIS A CA 1
ATOM 2679 C C . HIS A 1 341 ? -8.043 28.939 35.885 1.00 67.69 341 HIS A C 1
ATOM 2681 O O . HIS A 1 341 ? -8.539 29.640 35.000 1.00 67.69 341 HIS A O 1
ATOM 2687 N N . ARG A 1 342 ? -7.556 27.715 35.624 1.00 67.88 342 ARG A N 1
ATOM 2688 C CA . ARG A 1 342 ? -7.662 27.075 34.303 1.00 67.88 342 ARG A CA 1
ATOM 2689 C C . ARG A 1 342 ? -9.099 26.620 34.026 1.00 67.88 342 ARG A C 1
ATOM 2691 O O . ARG A 1 342 ? -9.634 26.946 32.971 1.00 67.88 342 ARG A O 1
ATOM 2698 N N . LYS A 1 343 ? -9.737 25.938 34.983 1.00 72.69 343 LYS A N 1
ATOM 2699 C CA . LYS A 1 343 ? -11.130 25.467 34.910 1.00 72.69 343 LYS A CA 1
ATOM 2700 C C . LYS A 1 343 ? -12.128 26.631 34.797 1.00 72.69 343 LYS A C 1
ATOM 2702 O O . LYS A 1 343 ? -13.047 26.557 33.985 1.00 72.69 343 LYS A O 1
ATOM 2707 N N . GLU A 1 344 ? -11.908 27.740 35.512 1.00 72.38 344 GLU A N 1
ATOM 2708 C CA . GLU A 1 344 ? -12.757 28.948 35.431 1.00 72.38 344 GLU A CA 1
ATOM 2709 C C . GLU A 1 344 ? -12.784 29.546 34.018 1.00 72.38 344 GLU A C 1
ATOM 2711 O O . GLU A 1 344 ? -13.843 29.887 33.480 1.00 72.38 344 GLU A O 1
ATOM 2716 N N . ARG A 1 345 ? -11.603 29.645 33.395 1.00 71.56 345 ARG A N 1
ATOM 2717 C CA . ARG A 1 345 ? -11.402 30.303 32.096 1.00 71.56 345 ARG A CA 1
ATOM 2718 C C . ARG A 1 345 ? -11.587 29.377 30.894 1.00 71.56 345 ARG A C 1
ATOM 2720 O O . ARG A 1 345 ? -11.493 29.856 29.765 1.00 71.56 345 ARG A O 1
ATOM 2727 N N . PHE A 1 346 ? -11.848 28.087 31.109 1.00 71.56 346 PHE A N 1
ATOM 2728 C CA . PHE A 1 346 ? -11.987 27.111 30.030 1.00 71.56 346 PHE A CA 1
ATOM 2729 C C . PHE A 1 346 ? -13.169 27.454 29.114 1.00 71.56 346 PHE A C 1
ATOM 2731 O O . PHE A 1 346 ? -14.301 27.568 29.574 1.00 71.56 346 PHE A O 1
ATOM 2738 N N . LYS A 1 347 ? -12.936 27.581 27.812 1.00 63.28 347 LYS A N 1
ATOM 2739 C CA . LYS A 1 347 ? -13.996 27.739 26.812 1.00 63.28 347 LYS A CA 1
ATOM 2740 C C . LYS A 1 347 ? -13.771 26.705 25.723 1.00 63.28 347 LYS A C 1
ATOM 2742 O O . LYS A 1 347 ? -12.630 26.491 25.326 1.00 63.28 347 LYS A O 1
ATOM 2747 N N . SER A 1 348 ? -14.849 26.102 25.244 1.00 67.44 348 SER A N 1
ATOM 2748 C CA . SER A 1 348 ? -14.817 25.208 24.092 1.00 67.44 348 SER A CA 1
ATOM 2749 C C . SER A 1 348 ? -15.627 25.820 22.954 1.00 67.44 348 SER A C 1
ATOM 2751 O O . SER A 1 348 ? -16.625 26.495 23.195 1.00 67.44 348 SER A O 1
ATOM 2753 N N . VAL A 1 349 ? -15.152 25.617 21.725 1.00 52.03 349 VAL A N 1
ATOM 2754 C CA . VAL A 1 349 ? -15.855 25.985 20.482 1.00 52.03 349 VAL A CA 1
ATOM 2755 C C . VAL A 1 349 ? -16.582 24.769 19.897 1.00 52.03 349 VAL A C 1
ATOM 2757 O O . VAL A 1 349 ? -17.536 24.927 19.147 1.00 52.03 349 VAL A O 1
ATOM 2760 N N . SER A 1 350 ? -16.142 23.559 20.251 1.00 55.75 350 SER A N 1
ATOM 2761 C CA . SER A 1 350 ? -16.609 22.291 19.683 1.00 55.75 350 SER A CA 1
ATOM 2762 C C . SER A 1 350 ? -17.516 21.484 20.614 1.00 55.75 350 SER A C 1
ATOM 2764 O O . SER A 1 350 ? -17.981 20.427 20.210 1.00 55.75 350 SER A O 1
ATOM 2766 N N . ALA A 1 351 ? -17.737 21.931 21.854 1.00 70.00 351 ALA A N 1
ATOM 2767 C CA . ALA A 1 351 ? -18.542 21.215 22.842 1.00 70.00 351 ALA A CA 1
ATOM 2768 C C . ALA A 1 351 ? -19.186 22.187 23.837 1.00 70.00 351 ALA A C 1
ATOM 2770 O O . ALA A 1 351 ? -18.564 23.185 24.214 1.00 70.00 351 ALA A O 1
ATOM 2771 N N . ASP A 1 352 ? -20.385 21.859 24.314 1.00 73.25 352 ASP A N 1
ATOM 2772 C CA . ASP A 1 352 ? -21.059 22.643 25.347 1.00 73.25 352 ASP A CA 1
ATOM 2773 C C . ASP A 1 352 ? -20.327 22.524 26.679 1.00 73.25 352 ASP A C 1
ATOM 2775 O O . ASP A 1 352 ? -19.864 21.453 27.060 1.00 73.25 352 ASP A O 1
ATOM 2779 N N . VAL A 1 353 ? -20.205 23.625 27.415 1.00 77.44 353 VAL A N 1
ATOM 2780 C CA . VAL A 1 353 ? -19.452 23.641 28.670 1.00 77.44 353 VAL A CA 1
ATOM 2781 C C . VAL A 1 353 ? -20.409 23.765 29.852 1.00 77.44 353 VAL A C 1
ATOM 2783 O O . VAL A 1 353 ? -20.970 24.831 30.099 1.00 77.44 353 VAL A O 1
ATOM 2786 N N . VAL A 1 354 ? -20.553 22.683 30.617 1.00 82.12 354 VAL A N 1
ATOM 2787 C CA . VAL A 1 354 ? -21.407 22.599 31.810 1.00 82.12 354 VAL A CA 1
ATOM 2788 C C . VAL A 1 354 ? -20.550 22.816 33.056 1.00 82.12 354 VAL A C 1
ATOM 2790 O O . VAL A 1 354 ? -19.505 22.191 33.216 1.00 82.12 354 VAL A O 1
ATOM 2793 N N . ARG A 1 355 ? -20.958 23.726 33.946 1.00 81.19 355 ARG A N 1
ATOM 2794 C CA . ARG A 1 355 ? -20.172 24.120 35.127 1.00 81.19 355 ARG A CA 1
ATOM 2795 C C . ARG A 1 355 ? -20.902 23.826 36.420 1.00 81.19 355 ARG A C 1
ATOM 2797 O O . ARG A 1 355 ? -21.992 24.348 36.636 1.00 81.19 355 ARG A O 1
ATOM 2804 N N . GLN A 1 356 ? -20.251 23.075 37.298 1.00 80.69 356 GLN A N 1
ATOM 2805 C CA . GLN A 1 356 ? -20.702 22.884 38.668 1.00 80.69 356 GLN A CA 1
ATOM 2806 C C . GLN A 1 356 ? -20.207 24.038 39.552 1.00 80.69 356 GLN A C 1
ATOM 2808 O O . GLN A 1 356 ? -19.026 24.380 39.538 1.00 80.69 356 GLN A O 1
ATOM 2813 N N . THR A 1 357 ? -21.117 24.653 40.312 1.00 72.56 357 THR A N 1
ATOM 2814 C CA . THR A 1 357 ? -20.822 25.781 41.216 1.00 72.56 357 THR A CA 1
ATOM 2815 C C . THR A 1 357 ? -20.703 25.374 42.688 1.00 72.56 357 THR A C 1
ATOM 2817 O O . THR A 1 357 ? -20.071 26.094 43.455 1.00 72.56 357 THR A O 1
ATOM 2820 N N . GLY A 1 358 ? -21.297 24.245 43.090 1.00 72.12 358 GLY A N 1
ATOM 2821 C CA . GLY A 1 358 ? -21.193 23.681 44.443 1.00 72.12 358 GLY A CA 1
ATOM 2822 C C . GLY A 1 358 ? -20.093 22.624 44.564 1.00 72.12 358 GLY A C 1
ATOM 2823 O O . GLY A 1 358 ? -19.594 22.136 43.556 1.00 72.12 358 GLY A O 1
ATOM 2824 N N . GLU A 1 359 ? -19.725 22.242 45.788 1.00 70.69 359 GLU A N 1
ATOM 2825 C CA . GLU A 1 359 ? -18.719 21.191 46.041 1.00 70.69 359 GLU A CA 1
ATOM 2826 C C . GLU A 1 359 ? -19.236 19.777 45.736 1.00 70.69 359 GLU A C 1
ATOM 2828 O O . GLU A 1 359 ? -18.456 18.879 45.438 1.00 70.69 359 GLU A O 1
ATOM 2833 N N . THR A 1 360 ? -20.555 19.588 45.754 1.00 77.38 360 THR A N 1
ATOM 2834 C CA . THR A 1 360 ? -21.215 18.310 45.480 1.00 77.38 360 THR A CA 1
ATOM 2835 C C . THR A 1 360 ? -21.795 18.261 44.071 1.00 77.38 360 THR A C 1
ATOM 2837 O O . THR A 1 360 ? -22.243 19.275 43.527 1.00 77.38 360 THR A O 1
ATOM 2840 N N . PHE A 1 361 ? -21.802 17.060 43.487 1.00 80.88 361 PHE A N 1
ATOM 2841 C CA . PHE A 1 361 ? -22.393 16.810 42.177 1.00 80.88 361 PHE A CA 1
ATOM 2842 C C . PHE A 1 361 ? -23.854 17.286 42.128 1.00 80.88 361 PHE A C 1
ATOM 2844 O O . PHE A 1 361 ? -24.655 16.967 43.009 1.00 80.88 361 PHE A O 1
ATOM 2851 N N . ALA A 1 362 ? -24.193 18.056 41.091 1.00 83.75 362 ALA A N 1
ATOM 2852 C CA . ALA A 1 362 ? -25.526 18.614 40.874 1.00 83.75 362 ALA A CA 1
ATOM 2853 C C . ALA A 1 362 ? -26.170 17.995 39.613 1.00 83.75 362 ALA A C 1
ATOM 2855 O O . ALA A 1 362 ? -25.953 18.505 38.509 1.00 83.75 362 ALA A O 1
ATOM 2856 N N . PRO A 1 363 ? -26.991 16.933 39.763 1.00 81.31 363 PRO A N 1
ATOM 2857 C CA . PRO A 1 363 ? -27.624 16.197 38.662 1.00 81.31 363 PRO A CA 1
ATOM 2858 C C . PRO A 1 363 ? -28.359 17.067 37.635 1.00 81.31 363 PRO A C 1
ATOM 2860 O O . PRO A 1 363 ? -28.281 16.812 36.435 1.00 81.31 363 PRO A O 1
ATOM 2863 N N . ALA A 1 364 ? -29.038 18.122 38.100 1.00 83.31 364 ALA A N 1
ATOM 2864 C CA . ALA A 1 364 ? -29.839 19.022 37.266 1.00 83.31 364 ALA A CA 1
ATOM 2865 C C . ALA A 1 364 ? -29.036 19.675 36.122 1.00 83.31 364 ALA A C 1
ATOM 2867 O O . ALA A 1 364 ? -29.598 20.025 35.089 1.00 83.31 364 ALA A O 1
ATOM 2868 N N . LEU A 1 365 ? -27.714 19.811 36.278 1.00 83.44 365 LEU A N 1
ATOM 2869 C CA . LEU A 1 365 ? -26.841 20.414 35.269 1.00 83.44 365 LEU A CA 1
ATOM 2870 C C . LEU A 1 365 ? -26.660 19.542 34.017 1.00 83.44 365 LEU A C 1
ATOM 2872 O O . LEU A 1 365 ? -26.342 20.071 32.955 1.00 83.44 365 LEU A O 1
ATOM 2876 N N . LEU A 1 366 ? -26.845 18.225 34.133 1.00 84.94 366 LEU A N 1
ATOM 2877 C CA . LEU A 1 366 ? -26.656 17.268 33.037 1.00 84.94 366 LEU A CA 1
ATOM 2878 C C . LEU A 1 366 ? -27.975 16.800 32.409 1.00 84.94 366 LEU A C 1
ATOM 2880 O O . LEU A 1 366 ? -27.954 16.061 31.427 1.00 84.94 366 LEU A O 1
ATOM 2884 N N . GLU A 1 367 ? -29.128 17.238 32.923 1.00 83.06 367 GLU A N 1
ATOM 2885 C CA . GLU A 1 367 ? -30.434 16.831 32.388 1.00 83.06 367 GLU A CA 1
ATOM 2886 C C . GLU A 1 367 ?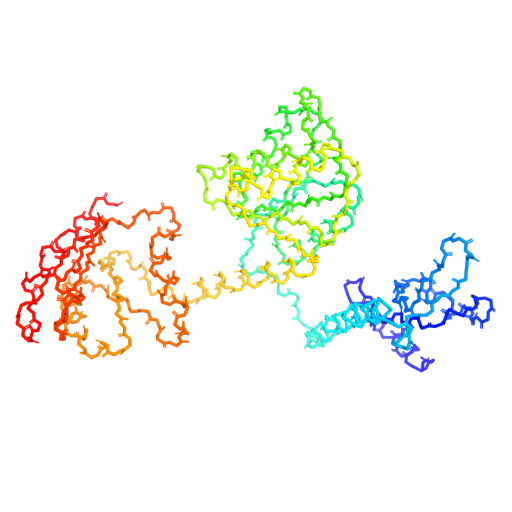 -30.654 17.311 30.951 1.00 83.06 367 GLU A C 1
ATOM 2888 O O . GLU A 1 367 ? -31.112 16.533 30.118 1.00 83.06 367 GLU A O 1
ATOM 2893 N N . GLY A 1 368 ? -30.244 18.543 30.631 1.00 81.06 368 GLY A N 1
ATOM 2894 C CA . GLY A 1 368 ? -30.293 19.050 29.256 1.00 81.06 368 GLY A CA 1
ATOM 2895 C C . GLY A 1 368 ? -29.417 18.237 28.297 1.00 81.06 368 GLY A C 1
ATOM 2896 O O . GLY A 1 368 ? -29.819 17.973 27.172 1.00 81.06 368 GLY A O 1
ATOM 2897 N N . PHE A 1 369 ? -28.256 17.766 28.761 1.00 83.25 369 PHE A N 1
ATOM 2898 C CA . PHE A 1 369 ? -27.364 16.927 27.959 1.00 83.25 369 PHE A CA 1
ATOM 2899 C C . PHE A 1 369 ? -27.952 15.531 27.709 1.00 83.25 369 PHE A C 1
ATOM 2901 O O . PHE A 1 369 ? -27.871 15.024 26.593 1.00 83.25 369 PHE A O 1
ATOM 2908 N N . VAL A 1 370 ? -28.587 14.922 28.717 1.00 83.31 370 VAL A N 1
ATOM 2909 C CA . VAL A 1 370 ? -29.292 13.633 28.574 1.00 83.31 370 VAL A CA 1
ATOM 2910 C C . VAL A 1 370 ? -30.366 13.709 27.494 1.00 83.31 370 VAL A C 1
ATOM 2912 O O . VAL A 1 370 ? -30.500 12.776 26.703 1.00 83.31 370 VAL A O 1
ATOM 2915 N N . GLU A 1 371 ? -31.120 14.805 27.457 1.00 82.00 371 GLU A N 1
ATOM 2916 C CA . GLU A 1 371 ? -32.170 15.005 26.462 1.00 82.00 371 GLU A CA 1
ATOM 2917 C C . GLU A 1 371 ? -31.584 15.092 25.046 1.00 82.00 371 GLU A C 1
ATOM 2919 O O . GLU A 1 371 ? -32.026 14.372 24.153 1.00 82.00 371 GLU A O 1
ATOM 2924 N N . THR A 1 372 ? -30.505 15.859 24.858 1.00 81.19 372 THR A N 1
ATOM 2925 C CA . THR A 1 372 ? -29.792 15.935 23.573 1.00 81.19 372 THR A CA 1
ATOM 2926 C C . THR A 1 372 ? -29.237 14.573 23.139 1.00 81.19 372 THR A C 1
ATOM 2928 O O . THR A 1 372 ? -29.334 14.209 21.969 1.00 81.19 372 THR A O 1
ATOM 2931 N N . VAL A 1 373 ? -28.698 13.780 24.075 1.00 81.00 373 VAL A N 1
ATOM 2932 C CA . VAL A 1 373 ? -28.196 12.420 23.803 1.00 81.00 373 VAL A CA 1
ATOM 2933 C C . VAL A 1 373 ? -29.322 11.478 23.362 1.00 81.00 373 VAL A C 1
ATOM 2935 O O . VAL A 1 373 ? -29.121 10.660 22.464 1.00 81.00 373 VAL A O 1
ATOM 2938 N N . ARG A 1 374 ? -30.515 11.587 23.957 1.00 78.81 374 ARG A N 1
ATOM 2939 C CA . ARG A 1 374 ? -31.683 10.784 23.561 1.00 78.81 374 ARG A CA 1
ATOM 2940 C C . ARG A 1 374 ? -32.212 11.191 22.188 1.00 78.81 374 ARG A C 1
ATOM 2942 O O . ARG A 1 374 ? -32.415 10.316 21.354 1.00 78.81 374 ARG A O 1
ATOM 2949 N N . GLN A 1 375 ? -32.331 12.489 21.919 1.00 77.12 375 GLN A N 1
ATOM 2950 C CA . GLN A 1 375 ? -32.770 13.002 20.617 1.00 77.12 375 GLN A CA 1
ATOM 2951 C C . GLN A 1 375 ? -31.807 12.620 19.486 1.00 77.12 375 GLN A C 1
ATOM 2953 O O . GLN A 1 375 ? -32.243 12.203 18.416 1.00 77.12 375 GLN A O 1
ATOM 2958 N N . ALA A 1 376 ? -30.495 12.684 19.733 1.00 72.94 376 ALA A N 1
ATOM 2959 C CA . ALA A 1 376 ? -29.487 12.245 18.769 1.00 72.94 376 ALA A CA 1
ATOM 2960 C C . ALA A 1 376 ? -29.561 10.741 18.460 1.00 72.94 376 ALA A C 1
ATOM 2962 O O . ALA A 1 376 ? -29.203 10.331 17.361 1.00 72.94 376 ALA A O 1
ATOM 2963 N N . LYS A 1 377 ? -30.032 9.924 19.409 1.00 67.56 377 LYS A N 1
ATOM 2964 C CA . LYS A 1 377 ? -30.266 8.491 19.200 1.00 67.56 377 LYS A CA 1
ATOM 2965 C C . LYS A 1 377 ? -31.558 8.216 18.426 1.00 67.56 377 LYS A C 1
ATOM 2967 O O . LYS A 1 377 ? -31.611 7.248 17.686 1.00 67.56 377 LYS A O 1
ATOM 2972 N N . GLU A 1 378 ? -32.602 9.014 18.628 1.00 62.50 378 GLU A N 1
ATOM 2973 C CA . GLU A 1 378 ? -33.881 8.857 17.919 1.00 62.50 378 GLU A CA 1
ATOM 2974 C C . GLU A 1 378 ? -33.823 9.356 16.466 1.00 62.50 378 GLU A C 1
ATOM 2976 O O . GLU A 1 378 ? -34.598 8.897 15.630 1.00 62.50 378 GLU A O 1
ATOM 2981 N N . GLY A 1 379 ? -32.918 10.296 16.169 1.00 53.03 379 GLY A N 1
ATOM 2982 C CA . GLY A 1 379 ? -32.695 10.846 14.827 1.00 53.03 379 GLY A CA 1
ATOM 2983 C C . GLY A 1 379 ? -31.628 10.134 13.983 1.00 53.03 379 GLY A C 1
ATOM 2984 O O . GLY A 1 379 ? -31.416 10.549 12.842 1.00 53.03 379 GLY A O 1
ATOM 2985 N N . ALA A 1 380 ? -30.960 9.115 14.532 1.00 48.72 380 ALA A N 1
ATOM 2986 C CA . ALA A 1 380 ? -29.980 8.254 13.861 1.00 48.72 380 ALA A CA 1
ATOM 2987 C C . ALA A 1 380 ? -30.585 6.869 13.608 1.00 48.72 380 ALA A C 1
ATOM 2989 O O . ALA A 1 380 ? -30.281 6.288 12.541 1.00 48.72 380 ALA A O 1
#

Foldseek 3Di:
DVVVVVVCVVVVPQDDPRDGLDAAEPQDDDPLVPDDPVVSVVVVPHDYLYQWDQDPPPRDIGGLDPVPDDVSVVSNVVSVCVVVVVNVVSVVVVVVPDPDDPPQDPDAFEEEQADDDPVCVVVSVVVVVVSVSSPYHYDDPDDADLALVRNLVRLLVSQVRGQEYEAEQAQDQARHGPPDPHHSRQSSLLSNLVVLVPDLHAYEYEYEAPHDHPDPVSVVSVVCVVPPVSSQRNYDYHHYDSVVVVVVVVVVVVVVVVVVPPDPPDPPVVAFQEDEDEDDPVCVVVCVVVQVLCVVVRYHYDYPDPPDDPVVSVVVVVCLCVPDDDGPQAAEAEQADPDDPCSVPDDDPRHHYFYDPDNHDDSVSCPVVVVSSVVSVVVD

Secondary structure (DSSP, 8-state):
-HHHHHHHHTTTTTEETTEES--EEESS---GGGS-HHHHHHHHTS-EEESEEE-TTT--EEE--GGG-HHHHHHHHHHHHHHHHHHHHHHHHHHT---S-----SS--EEEE----TTTHHHHHHHHHHHHHHT-EEE--SPPPSBHHHHHHHHHHHHTT-SEEEEE--SS-----BT-SS-HHHHHHHHHHHHHTS---EEEEEEETT-----HHHHHHHHHHHH-GGGGTTEEEEEE-HHHHHHHHHHHHHHHHHHHHS------TT--EEEE----GGGHHHHHHHHHHHHTTTEEEEPPPS-S-HHHHHHHHHHHTTSTT---S--EEEEPSSP-HHHHH---SSSEEEE--SSS--GGGGHHHHHHHHHHHH--

pLDDT: mean 74.33, std 17.35, range [33.91, 98.44]

Radius of gyration: 28.54 Å; chains: 1; bounding box: 75×67×69 Å

Sequence (380 aa):
MKSFWKSATDSGQFEVDNRSRLLNVIKTPVDADKLPPDLRALYTGLVPYEFFERDPQSGRLRAFDEAFGDTALQRFHERVYDVAYDISQVLKYLGDASPAGKKRTTNPKTIFLAATTSDLDPQRDQLRRELIELGHEVVPKQPLPLVASELIAVVQGCLEHADIAIHFVGEHFGLVPEATELSVVALQNQVAARHCENSSLRRLIWIPKGLQTRDARQASFIRQLESEPASVTGAELIADTLENLKVLLRTRWEREQAESEKPARASAAGGAARVYLICDQQDEQAVEPIEDFFYARGIEVSLPGFDANESEVQQIQKAAGYRESHPIPVSAVYVAPPINHRKERFKSVSADVVRQTGETFAPALLEGFVETVRQAKEGA